Protein AF-0000000083597435 (afdb_homodimer)

Radius of gyration: 28.75 Å; Cα contacts (8 Å, |Δi|>4): 1274; chains: 2; bounding box: 50×96×71 Å

Solvent-accessible surface area (backbone atoms only — not comparable to full-atom values): 31964 Å² total; per-residue (Å²): 131,83,77,48,30,36,34,28,33,34,26,27,74,70,37,23,36,40,36,32,30,36,76,88,63,52,75,70,42,74,52,75,52,62,38,38,22,38,91,78,58,33,62,69,46,20,28,49,49,48,25,52,52,45,40,51,49,36,70,72,56,69,58,42,74,29,50,34,35,28,39,21,31,42,81,48,81,46,73,66,36,45,54,51,49,50,51,37,50,52,53,21,46,64,73,23,82,57,45,67,73,36,77,46,82,41,31,36,66,58,31,34,42,37,22,72,40,54,71,40,47,28,34,33,38,37,19,26,63,44,18,34,28,39,31,31,62,38,76,82,50,72,47,75,22,67,59,62,34,86,84,40,41,21,61,42,6,20,25,44,45,15,37,51,54,49,23,50,52,54,33,31,76,39,56,70,39,88,70,91,58,60,58,55,59,54,52,27,59,74,69,70,48,90,48,70,67,52,50,51,49,60,68,66,36,92,84,59,51,68,61,60,42,12,56,53,34,73,53,44,50,60,32,36,74,72,64,31,65,68,43,43,50,52,38,52,50,26,15,50,40,43,39,47,46,48,52,26,37,41,56,73,62,60,68,77,78,50,80,33,49,34,35,36,34,40,57,42,56,73,67,22,65,68,29,39,52,51,25,50,52,55,44,42,72,78,38,68,44,53,41,78,43,75,66,81,71,58,74,55,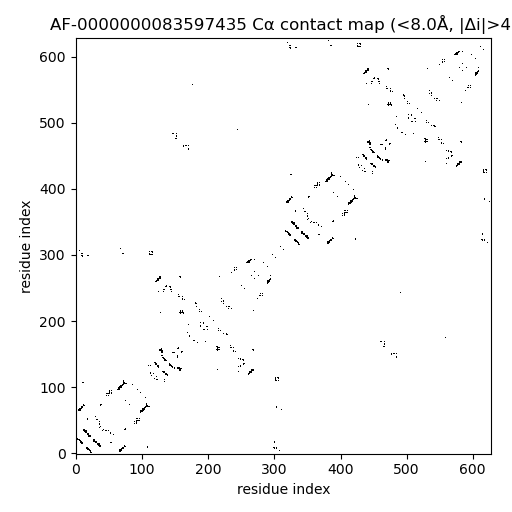54,24,37,44,37,28,44,47,36,69,77,47,73,121,129,83,74,47,30,36,34,27,33,36,25,27,74,68,36,23,37,40,36,33,31,37,76,89,64,53,74,70,40,73,53,75,52,63,38,39,20,38,90,79,58,32,62,68,46,21,28,50,50,48,24,51,51,47,39,50,48,34,70,73,57,69,58,41,73,29,50,34,34,28,37,20,31,41,81,48,81,46,73,66,35,45,54,51,50,50,51,36,51,52,54,19,44,64,73,23,82,56,46,69,74,37,78,46,81,40,30,36,65,58,30,35,43,37,23,73,40,52,72,41,48,29,34,34,38,37,19,26,62,43,20,35,29,39,31,32,62,38,76,84,50,70,48,76,20,67,60,63,34,86,84,40,42,21,60,41,5,18,25,43,46,14,40,50,53,49,23,49,51,54,34,31,74,40,55,68,40,88,69,89,60,61,57,57,59,53,51,27,60,75,69,72,48,89,48,69,68,55,50,51,50,58,69,67,36,93,84,57,50,68,62,61,42,13,54,53,33,72,52,44,51,60,32,36,75,71,64,30,65,69,42,41,51,52,35,52,49,25,17,50,41,43,40,46,45,50,51,27,35,42,56,73,61,59,67,76,78,49,80,33,48,34,36,36,35,42,58,42,54,74,66,22,66,66,30,39,52,50,24,50,51,54,44,41,70,76,40,68,44,53,40,77,43,75,66,81,71,57,74,55,54,24,36,44,38,29,43,48,35,68,77,46,74,119

Nearest PDB structures (foldseek):
  2ch5-assembly1_A  TM=8.170E-01  e=8.935E-22  Homo sapiens
  2ch6-assembly1_D  TM=7.888E-01  e=9.891E-21  Homo sapiens
  1zc6-assembly1_A  TM=7.967E-01  e=2.219E-17  Chromobacterium violaceum ATCC 12472
  8oqx-assembly1_B  TM=7.868E-01  e=7.440E-15  Tannerella forsythia
  2ch6-assembly2_B  TM=6.947E-01  e=3.804E-15  Homo sapiens

Structure (mmCIF, N/CA/C/O backbone):
data_AF-0000000083597435-model_v1
#
loop_
_entity.id
_entity.type
_entity.pdbx_description
1 polymer 'ATPase BadF/BadG/BcrA/BcrD type domain-containing protein'
#
loop_
_atom_site.group_PDB
_atom_site.id
_atom_site.type_symbol
_atom_site.label_atom_id
_atom_site.label_alt_id
_atom_site.label_comp_id
_atom_site.label_asym_id
_atom_site.label_entity_id
_atom_site.label_seq_id
_atom_site.pdbx_PDB_ins_code
_atom_site.Cartn_x
_atom_site.Cartn_y
_atom_site.Cartn_z
_atom_site.occupancy
_atom_site.B_iso_or_equiv
_atom_site.auth_seq_id
_atom_site.auth_comp_id
_atom_site.auth_asym_id
_atom_site.auth_atom_id
_atom_site.pdbx_PDB_model_num
ATOM 1 N N . MET A 1 1 ? 3.564 -55.062 -11.102 1 45.41 1 MET A N 1
ATOM 2 C CA . MET A 1 1 ? 4.41 -53.906 -10.836 1 45.41 1 MET A CA 1
ATOM 3 C C . MET A 1 1 ? 3.855 -53.062 -9.672 1 45.41 1 MET A C 1
ATOM 5 O O . MET A 1 1 ? 2.643 -52.875 -9.555 1 45.41 1 MET A O 1
ATOM 9 N N . LYS A 1 2 ? 4.508 -52.938 -8.547 1 63.81 2 LYS A N 1
ATOM 10 C CA . LYS A 1 2 ? 3.961 -52.344 -7.332 1 63.81 2 LYS A CA 1
ATOM 11 C C . LYS A 1 2 ? 3.504 -50.906 -7.574 1 63.81 2 LYS A C 1
ATOM 13 O O . LYS A 1 2 ? 4.199 -50.125 -8.242 1 63.81 2 LYS A O 1
ATOM 18 N N . GLU A 1 3 ? 2.355 -50.688 -7.422 1 84.25 3 GLU A N 1
ATOM 19 C CA . GLU A 1 3 ? 1.718 -49.375 -7.621 1 84.25 3 GLU A CA 1
ATOM 20 C C . GLU A 1 3 ? 2.502 -48.281 -6.93 1 84.25 3 GLU A C 1
ATOM 22 O O . GLU A 1 3 ? 2.934 -48.438 -5.785 1 84.25 3 GLU A O 1
ATOM 27 N N . SER A 1 4 ? 2.857 -47.281 -7.785 1 91.19 4 SER A N 1
ATOM 28 C CA . SER A 1 4 ? 3.631 -46.188 -7.238 1 91.19 4 SER A CA 1
ATOM 29 C C . SER A 1 4 ? 2.801 -45.344 -6.254 1 91.19 4 SER A C 1
ATOM 31 O O . SER A 1 4 ? 1.63 -45.062 -6.512 1 91.19 4 SER A O 1
ATOM 33 N N . ILE A 1 5 ? 3.334 -45.125 -5.121 1 95.38 5 ILE A N 1
ATOM 34 C CA . ILE A 1 5 ? 2.709 -44.281 -4.105 1 95.38 5 ILE A CA 1
ATOM 35 C C . ILE A 1 5 ? 3.311 -42.875 -4.148 1 95.38 5 ILE A C 1
ATOM 37 O O . ILE A 1 5 ? 4.535 -42.719 -4.141 1 95.38 5 ILE A O 1
ATOM 41 N N . ILE A 1 6 ? 2.379 -41.906 -4.219 1 96.88 6 ILE A N 1
ATOM 42 C CA . ILE A 1 6 ? 2.859 -40.531 -4.285 1 96.88 6 ILE A CA 1
ATOM 43 C C . ILE A 1 6 ? 2.428 -39.781 -3.035 1 96.88 6 ILE A C 1
ATOM 45 O O . ILE A 1 6 ? 1.358 -40.031 -2.48 1 96.88 6 ILE A O 1
ATOM 49 N N . LEU A 1 7 ? 3.262 -38.875 -2.627 1 97.5 7 LEU A N 1
ATOM 50 C CA . LEU A 1 7 ? 2.998 -37.906 -1.581 1 97.5 7 LEU A CA 1
ATOM 51 C C . LEU A 1 7 ? 3.012 -36.5 -2.148 1 97.5 7 LEU A C 1
ATOM 53 O O . LEU A 1 7 ? 3.969 -36.094 -2.82 1 97.5 7 LEU A O 1
ATOM 57 N N . ALA A 1 8 ? 1.881 -35.781 -1.991 1 98 8 ALA A N 1
ATOM 58 C CA . ALA A 1 8 ? 1.786 -34.406 -2.49 1 98 8 ALA A CA 1
ATOM 59 C C . ALA A 1 8 ? 1.482 -33.438 -1.359 1 98 8 ALA A C 1
ATOM 61 O O . ALA A 1 8 ? 0.656 -33.719 -0.489 1 98 8 ALA A O 1
ATOM 62 N N . VAL A 1 9 ? 2.195 -32.312 -1.367 1 98.06 9 VAL A N 1
ATOM 63 C CA . VAL A 1 9 ? 1.977 -31.25 -0.384 1 98.06 9 VAL A CA 1
ATOM 64 C C . VAL A 1 9 ? 1.76 -29.922 -1.097 1 98.06 9 VAL A C 1
ATOM 66 O O . VAL A 1 9 ? 2.564 -29.531 -1.941 1 98.06 9 VAL A O 1
ATOM 69 N N . ASP A 1 10 ? 0.685 -29.281 -0.845 1 96.69 10 ASP A N 1
ATOM 70 C CA . ASP A 1 10 ? 0.426 -27.891 -1.214 1 96.69 10 ASP A CA 1
ATOM 71 C C . ASP A 1 10 ? 0.534 -26.969 -0.001 1 96.69 10 ASP A C 1
ATOM 73 O O . ASP A 1 10 ? -0.361 -26.938 0.847 1 96.69 10 ASP A O 1
ATOM 77 N N . GLY A 1 11 ? 1.607 -26.219 0.063 1 94.31 11 GLY A N 1
ATOM 78 C CA . GLY A 1 11 ? 1.873 -25.375 1.209 1 94.31 11 GLY A CA 1
ATOM 79 C C . GLY A 1 11 ? 1.708 -23.891 0.903 1 94.31 11 GLY A C 1
ATOM 80 O O . GLY A 1 11 ? 2.545 -23.297 0.221 1 94.31 11 GLY A O 1
ATOM 81 N N . GLY A 1 12 ? 0.733 -23.297 1.469 1 87.88 12 GLY A N 1
ATOM 82 C CA . GLY A 1 12 ? 0.469 -21.875 1.282 1 87.88 12 GLY A CA 1
ATOM 83 C C . GLY A 1 12 ? 0.695 -21.062 2.539 1 87.88 12 GLY A C 1
ATOM 84 O O . GLY A 1 12 ? 1.27 -21.562 3.512 1 87.88 12 GLY A O 1
ATOM 85 N N . ALA A 1 13 ? 0.321 -19.812 2.539 1 76.44 13 ALA A N 1
ATOM 86 C CA . ALA A 1 13 ? 0.456 -18.891 3.672 1 76.44 13 ALA A CA 1
ATOM 87 C C . ALA A 1 13 ? -0.591 -19.188 4.742 1 76.44 13 ALA A C 1
ATOM 89 O O . ALA A 1 13 ? -0.326 -19.031 5.938 1 76.44 13 ALA A O 1
ATOM 90 N N . THR A 1 14 ? -1.756 -19.656 4.312 1 77.62 14 THR A N 1
ATOM 91 C CA . THR A 1 14 ? -2.859 -19.797 5.25 1 77.62 14 THR A CA 1
ATOM 92 C C . THR A 1 14 ? -3.113 -21.281 5.551 1 77.62 14 THR A C 1
ATOM 94 O O . THR A 1 14 ? -3.609 -21.625 6.629 1 77.62 14 THR A O 1
ATOM 97 N N . LYS A 1 15 ? -2.854 -22.125 4.559 1 88.75 15 LYS A N 1
ATOM 98 C CA . LYS A 1 15 ? -3.131 -23.531 4.75 1 88.75 15 LYS A CA 1
ATOM 99 C C . LYS A 1 15 ? -2.072 -24.406 4.066 1 88.75 15 LYS A C 1
ATOM 101 O O . LYS A 1 15 ? -1.396 -23.953 3.143 1 88.75 15 LYS A O 1
ATOM 106 N N . THR A 1 16 ? -1.926 -25.609 4.516 1 96.19 16 THR A N 1
ATOM 107 C CA . THR A 1 16 ? -1.091 -26.656 3.939 1 96.19 16 THR A CA 1
ATOM 108 C C . THR A 1 16 ? -1.862 -27.969 3.844 1 96.19 16 THR A C 1
ATOM 110 O O . THR A 1 16 ? -2.451 -28.422 4.828 1 96.19 16 THR A O 1
ATOM 113 N N . THR A 1 17 ? -1.929 -28.5 2.699 1 97.38 17 THR A N 1
ATOM 114 C CA . THR A 1 17 ? -2.607 -29.766 2.48 1 97.38 17 THR A CA 1
ATOM 115 C C . THR A 1 17 ? -1.616 -30.844 2.041 1 97.38 17 THR A C 1
ATOM 117 O O . THR A 1 17 ? -0.759 -30.594 1.192 1 97.38 17 THR A O 1
ATOM 120 N N . LEU A 1 18 ? -1.703 -31.953 2.648 1 98.19 18 LEU A N 1
ATOM 121 C CA . LEU A 1 18 ? -0.918 -33.125 2.287 1 98.19 18 LEU A CA 1
ATOM 122 C C . LEU A 1 18 ? -1.826 -34.312 1.928 1 98.19 18 LEU A C 1
ATOM 124 O O . LEU A 1 18 ? -2.836 -34.531 2.598 1 98.19 18 LEU A O 1
ATOM 128 N N . THR A 1 19 ? -1.499 -35 0.87 1 98.12 19 THR A N 1
ATOM 129 C CA . THR A 1 19 ? -2.223 -36.219 0.522 1 98.12 19 THR A CA 1
ATOM 130 C C . THR A 1 19 ? -1.259 -37.312 0.068 1 98.12 19 THR A C 1
ATOM 132 O O . THR A 1 19 ? -0.162 -37.031 -0.412 1 98.12 19 THR A O 1
ATOM 135 N N . ILE A 1 20 ? -1.576 -38.562 0.346 1 97.69 20 ILE A N 1
ATOM 136 C CA . ILE A 1 20 ? -0.891 -39.75 -0.152 1 97.69 20 ILE A CA 1
ATOM 137 C C . ILE A 1 20 ? -1.843 -40.562 -1.023 1 97.69 20 ILE A C 1
ATOM 139 O O . ILE A 1 20 ? -2.922 -40.938 -0.574 1 97.69 20 ILE A O 1
ATOM 143 N N . ARG A 1 21 ? -1.443 -40.781 -2.225 1 96.44 21 ARG A N 1
ATOM 144 C CA . ARG A 1 21 ? -2.295 -41.469 -3.186 1 96.44 21 ARG A CA 1
ATOM 145 C C . ARG A 1 21 ? -1.5 -42.5 -3.975 1 96.44 21 ARG A C 1
ATOM 147 O O . ARG A 1 21 ? -0.278 -42.375 -4.098 1 96.44 21 ARG A O 1
ATOM 154 N N . SER A 1 22 ? -2.27 -43.469 -4.527 1 94.31 22 SER A N 1
ATOM 155 C CA . SER A 1 22 ? -1.674 -44.375 -5.504 1 94.31 22 SER A CA 1
ATOM 156 C C . SER A 1 22 ? -1.681 -43.781 -6.902 1 94.31 22 SER A C 1
ATOM 158 O O . SER A 1 22 ? -2.396 -42.812 -7.156 1 94.31 22 SER A O 1
ATOM 160 N N . GLU A 1 23 ? -0.913 -44.344 -7.773 1 90.94 23 GLU A N 1
ATOM 161 C CA . GLU A 1 23 ? -0.868 -43.875 -9.156 1 90.94 23 GLU A CA 1
ATOM 162 C C . GLU A 1 23 ? -2.242 -43.969 -9.812 1 90.94 23 GLU A C 1
ATOM 164 O O . GLU A 1 23 ? -2.541 -43.25 -10.75 1 90.94 23 GLU A O 1
ATOM 169 N N . LYS A 1 24 ? -3.105 -44.875 -9.336 1 88.44 24 LYS A N 1
ATOM 170 C CA . LYS A 1 24 ? -4.43 -45.094 -9.914 1 88.44 24 LYS A CA 1
ATOM 171 C C . LYS A 1 24 ? -5.469 -44.188 -9.242 1 88.44 24 LYS A C 1
ATOM 173 O O . LYS A 1 24 ? -6.645 -44.219 -9.617 1 88.44 24 LYS A O 1
ATOM 178 N N . GLY A 1 25 ? -5.039 -43.406 -8.258 1 88.06 25 GLY A N 1
ATOM 179 C CA . GLY A 1 25 ? -5.93 -42.406 -7.703 1 88.06 25 GLY A CA 1
ATOM 180 C C . GLY A 1 25 ? -6.473 -42.75 -6.336 1 88.06 25 GLY A C 1
ATOM 181 O O . GLY A 1 25 ? -7.215 -41.969 -5.73 1 88.06 25 GLY A O 1
ATOM 182 N N . GLU A 1 26 ? -6.156 -43.969 -5.805 1 91.94 26 GLU A N 1
ATOM 183 C CA . GLU A 1 26 ? -6.594 -44.312 -4.461 1 91.94 26 GLU A CA 1
ATOM 184 C C . GLU A 1 26 ? -5.996 -43.375 -3.418 1 91.94 26 GLU A C 1
ATOM 186 O O . GLU A 1 26 ? -4.785 -43.156 -3.402 1 91.94 26 GLU A O 1
ATOM 191 N N . ASN A 1 27 ? -6.859 -42.812 -2.566 1 95.69 27 ASN A N 1
ATOM 192 C CA . ASN A 1 27 ? -6.434 -41.875 -1.53 1 95.69 27 ASN A CA 1
ATOM 193 C C . ASN A 1 27 ? -6.199 -42.594 -0.198 1 95.69 27 ASN A C 1
ATOM 195 O O . ASN A 1 27 ? -7.133 -43.125 0.39 1 95.69 27 ASN A O 1
ATOM 199 N N . PHE A 1 28 ? -5.012 -42.531 0.329 1 96.81 28 PHE A N 1
ATOM 200 C CA . PHE A 1 28 ? -4.66 -43.188 1.587 1 96.81 28 PHE A CA 1
ATOM 201 C C . PHE A 1 28 ? -4.746 -42.188 2.746 1 96.81 28 PHE A C 1
ATOM 203 O O . PHE A 1 28 ? -4.969 -42.594 3.891 1 96.81 28 PHE A O 1
ATOM 210 N N . PHE A 1 29 ? -4.523 -40.969 2.414 1 97.62 29 PHE A N 1
ATOM 211 C CA . PHE A 1 29 ? -4.473 -39.938 3.455 1 97.62 29 PHE A CA 1
ATOM 212 C C . PHE A 1 29 ? -4.633 -38.531 2.855 1 97.62 29 PHE A C 1
ATOM 214 O O . PHE A 1 29 ? -4.113 -38.25 1.772 1 97.62 29 PHE A O 1
ATOM 221 N N . GLU A 1 30 ? -5.379 -37.688 3.5 1 97.88 30 GLU A N 1
ATOM 222 C CA . GLU A 1 30 ? -5.445 -36.281 3.172 1 97.88 30 GLU A CA 1
ATOM 223 C C . GLU A 1 30 ? -5.793 -35.438 4.402 1 97.88 30 GLU A C 1
ATOM 225 O O . GLU A 1 30 ? -6.723 -35.75 5.141 1 97.88 30 GLU A O 1
ATOM 230 N N . GLN A 1 31 ? -5.012 -34.438 4.625 1 97.94 31 GLN A N 1
ATOM 231 C CA . GLN A 1 31 ? -5.266 -33.531 5.75 1 97.94 31 GLN A CA 1
ATOM 232 C C . GLN A 1 31 ? -4.789 -32.125 5.441 1 97.94 31 GLN A C 1
ATOM 234 O O . GLN A 1 31 ? -3.807 -31.938 4.727 1 97.94 31 GLN A O 1
ATOM 239 N N . THR A 1 32 ? -5.562 -31.203 5.91 1 96.94 32 THR A N 1
ATOM 240 C CA . THR A 1 32 ? -5.223 -29.797 5.801 1 96.94 32 THR A CA 1
ATOM 241 C C . THR A 1 32 ? -4.969 -29.188 7.184 1 96.94 32 THR A C 1
ATOM 243 O O . THR A 1 32 ? -5.676 -29.5 8.141 1 96.94 32 THR A O 1
ATOM 246 N N . THR A 1 33 ? -3.922 -28.391 7.293 1 95.75 33 THR A N 1
ATOM 247 C CA . THR A 1 33 ? -3.572 -27.703 8.531 1 95.75 33 THR A CA 1
ATOM 248 C C . THR A 1 33 ? -3.256 -26.234 8.266 1 95.75 33 THR A C 1
ATOM 250 O O . THR A 1 33 ? -3.764 -25.656 7.305 1 95.75 33 THR A O 1
ATOM 253 N N . THR A 1 34 ? -2.436 -25.594 9.188 1 91.56 34 THR A N 1
ATOM 254 C CA . THR A 1 34 ? -2.127 -24.172 9.078 1 91.56 34 THR A CA 1
ATOM 255 C C . THR A 1 34 ? -1.087 -23.922 7.988 1 91.56 34 THR A C 1
ATOM 257 O O . THR A 1 34 ? -0.555 -24.875 7.406 1 91.56 34 THR A O 1
ATOM 260 N N . GLY A 1 35 ? -0.819 -22.75 7.781 1 91.62 35 GLY A N 1
ATOM 261 C CA . GLY A 1 35 ? 0.109 -22.359 6.734 1 91.62 35 GLY A CA 1
ATOM 262 C C . GLY A 1 35 ? 1.544 -22.75 7.031 1 91.62 35 GLY A C 1
ATOM 263 O O . GLY A 1 35 ? 1.946 -22.812 8.195 1 91.62 35 GLY A O 1
ATOM 264 N N . SER A 1 36 ? 2.334 -22.969 5.926 1 93 36 SER A N 1
ATOM 265 C CA . SER A 1 36 ? 3.715 -23.406 6.086 1 93 36 SER A CA 1
ATOM 266 C C . SER A 1 36 ? 4.68 -22.484 5.359 1 93 36 SER A C 1
ATOM 268 O O . SER A 1 36 ? 5.84 -22.844 5.133 1 93 36 SER A O 1
ATOM 270 N N . ASN A 1 37 ? 4.215 -21.344 4.887 1 88.12 37 ASN A N 1
ATOM 271 C CA . ASN A 1 37 ? 5.098 -20.344 4.281 1 88.12 37 ASN A CA 1
ATOM 272 C C . ASN A 1 37 ? 6.113 -19.812 5.285 1 88.12 37 ASN A C 1
ATOM 274 O O . ASN A 1 37 ? 5.746 -19.094 6.227 1 88.12 37 ASN A O 1
ATOM 278 N N . TYR A 1 38 ? 7.402 -20.094 5.051 1 89.25 38 TYR A N 1
ATOM 279 C CA . TYR A 1 38 ? 8.422 -19.797 6.047 1 89.25 38 TYR A CA 1
ATOM 280 C C . TYR A 1 38 ? 8.617 -18.297 6.184 1 89.25 38 TYR A C 1
ATOM 282 O O . TYR A 1 38 ? 9.125 -17.812 7.203 1 89.25 38 TYR A O 1
ATOM 290 N N . GLN A 1 39 ? 8.25 -17.562 5.188 1 78.88 39 GLN A N 1
ATOM 291 C CA . GLN A 1 39 ? 8.375 -16.109 5.234 1 78.88 39 GLN A CA 1
ATOM 292 C C . GLN A 1 39 ? 7.398 -15.516 6.242 1 78.88 39 GLN A C 1
ATOM 294 O O . GLN A 1 39 ? 7.621 -14.414 6.75 1 78.88 39 GLN A O 1
ATOM 299 N N . THR A 1 40 ? 6.41 -16.219 6.488 1 76.06 40 THR A N 1
ATOM 300 C CA . THR A 1 40 ? 5.379 -15.734 7.398 1 76.06 40 THR A CA 1
ATOM 301 C C . THR A 1 40 ? 5.609 -16.266 8.805 1 76.06 40 THR A C 1
ATOM 303 O O . THR A 1 40 ? 5.496 -15.531 9.789 1 76.06 40 THR A O 1
ATOM 306 N N . ILE A 1 41 ? 6.016 -17.516 8.969 1 85.31 41 ILE A N 1
ATOM 307 C CA . ILE A 1 41 ? 5.996 -18.125 10.289 1 85.31 41 ILE A CA 1
ATOM 308 C C . ILE A 1 41 ? 7.418 -18.516 10.695 1 85.31 41 ILE A C 1
ATOM 310 O O . ILE A 1 41 ? 7.629 -19.078 11.773 1 85.31 41 ILE A O 1
ATOM 314 N N . GLY A 1 42 ? 8.398 -18.297 9.867 1 87.38 42 GLY A N 1
ATOM 315 C CA . GLY A 1 42 ? 9.773 -18.656 10.148 1 87.38 42 GLY A CA 1
ATOM 316 C C . GLY A 1 42 ? 10.125 -20.078 9.719 1 87.38 42 GLY A C 1
ATOM 317 O O . GLY A 1 42 ? 9.227 -20.891 9.492 1 87.38 42 GLY A O 1
ATOM 318 N N . GLU A 1 43 ? 11.398 -20.328 9.602 1 92.81 43 GLU A N 1
ATOM 319 C CA . GLU A 1 43 ? 11.875 -21.641 9.172 1 92.81 43 GLU A CA 1
ATOM 320 C C . GLU A 1 43 ? 11.461 -22.734 10.156 1 92.81 43 GLU A C 1
ATOM 322 O O . GLU A 1 43 ? 10.938 -23.766 9.758 1 92.81 43 GLU A O 1
ATOM 327 N N . ASN A 1 44 ? 11.656 -22.422 11.391 1 94.62 44 ASN A N 1
ATOM 328 C CA . ASN A 1 44 ? 11.312 -23.422 12.414 1 94.62 44 ASN A CA 1
ATOM 329 C C . ASN A 1 44 ? 9.812 -23.703 12.438 1 94.62 44 ASN A C 1
ATOM 331 O O . ASN A 1 44 ? 9.398 -24.844 12.633 1 94.62 44 ASN A O 1
ATOM 335 N N . GLY A 1 45 ? 9.086 -22.688 12.281 1 95 45 GLY A N 1
ATOM 336 C CA . GLY A 1 45 ? 7.641 -22.859 12.203 1 95 45 GLY A CA 1
ATOM 337 C C . GLY A 1 45 ? 7.207 -23.734 11.039 1 95 45 GLY A C 1
ATOM 338 O O . GLY A 1 45 ? 6.367 -24.609 11.195 1 95 45 GLY A O 1
ATOM 339 N N . ALA A 1 46 ? 7.793 -23.531 9.945 1 95.69 46 ALA A N 1
ATOM 340 C CA . ALA A 1 46 ? 7.477 -24.312 8.75 1 95.69 46 ALA A CA 1
ATOM 341 C C . ALA A 1 46 ? 7.859 -25.766 8.93 1 95.69 46 ALA A C 1
ATOM 343 O O . ALA A 1 46 ? 7.105 -26.672 8.555 1 95.69 46 ALA A O 1
ATOM 344 N N . ILE A 1 47 ? 9.016 -25.984 9.516 1 96.19 47 ILE A N 1
ATOM 345 C CA . ILE A 1 47 ? 9.469 -27.359 9.781 1 96.19 47 ILE A CA 1
ATOM 346 C C . ILE A 1 47 ? 8.477 -28.062 10.703 1 96.19 47 ILE A C 1
ATOM 348 O O . ILE A 1 47 ? 8.117 -29.219 10.469 1 96.19 47 ILE A O 1
ATOM 352 N N . GLN A 1 48 ? 8.039 -27.328 11.664 1 96.5 48 GLN A N 1
ATOM 353 C CA . GLN A 1 48 ? 7.098 -27.906 12.617 1 96.5 48 GLN A CA 1
ATOM 354 C C . GLN A 1 48 ? 5.789 -28.297 11.938 1 96.5 48 GLN A C 1
ATOM 356 O O . GLN A 1 48 ? 5.293 -29.422 12.125 1 96.5 48 GLN A O 1
ATOM 361 N N . VAL A 1 49 ? 5.25 -27.484 11.148 1 96.69 49 VAL A N 1
ATOM 362 C CA . VAL A 1 49 ? 3.988 -27.719 10.453 1 96.69 49 VAL A CA 1
ATOM 363 C C . VAL A 1 49 ? 4.129 -28.938 9.539 1 96.69 49 VAL A C 1
ATOM 365 O O . VAL A 1 49 ? 3.301 -29.859 9.578 1 96.69 49 VAL A O 1
ATOM 368 N N . LEU A 1 50 ? 5.188 -29 8.773 1 97.44 50 LEU A N 1
ATOM 369 C CA . LEU A 1 50 ? 5.387 -30.062 7.801 1 97.44 50 LEU A CA 1
ATOM 370 C C . LEU A 1 50 ? 5.691 -31.391 8.492 1 97.44 50 LEU A C 1
ATOM 372 O O . LEU A 1 50 ? 5.168 -32.438 8.109 1 97.44 50 LEU A O 1
ATOM 376 N N . SER A 1 51 ? 6.527 -31.328 9.516 1 97 51 SER A N 1
ATOM 377 C CA . SER A 1 51 ? 6.898 -32.531 10.234 1 97 51 SER A CA 1
ATOM 378 C C . SER A 1 51 ? 5.688 -33.188 10.906 1 97 51 SER A C 1
ATOM 380 O O . SER A 1 51 ? 5.539 -34.406 10.898 1 97 51 SER A O 1
ATOM 382 N N . GLU A 1 52 ? 4.902 -32.312 11.484 1 96.88 52 GLU A N 1
ATOM 383 C CA . GLU A 1 52 ? 3.703 -32.812 12.141 1 96.88 52 GLU A CA 1
ATOM 384 C C . GLU A 1 52 ? 2.75 -33.469 11.141 1 96.88 52 GLU A C 1
ATOM 386 O O . GLU A 1 52 ? 2.188 -34.531 11.398 1 96.88 52 GLU A O 1
ATOM 391 N N . LEU A 1 53 ? 2.576 -32.812 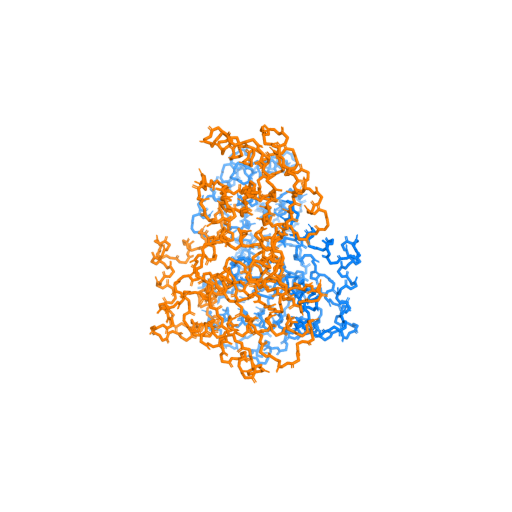10.055 1 97 53 LEU A N 1
ATOM 392 C CA . LEU A 1 53 ? 1.69 -33.344 9.016 1 97 53 LEU A CA 1
ATOM 393 C C . LEU A 1 53 ? 2.213 -34.656 8.445 1 97 53 LEU A C 1
ATOM 395 O O . LEU A 1 53 ? 1.441 -35.594 8.234 1 97 53 LEU A O 1
ATOM 399 N N . LEU A 1 54 ? 3.453 -34.75 8.211 1 97.19 54 LEU A N 1
ATOM 400 C CA . LEU A 1 54 ? 4.09 -35.969 7.688 1 97.19 54 LEU A CA 1
ATOM 401 C C . LEU A 1 54 ? 4 -37.094 8.695 1 97.19 54 LEU A C 1
ATOM 403 O O . LEU A 1 54 ? 3.736 -38.25 8.32 1 97.19 54 LEU A O 1
ATOM 407 N N . SER A 1 55 ? 4.242 -36.719 9.922 1 96.12 55 SER A N 1
ATOM 408 C CA . SER A 1 55 ? 4.152 -37.719 10.977 1 96.12 55 SER A CA 1
ATOM 409 C C . SER A 1 55 ? 2.744 -38.312 11.07 1 96.12 55 SER A C 1
ATOM 411 O O . SER A 1 55 ? 2.574 -39.531 11.164 1 96.12 55 SER A O 1
ATOM 413 N N . LYS A 1 56 ? 1.799 -37.469 11.039 1 96.81 56 LYS A N 1
ATOM 414 C CA . LYS A 1 56 ? 0.413 -37.938 11.07 1 96.81 56 LYS A CA 1
ATOM 415 C C . LYS A 1 56 ? 0.107 -38.844 9.883 1 96.81 56 LYS A C 1
ATOM 417 O O . LYS A 1 56 ? -0.572 -39.844 10.031 1 96.81 56 LYS A O 1
ATOM 422 N N . ALA A 1 57 ? 0.577 -38.438 8.734 1 97.06 57 ALA A N 1
ATOM 423 C CA . ALA A 1 57 ? 0.358 -39.219 7.527 1 97.06 57 ALA A CA 1
ATOM 424 C C . ALA A 1 57 ? 0.999 -40.625 7.648 1 97.06 57 ALA A C 1
ATOM 426 O O . ALA A 1 57 ? 0.384 -41.625 7.297 1 97.06 57 ALA A O 1
ATOM 427 N N . TYR A 1 58 ? 2.203 -40.656 8.148 1 95.62 58 TYR A N 1
ATOM 428 C CA . TYR A 1 58 ? 2.924 -41.906 8.32 1 95.62 58 TYR A CA 1
ATOM 429 C C . TYR A 1 58 ? 2.174 -42.844 9.258 1 95.62 58 TYR A C 1
ATOM 431 O O . TYR A 1 58 ? 1.94 -44 8.922 1 95.62 58 TYR A O 1
ATOM 439 N N . HIS A 1 59 ? 1.775 -42.281 10.375 1 95.5 59 HIS A N 1
ATOM 440 C CA . HIS A 1 59 ? 1.129 -43.094 11.391 1 95.5 59 HIS A CA 1
ATOM 441 C C . HIS A 1 59 ? -0.246 -43.562 10.93 1 95.5 59 HIS A C 1
ATOM 443 O O . HIS A 1 59 ? -0.676 -44.656 11.266 1 95.5 59 HIS A O 1
ATOM 449 N N . SER A 1 60 ? -0.899 -42.812 10.156 1 96.19 60 SER A N 1
ATOM 450 C CA . SER A 1 60 ? -2.242 -43.125 9.695 1 96.19 60 SER A CA 1
ATOM 451 C C . SER A 1 60 ? -2.199 -44.188 8.594 1 96.19 60 SER A C 1
ATOM 453 O O . SER A 1 60 ? -3.119 -45 8.469 1 96.19 60 SER A O 1
ATOM 455 N N . THR A 1 61 ? -1.193 -44.219 7.762 1 94.94 61 THR A N 1
ATOM 456 C CA . THR A 1 61 ? -1.176 -45.062 6.582 1 94.94 61 THR A CA 1
ATOM 457 C C . THR A 1 61 ? -0.281 -46.281 6.816 1 94.94 61 THR A C 1
ATOM 459 O O . THR A 1 61 ? -0.475 -47.344 6.199 1 94.94 61 THR A O 1
ATOM 462 N N . ASN A 1 62 ? 0.717 -46.125 7.578 1 92.19 62 ASN A N 1
ATOM 463 C CA . ASN A 1 62 ? 1.752 -47.125 7.82 1 92.19 62 ASN A CA 1
ATOM 464 C C . ASN A 1 62 ? 2.506 -47.469 6.539 1 92.19 62 ASN A C 1
ATOM 466 O O . ASN A 1 62 ? 2.967 -48.594 6.371 1 92.19 62 ASN A O 1
ATOM 470 N N . LEU A 1 63 ? 2.428 -46.531 5.664 1 91.81 63 LEU A N 1
ATOM 471 C CA . LEU A 1 63 ? 3.229 -46.688 4.453 1 91.81 63 LEU A CA 1
ATOM 472 C C . LEU A 1 63 ? 4.637 -46.125 4.672 1 91.81 63 LEU A C 1
ATOM 474 O O . LEU A 1 63 ? 4.812 -45.031 5.227 1 91.81 63 LEU A O 1
ATOM 478 N N . LYS A 1 64 ? 5.621 -46.875 4.312 1 91.25 64 LYS A N 1
ATOM 479 C CA . LYS A 1 64 ? 6.992 -46.406 4.543 1 91.25 64 LYS A CA 1
ATOM 480 C C . LYS A 1 64 ? 7.625 -45.906 3.258 1 91.25 64 LYS A C 1
ATOM 482 O O . LYS A 1 64 ? 8.328 -44.875 3.273 1 91.25 64 LYS A O 1
ATOM 487 N N . GLN A 1 65 ? 7.332 -46.594 2.145 1 94.25 65 GLN A N 1
ATOM 488 C CA . GLN A 1 65 ? 8 -46.281 0.885 1 94.25 65 GLN A CA 1
ATOM 489 C C . GLN A 1 65 ? 7.156 -45.344 0.038 1 94.25 65 GLN A C 1
ATOM 491 O O . GLN A 1 65 ? 6.023 -45.656 -0.324 1 94.25 65 GLN A O 1
ATOM 496 N N . ILE A 1 66 ? 7.648 -44.188 -0.273 1 95.88 66 ILE A N 1
ATOM 497 C CA . ILE A 1 66 ? 7.051 -43.188 -1.165 1 95.88 66 ILE A CA 1
ATOM 498 C C . ILE A 1 66 ? 7.863 -43.094 -2.455 1 95.88 66 ILE A C 1
ATOM 500 O O . ILE A 1 66 ? 9.062 -42.812 -2.42 1 95.88 66 ILE A O 1
ATOM 504 N N . HIS A 1 67 ? 7.203 -43.375 -3.531 1 95.88 67 HIS A N 1
ATOM 505 C CA . HIS A 1 67 ? 7.91 -43.344 -4.809 1 95.88 67 HIS A CA 1
ATOM 506 C C . HIS A 1 67 ? 8.305 -41.938 -5.199 1 95.88 67 HIS A C 1
ATOM 508 O O . HIS A 1 67 ? 9.414 -41.719 -5.688 1 95.88 67 HIS A O 1
ATOM 514 N N . LEU A 1 68 ? 7.383 -41.031 -5.066 1 96.69 68 LEU A N 1
ATOM 515 C CA . LEU A 1 68 ? 7.637 -39.625 -5.387 1 96.69 68 LEU A CA 1
ATOM 516 C C . LEU A 1 68 ? 6.922 -38.719 -4.406 1 96.69 68 LEU A C 1
ATOM 518 O O . LEU A 1 68 ? 5.734 -38.875 -4.125 1 96.69 68 LEU A O 1
ATOM 522 N N . ALA A 1 69 ? 7.656 -37.781 -3.883 1 97.38 69 ALA A N 1
ATOM 523 C CA . ALA A 1 69 ? 7.082 -36.719 -3.059 1 97.38 69 ALA A CA 1
ATOM 524 C C . ALA A 1 69 ? 7.164 -35.375 -3.766 1 97.38 69 ALA A C 1
ATOM 526 O O . ALA A 1 69 ? 8.25 -34.938 -4.164 1 97.38 69 ALA A O 1
ATOM 527 N N . ALA A 1 70 ? 6.008 -34.812 -3.953 1 97.56 70 ALA A N 1
ATOM 528 C CA . ALA A 1 70 ? 5.953 -33.5 -4.59 1 97.56 70 ALA A CA 1
ATOM 529 C C . ALA A 1 70 ? 5.555 -32.406 -3.586 1 97.56 70 ALA A C 1
ATOM 531 O O . ALA A 1 70 ? 4.496 -32.5 -2.959 1 97.56 70 ALA A O 1
ATOM 532 N N . PHE A 1 71 ? 6.438 -31.422 -3.451 1 97.56 71 PHE A N 1
ATOM 533 C CA . PHE A 1 71 ? 6.176 -30.281 -2.578 1 97.56 71 PHE A CA 1
ATOM 534 C C . PHE A 1 71 ? 5.996 -29.016 -3.391 1 97.56 71 PHE A C 1
ATOM 536 O O . PHE A 1 71 ? 6.941 -28.531 -4.02 1 97.56 71 PHE A O 1
ATOM 543 N N . ALA A 1 72 ? 4.777 -28.5 -3.4 1 96.56 72 ALA A N 1
ATOM 544 C CA . ALA A 1 72 ? 4.473 -27.188 -3.977 1 96.56 72 ALA A CA 1
ATOM 545 C C . ALA A 1 72 ? 4.285 -26.141 -2.885 1 96.56 72 ALA A C 1
ATOM 547 O O . ALA A 1 72 ? 3.24 -26.094 -2.234 1 96.56 72 ALA A O 1
ATOM 548 N N . ILE A 1 73 ? 5.262 -25.281 -2.76 1 94.12 73 ILE A N 1
ATOM 549 C CA . ILE A 1 73 ? 5.309 -24.422 -1.587 1 94.12 73 ILE A CA 1
ATOM 550 C C . ILE A 1 73 ? 5.297 -22.953 -2.027 1 94.12 73 ILE A C 1
ATOM 552 O O . ILE A 1 73 ? 6.059 -22.562 -2.912 1 94.12 73 ILE A O 1
ATOM 556 N N . ALA A 1 74 ? 4.398 -22.172 -1.412 1 88 74 ALA A N 1
ATOM 557 C CA . ALA A 1 74 ? 4.359 -20.734 -1.665 1 88 74 ALA A CA 1
ATOM 558 C C . ALA A 1 74 ? 5.613 -20.047 -1.126 1 88 74 ALA A C 1
ATOM 560 O O . ALA A 1 74 ? 6.266 -20.562 -0.215 1 88 74 ALA A O 1
ATOM 561 N N . GLY A 1 75 ? 5.953 -18.953 -1.691 1 82.56 75 GLY A N 1
ATOM 562 C CA . GLY A 1 75 ? 7.047 -18.141 -1.183 1 82.56 75 GLY A CA 1
ATOM 563 C C . GLY A 1 75 ? 8.398 -18.531 -1.756 1 82.56 75 GLY A C 1
ATOM 564 O O . GLY A 1 75 ? 9.438 -18.078 -1.272 1 82.56 75 GLY A O 1
ATOM 565 N N . MET A 1 76 ? 8.414 -19.438 -2.656 1 86.88 76 MET A N 1
ATOM 566 C CA . MET A 1 76 ? 9.648 -19.812 -3.336 1 86.88 76 MET A CA 1
ATOM 567 C C . MET A 1 76 ? 9.883 -18.953 -4.57 1 86.88 76 MET A C 1
ATOM 569 O O . MET A 1 76 ? 9.617 -19.375 -5.695 1 86.88 76 MET A O 1
ATOM 573 N N . ASP A 1 77 ? 10.5 -17.812 -4.367 1 79.25 77 ASP A N 1
ATOM 574 C CA . ASP A 1 77 ? 10.57 -16.812 -5.43 1 79.25 77 ASP A CA 1
ATOM 575 C C . ASP A 1 77 ? 12.016 -16.578 -5.867 1 79.25 77 ASP A C 1
ATOM 577 O O . ASP A 1 77 ? 12.266 -16.078 -6.965 1 79.25 77 ASP A O 1
ATOM 581 N N . THR A 1 78 ? 12.961 -16.906 -5.039 1 78 78 THR A N 1
ATOM 582 C CA . THR A 1 78 ? 14.375 -16.688 -5.32 1 78 78 THR A CA 1
ATOM 583 C C . THR A 1 78 ? 15.18 -17.969 -5.094 1 78 78 THR A C 1
ATOM 585 O O . THR A 1 78 ? 14.656 -18.938 -4.547 1 78 78 THR A O 1
ATOM 588 N N . GLU A 1 79 ? 16.375 -17.891 -5.539 1 81.75 79 GLU A N 1
ATOM 589 C CA . GLU A 1 79 ? 17.281 -19.016 -5.289 1 81.75 79 GLU A CA 1
ATOM 590 C C . GLU A 1 79 ? 17.5 -19.234 -3.795 1 81.75 79 GLU A C 1
ATOM 592 O O . GLU A 1 79 ? 17.625 -20.375 -3.336 1 81.75 79 GLU A O 1
ATOM 597 N N . LEU A 1 80 ? 17.531 -18.141 -3.131 1 83.25 80 LEU A N 1
ATOM 598 C CA . LEU A 1 80 ? 17.672 -18.25 -1.683 1 83.25 80 LEU A CA 1
ATOM 599 C C . LEU A 1 80 ? 16.453 -18.922 -1.059 1 83.25 80 LEU A C 1
ATOM 601 O O . LEU A 1 80 ? 16.594 -19.75 -0.164 1 83.25 80 LEU A O 1
ATOM 605 N N . ASP A 1 81 ? 15.32 -18.562 -1.544 1 87.31 81 ASP A N 1
ATOM 606 C CA . ASP A 1 81 ? 14.094 -19.203 -1.068 1 87.31 81 ASP A CA 1
ATOM 607 C C . ASP A 1 81 ? 14.133 -20.703 -1.316 1 87.31 81 ASP A C 1
ATOM 609 O O . ASP A 1 81 ? 13.75 -21.484 -0.452 1 87.31 81 ASP A O 1
ATOM 613 N N . PHE A 1 82 ? 14.633 -21.047 -2.486 1 90.19 82 PHE A N 1
ATOM 614 C CA . PHE A 1 82 ? 14.711 -22.469 -2.85 1 90.19 82 PHE A CA 1
ATOM 615 C C . PHE A 1 82 ? 15.602 -23.219 -1.873 1 90.19 82 PHE A C 1
ATOM 617 O O . PHE A 1 82 ? 15.242 -24.312 -1.409 1 90.19 82 PHE A O 1
ATOM 624 N N . LYS A 1 83 ? 16.688 -22.672 -1.548 1 92.62 83 LYS A N 1
ATOM 625 C CA . LYS A 1 83 ? 17.625 -23.312 -0.64 1 92.62 83 LYS A CA 1
ATOM 626 C C . LYS A 1 83 ? 17.031 -23.484 0.75 1 92.62 83 LYS A C 1
ATOM 628 O O . LYS A 1 83 ? 17.141 -24.547 1.359 1 92.62 83 LYS A O 1
ATOM 633 N N . ILE A 1 84 ? 16.359 -22.484 1.153 1 93.19 84 ILE A N 1
ATOM 634 C CA . ILE A 1 84 ? 15.766 -22.5 2.484 1 93.19 84 ILE A CA 1
ATOM 635 C C . ILE A 1 84 ? 14.633 -23.531 2.527 1 93.19 84 ILE A C 1
ATOM 637 O O . ILE A 1 84 ? 14.586 -24.359 3.436 1 93.19 84 ILE A O 1
ATOM 641 N N . ILE A 1 85 ? 13.828 -23.5 1.535 1 95 85 ILE A N 1
ATOM 642 C CA . ILE A 1 85 ? 12.672 -24.391 1.491 1 95 85 ILE A CA 1
ATOM 643 C C . ILE A 1 85 ? 13.125 -25.828 1.346 1 95 85 ILE A C 1
ATOM 645 O O . ILE A 1 85 ? 12.57 -26.734 1.977 1 95 85 ILE A O 1
ATOM 649 N N . ASN A 1 86 ? 14.141 -26.031 0.548 1 95.69 86 ASN A N 1
ATOM 650 C CA . AS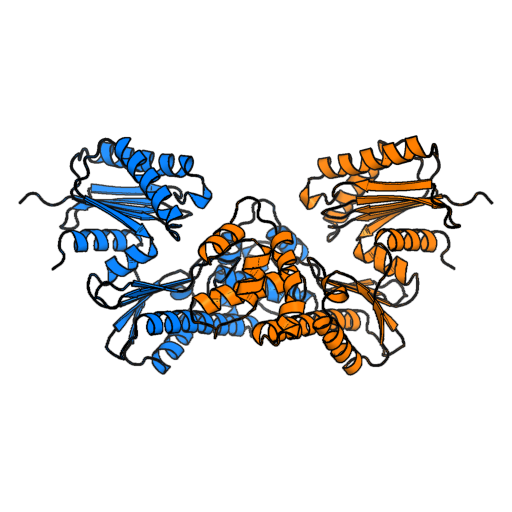N A 1 86 ? 14.688 -27.375 0.415 1 95.69 86 ASN A CA 1
ATOM 651 C C . ASN A 1 86 ? 15.195 -27.906 1.751 1 95.69 86 ASN A C 1
ATOM 653 O O . ASN A 1 86 ? 14.992 -29.078 2.072 1 95.69 86 ASN A O 1
ATOM 657 N N . ARG A 1 87 ? 15.859 -27.031 2.488 1 96.06 87 ARG A N 1
ATOM 658 C CA . ARG A 1 87 ? 16.344 -27.438 3.807 1 96.06 87 ARG A CA 1
ATOM 659 C C . ARG A 1 87 ? 15.18 -27.766 4.738 1 96.06 87 ARG A C 1
ATOM 661 O O . ARG A 1 87 ? 15.227 -28.766 5.465 1 96.06 87 ARG A O 1
ATOM 668 N N . ILE A 1 88 ? 14.172 -26.984 4.691 1 96.5 88 ILE A N 1
ATOM 669 C CA . ILE A 1 88 ? 12.984 -27.188 5.52 1 96.5 88 ILE A CA 1
ATOM 670 C C . ILE A 1 88 ? 12.352 -28.531 5.207 1 96.5 88 ILE A C 1
ATOM 672 O O . ILE A 1 88 ? 12.039 -29.312 6.113 1 96.5 88 ILE A O 1
ATOM 676 N N . ILE A 1 89 ? 12.219 -28.844 3.941 1 96.5 89 ILE A N 1
ATOM 677 C CA . ILE A 1 89 ? 11.555 -30.062 3.494 1 96.5 89 ILE A CA 1
ATOM 678 C C . ILE A 1 89 ? 12.406 -31.281 3.85 1 96.5 89 ILE A C 1
ATOM 680 O O . ILE A 1 89 ? 11.891 -32.281 4.352 1 96.5 89 ILE A O 1
ATOM 684 N N . GLN A 1 90 ? 13.695 -31.156 3.633 1 94.94 90 GLN A N 1
ATOM 685 C CA . GLN A 1 90 ? 14.602 -32.25 3.955 1 94.94 90 GLN A CA 1
ATOM 686 C C . GLN A 1 90 ? 14.555 -32.594 5.445 1 94.94 90 GLN A C 1
ATOM 688 O O . GLN A 1 90 ? 14.469 -33.75 5.824 1 94.94 90 GLN A O 1
ATOM 693 N N . HIS A 1 91 ? 14.609 -31.562 6.215 1 95.62 91 HIS A N 1
ATOM 694 C CA . HIS A 1 91 ? 14.547 -31.766 7.66 1 95.62 91 HIS A CA 1
ATOM 695 C C . HIS A 1 91 ? 13.227 -32.406 8.07 1 95.62 91 HIS A C 1
ATOM 697 O O . HIS A 1 91 ? 13.195 -33.281 8.93 1 95.62 91 HIS A O 1
ATOM 703 N N . SER A 1 92 ? 12.188 -31.969 7.477 1 95.94 92 SER A N 1
ATOM 704 C CA . SER A 1 92 ? 10.852 -32.469 7.812 1 95.94 92 SER A CA 1
ATOM 705 C C . SER A 1 92 ? 10.695 -33.938 7.43 1 95.94 92 SER A C 1
ATOM 707 O O . SER A 1 92 ? 10.086 -34.719 8.172 1 95.94 92 SER A O 1
ATOM 709 N N . ILE A 1 93 ? 11.234 -34.312 6.297 1 93.5 93 ILE A N 1
ATOM 710 C CA . ILE A 1 93 ? 11.164 -35.688 5.836 1 93.5 93 ILE A CA 1
ATOM 711 C C . ILE A 1 93 ? 11.992 -36.562 6.75 1 93.5 93 ILE A C 1
ATOM 713 O O . ILE A 1 93 ? 11.578 -37.688 7.102 1 93.5 93 ILE A O 1
ATOM 717 N N . GLU A 1 94 ? 13.172 -36.031 7.109 1 91.31 94 GLU A N 1
ATOM 718 C CA . GLU A 1 94 ? 14.055 -36.812 7.988 1 91.31 94 GLU A CA 1
ATOM 719 C C . GLU A 1 94 ? 13.391 -37.094 9.336 1 91.31 94 GLU A C 1
ATOM 721 O O . GLU A 1 94 ? 13.617 -38.125 9.938 1 91.31 94 GLU A O 1
ATOM 726 N N . LYS A 1 95 ? 12.664 -36.125 9.742 1 91.81 95 LYS A N 1
ATOM 727 C CA . LYS A 1 95 ? 11.961 -36.281 11.016 1 91.81 95 LYS A CA 1
ATOM 728 C C . LYS A 1 95 ? 10.789 -37.25 10.891 1 91.81 95 LYS A C 1
ATOM 730 O O . LYS A 1 95 ? 10.266 -37.75 11.898 1 91.81 95 LYS A O 1
ATOM 735 N N . SER A 1 96 ? 10.547 -37.344 9.703 1 86.56 96 SER A N 1
ATOM 736 C CA . SER A 1 96 ? 9.469 -38.312 9.469 1 86.56 96 SER A CA 1
ATOM 737 C C . SER A 1 96 ? 10.008 -39.719 9.273 1 86.56 96 SER A C 1
ATOM 739 O O . SER A 1 96 ? 11.219 -39.938 9.336 1 86.56 96 SER A O 1
ATOM 741 N N . SER A 1 97 ? 9.266 -40.844 9.156 1 87.5 97 SER A N 1
ATOM 742 C CA . SER A 1 97 ? 9.695 -42.219 8.977 1 87.5 97 SER A CA 1
ATOM 743 C C . SER A 1 97 ? 9.469 -42.688 7.543 1 87.5 97 SER A C 1
ATOM 745 O O . SER A 1 97 ? 9.555 -43.875 7.254 1 87.5 97 SER A O 1
ATOM 747 N N . PHE A 1 98 ? 9.305 -41.656 6.688 1 93.94 98 PHE A N 1
ATOM 748 C CA . PHE A 1 98 ? 9.102 -42.031 5.293 1 93.94 98 PHE A CA 1
ATOM 749 C C . PHE A 1 98 ? 10.438 -42.25 4.594 1 93.94 98 PHE A C 1
ATOM 751 O O . PHE A 1 98 ? 11.422 -41.562 4.883 1 93.94 98 PHE A O 1
ATOM 758 N N . ASN A 1 99 ? 10.469 -43.156 3.719 1 95.19 99 ASN A N 1
ATOM 759 C CA . ASN A 1 99 ? 11.539 -43.344 2.736 1 95.19 99 ASN A CA 1
ATOM 760 C C . ASN A 1 99 ? 11.117 -42.844 1.357 1 95.19 99 ASN A C 1
ATOM 762 O O . ASN A 1 99 ? 10.344 -43.5 0.664 1 95.19 99 ASN A O 1
ATOM 766 N N . VAL A 1 100 ? 11.656 -41.719 0.923 1 95.31 100 VAL A N 1
ATOM 767 C CA . VAL A 1 100 ? 11.234 -41.094 -0.315 1 95.31 100 VAL A CA 1
ATOM 768 C C . VAL A 1 100 ? 12.266 -41.344 -1.413 1 95.31 100 VAL A C 1
ATOM 770 O O . VAL A 1 100 ? 13.43 -41 -1.283 1 95.31 100 VAL A O 1
ATOM 773 N N . ALA A 1 101 ? 11.82 -41.969 -2.469 1 94.81 101 ALA A N 1
ATOM 774 C CA . ALA A 1 101 ? 12.727 -42.344 -3.553 1 94.81 101 ALA A CA 1
ATOM 775 C C . ALA A 1 101 ? 13.078 -41.125 -4.41 1 94.81 101 ALA A C 1
ATOM 777 O O . ALA A 1 101 ? 14.242 -40.938 -4.781 1 94.81 101 ALA A O 1
ATOM 778 N N . ASN A 1 102 ? 12.094 -40.344 -4.82 1 95.31 102 ASN A N 1
ATOM 779 C CA . ASN A 1 102 ? 12.242 -39.156 -5.625 1 95.31 102 ASN A CA 1
ATOM 780 C C . ASN A 1 102 ? 11.469 -37.969 -5.023 1 95.31 102 ASN A C 1
ATOM 782 O O . ASN A 1 102 ? 10.406 -38.156 -4.426 1 95.31 102 ASN A O 1
ATOM 786 N N . MET A 1 103 ? 12.031 -36.781 -5.25 1 96.06 103 MET A N 1
ATOM 787 C CA . MET A 1 103 ? 11.383 -35.594 -4.66 1 96.06 103 MET A CA 1
ATOM 788 C C . MET A 1 103 ? 11.398 -34.406 -5.633 1 96.06 103 MET A C 1
ATOM 790 O O . MET A 1 103 ? 12.391 -34.188 -6.32 1 96.06 103 MET A O 1
ATOM 794 N N . ILE A 1 104 ? 10.227 -33.75 -5.688 1 95.38 104 ILE A N 1
ATOM 795 C CA . ILE A 1 104 ? 10.117 -32.5 -6.414 1 95.38 104 ILE A CA 1
ATOM 796 C C . ILE A 1 104 ? 9.727 -31.375 -5.449 1 95.38 104 ILE A C 1
ATOM 798 O O . ILE A 1 104 ? 8.82 -31.547 -4.633 1 95.38 104 ILE A O 1
ATOM 802 N N . VAL A 1 105 ? 10.508 -30.312 -5.508 1 96 105 VAL A N 1
ATOM 803 C CA . VAL A 1 105 ? 10.227 -29.109 -4.73 1 96 105 VAL A CA 1
ATOM 804 C C . VAL A 1 105 ? 10.109 -27.906 -5.664 1 96 105 VAL A C 1
ATOM 806 O O . VAL A 1 105 ? 11.086 -27.531 -6.312 1 96 105 VAL A O 1
ATOM 809 N N . GLU A 1 106 ? 8.891 -27.391 -5.73 1 93.38 106 GLU A N 1
ATOM 810 C CA . GLU A 1 106 ? 8.648 -26.312 -6.684 1 93.38 106 GLU A CA 1
ATOM 811 C C . GLU A 1 106 ? 7.746 -25.234 -6.09 1 93.38 106 GLU A C 1
ATOM 813 O O . GLU A 1 106 ? 7.09 -25.469 -5.07 1 93.38 106 GLU A O 1
ATOM 818 N N . ASN A 1 107 ? 7.77 -24.016 -6.719 1 92.06 107 ASN A N 1
ATOM 819 C CA . ASN A 1 107 ? 6.762 -23 -6.438 1 92.06 107 ASN A CA 1
ATOM 820 C C . ASN A 1 107 ? 5.352 -23.531 -6.684 1 92.06 107 ASN A C 1
ATOM 822 O O . ASN A 1 107 ? 5.113 -24.25 -7.652 1 92.06 107 ASN A O 1
ATOM 826 N N . ASP A 1 108 ? 4.496 -23.031 -5.84 1 91.31 108 ASP A N 1
ATOM 827 C CA . ASP A 1 108 ? 3.143 -23.562 -5.895 1 91.31 108 ASP A CA 1
ATOM 828 C C . ASP A 1 108 ? 2.488 -23.281 -7.242 1 91.31 108 ASP A C 1
ATOM 830 O O . ASP A 1 108 ? 1.774 -24.125 -7.789 1 91.31 108 ASP A O 1
ATOM 834 N N . VAL A 1 109 ? 2.768 -22.188 -7.82 1 91.44 109 VAL A N 1
ATOM 835 C CA . VAL A 1 109 ? 2.148 -21.828 -9.094 1 91.44 109 VAL A CA 1
ATOM 836 C C . VAL A 1 109 ? 2.809 -22.609 -10.227 1 91.44 109 VAL A C 1
ATOM 838 O O . VAL A 1 109 ? 2.135 -23.047 -11.164 1 91.44 109 VAL A O 1
ATOM 841 N N . HIS A 1 110 ? 4.062 -22.781 -10.102 1 92.75 110 HIS A N 1
ATOM 842 C CA . HIS A 1 110 ? 4.82 -23.594 -11.039 1 92.75 110 HIS A CA 1
ATOM 843 C C . HIS A 1 110 ? 4.289 -25.031 -11.078 1 92.75 110 HIS A C 1
ATOM 845 O O . HIS A 1 110 ? 4.008 -25.562 -12.148 1 92.75 110 HIS A O 1
ATOM 851 N N . ALA A 1 111 ? 4.121 -25.562 -9.953 1 93.31 111 ALA A N 1
ATOM 852 C CA . ALA A 1 111 ? 3.621 -26.922 -9.844 1 93.31 111 ALA A CA 1
ATOM 853 C C . ALA A 1 111 ? 2.209 -27.031 -10.406 1 93.31 111 ALA A C 1
ATOM 855 O O . ALA A 1 111 ? 1.881 -28.016 -11.086 1 93.31 111 ALA A O 1
ATOM 856 N N . ALA A 1 112 ? 1.421 -26.078 -10.125 1 93.75 112 ALA A N 1
ATOM 857 C CA . ALA A 1 112 ? 0.042 -26.078 -10.602 1 93.75 112 ALA A CA 1
ATOM 858 C C . ALA A 1 112 ? -0.008 -26.031 -12.125 1 93.75 112 ALA A C 1
ATOM 860 O O . ALA A 1 112 ? -0.76 -26.797 -12.75 1 93.75 112 ALA A O 1
ATOM 861 N N . LEU A 1 113 ? 0.804 -25.219 -12.734 1 95.31 113 LEU A N 1
ATOM 862 C CA . LEU A 1 113 ? 0.835 -25.109 -14.188 1 95.31 113 LEU A CA 1
ATOM 863 C C . LEU A 1 113 ? 1.244 -26.438 -14.82 1 95.31 113 LEU A C 1
ATOM 865 O O . LEU A 1 113 ? 0.559 -26.953 -15.711 1 95.31 113 LEU A O 1
ATOM 869 N N . LEU A 1 114 ? 2.291 -27 -14.289 1 93.81 114 LEU A N 1
ATOM 870 C CA . LEU A 1 114 ? 2.793 -28.25 -14.859 1 93.81 114 LEU A CA 1
ATOM 871 C C . LEU A 1 114 ? 1.832 -29.391 -14.578 1 93.81 114 LEU A C 1
ATOM 873 O O . LEU A 1 114 ? 1.718 -30.328 -15.383 1 93.81 114 LEU A O 1
ATOM 877 N N . GLY A 1 115 ? 1.147 -29.297 -13.477 1 94.5 115 GLY A N 1
ATOM 878 C CA . GLY A 1 115 ? 0.082 -30.25 -13.219 1 94.5 115 GLY A CA 1
ATOM 879 C C . GLY A 1 115 ? -1.047 -30.172 -14.234 1 94.5 115 GLY A C 1
ATOM 880 O O . GLY A 1 115 ? -1.64 -31.203 -14.594 1 94.5 115 GLY A O 1
ATOM 881 N N . LEU A 1 116 ? -1.285 -29.031 -14.68 1 94.38 116 LEU A N 1
ATOM 882 C CA . LEU A 1 116 ? -2.381 -28.766 -15.609 1 94.38 116 LEU A CA 1
ATOM 883 C C . LEU A 1 116 ? -1.997 -29.172 -17.031 1 94.38 116 LEU A C 1
ATOM 885 O O . LEU A 1 116 ? -2.812 -29.75 -17.75 1 94.38 116 LEU A O 1
ATOM 889 N N . VAL A 1 117 ? -0.69 -28.969 -17.438 1 93.44 117 VAL A N 1
ATOM 890 C CA . VAL A 1 117 ? -0.399 -29.047 -18.875 1 93.44 117 VAL A CA 1
ATOM 891 C C . VAL A 1 117 ? 0.594 -30.172 -19.125 1 93.44 117 VAL A C 1
ATOM 893 O O . VAL A 1 117 ? 0.81 -30.562 -20.281 1 93.44 117 VAL A O 1
ATOM 896 N N . GLY A 1 118 ? 1.241 -30.656 -18.109 1 91.06 118 GLY A N 1
ATOM 897 C CA . GLY A 1 118 ? 2.287 -31.641 -18.328 1 91.06 118 GLY A CA 1
ATOM 898 C C . GLY A 1 118 ? 3.453 -31.094 -19.125 1 91.06 118 GLY A C 1
ATOM 899 O O . GLY A 1 118 ? 4.031 -30.062 -18.797 1 91.06 118 GLY A O 1
ATOM 900 N N . ASN A 1 119 ? 3.695 -31.781 -20.25 1 88.56 119 ASN A N 1
ATOM 901 C CA . ASN A 1 119 ? 4.793 -31.375 -21.125 1 88.56 119 ASN A CA 1
ATOM 902 C C . ASN A 1 119 ? 4.289 -30.594 -22.344 1 88.56 119 ASN A C 1
ATOM 904 O O . ASN A 1 119 ? 4.992 -30.484 -23.344 1 88.56 119 ASN A O 1
ATOM 908 N N . HIS A 1 120 ? 3.146 -30.078 -22.266 1 91.62 120 HIS A N 1
ATOM 909 C CA . HIS A 1 120 ? 2.553 -29.297 -23.344 1 91.62 120 HIS A CA 1
ATOM 910 C C . HIS A 1 120 ? 2.564 -27.812 -23.031 1 91.62 120 HIS A C 1
ATOM 912 O O . HIS A 1 120 ? 2.668 -27.422 -21.859 1 91.62 120 HIS A O 1
ATOM 918 N N . PRO A 1 121 ? 2.514 -27 -24.094 1 93.62 121 PRO A N 1
ATOM 919 C CA . PRO A 1 121 ? 2.441 -25.562 -23.844 1 93.62 121 PRO A CA 1
ATOM 920 C C . PRO A 1 121 ? 1.147 -25.141 -23.156 1 93.62 121 PRO A C 1
ATOM 922 O O . PRO A 1 121 ? 0.099 -25.75 -23.375 1 93.62 121 PRO A O 1
ATOM 925 N N . GLY A 1 122 ? 1.261 -24.188 -22.312 1 95.88 122 GLY A N 1
ATOM 926 C CA . GLY A 1 122 ? 0.099 -23.656 -21.625 1 95.88 122 GLY A CA 1
ATOM 927 C C . GLY A 1 122 ? 0.444 -22.531 -20.656 1 95.88 122 GLY A C 1
ATOM 928 O O . GLY A 1 122 ? 1.62 -22.234 -20.438 1 95.88 122 GLY A O 1
ATOM 929 N N . ALA A 1 123 ? -0.583 -21.844 -20.188 1 97.06 123 ALA A N 1
ATOM 930 C CA . ALA A 1 123 ? -0.409 -20.734 -19.25 1 97.06 123 ALA A CA 1
ATOM 931 C C . ALA A 1 123 ? -1.425 -20.812 -18.109 1 97.06 123 ALA A C 1
ATOM 933 O O . ALA A 1 123 ? -2.451 -21.484 -18.234 1 97.06 123 ALA A O 1
ATOM 934 N N . LEU A 1 124 ? -1.077 -20.188 -16.984 1 97.75 124 LEU A N 1
ATOM 935 C CA . LEU A 1 124 ? -1.918 -20.109 -15.797 1 97.75 124 LEU A CA 1
ATOM 936 C C . LEU A 1 124 ? -1.868 -18.719 -15.188 1 97.75 124 LEU A C 1
ATOM 938 O O . LEU A 1 124 ? -0.787 -18.203 -14.891 1 97.75 124 LEU A O 1
ATOM 942 N N . LEU A 1 125 ? -2.99 -18.109 -15.148 1 98.06 125 LEU A N 1
ATOM 943 C CA . LEU A 1 125 ? -3.146 -16.828 -14.438 1 98.06 125 LEU A CA 1
ATOM 944 C C . LEU A 1 125 ? -3.902 -17.031 -13.133 1 98.06 125 LEU A C 1
ATOM 946 O O . LEU A 1 125 ? -4.973 -17.641 -13.109 1 98.06 125 LEU A O 1
ATOM 950 N N . ILE A 1 126 ? -3.301 -16.609 -12.055 1 95.5 126 ILE A N 1
ATOM 951 C CA . ILE A 1 126 ? -3.951 -16.672 -10.75 1 95.5 126 ILE A CA 1
ATOM 952 C C . ILE A 1 126 ? -4.199 -15.266 -10.219 1 95.5 126 ILE A C 1
ATOM 954 O O . ILE A 1 126 ? -3.289 -14.43 -10.211 1 95.5 126 ILE A O 1
ATOM 958 N N . SER A 1 127 ? -5.422 -14.961 -9.828 1 96.5 127 SER A N 1
ATOM 959 C CA . SER A 1 127 ? -5.762 -13.711 -9.164 1 96.5 127 SER A CA 1
ATOM 960 C C . SER A 1 127 ? -6.594 -13.961 -7.91 1 96.5 127 SER A C 1
ATOM 962 O O . SER A 1 127 ? -7.797 -14.195 -7.996 1 96.5 127 SER A O 1
ATOM 964 N N . GLY A 1 128 ? -5.992 -13.945 -6.797 1 92.5 128 GLY A N 1
ATOM 965 C CA . GLY A 1 128 ? -6.586 -14.008 -5.473 1 92.5 128 GLY A CA 1
ATOM 966 C C . GLY A 1 128 ? -6.195 -12.836 -4.59 1 92.5 128 GLY A C 1
ATOM 967 O O . GLY A 1 128 ? -6.395 -11.68 -4.961 1 92.5 128 GLY A O 1
ATOM 968 N N . THR A 1 129 ? -5.457 -13.219 -3.482 1 88.56 129 THR A N 1
ATOM 969 C CA . THR A 1 129 ? -4.902 -12.133 -2.686 1 88.56 129 THR A CA 1
ATOM 970 C C . THR A 1 129 ? -3.895 -11.328 -3.502 1 88.56 129 THR A C 1
ATOM 972 O O . THR A 1 129 ? -3.898 -10.094 -3.461 1 88.56 129 THR A O 1
ATOM 975 N N . GLY A 1 130 ? -3.086 -11.992 -4.234 1 92.56 130 GLY A N 1
ATOM 976 C CA . GLY A 1 130 ? -2.186 -11.406 -5.211 1 92.56 130 GLY A CA 1
ATOM 977 C C . GLY A 1 130 ? -2.484 -11.836 -6.637 1 92.56 130 GLY A C 1
ATOM 978 O O . GLY A 1 130 ? -3.527 -12.43 -6.902 1 92.56 130 GLY A O 1
ATOM 979 N N . SER A 1 131 ? -1.667 -11.398 -7.551 1 96.31 131 SER A N 1
ATOM 980 C CA . SER A 1 131 ? -1.813 -11.797 -8.953 1 96.31 131 SER A CA 1
ATOM 981 C C . SER A 1 131 ? -0.479 -12.234 -9.539 1 96.31 131 SER A C 1
ATOM 983 O O . SER A 1 131 ? 0.565 -11.664 -9.234 1 96.31 131 SER A O 1
ATOM 985 N N . ILE A 1 132 ? -0.537 -13.32 -10.305 1 95.19 132 ILE A N 1
ATOM 986 C CA . ILE A 1 132 ? 0.672 -13.898 -10.883 1 95.19 132 ILE A CA 1
ATOM 987 C C . ILE A 1 132 ? 0.311 -14.734 -12.109 1 95.19 132 ILE A C 1
ATOM 989 O O . ILE A 1 132 ? -0.799 -15.266 -12.203 1 95.19 132 ILE A O 1
ATOM 993 N N . ALA A 1 133 ? 1.172 -14.789 -13.094 1 96.88 133 ALA A N 1
ATOM 994 C CA . ALA A 1 133 ? 0.961 -15.609 -14.281 1 96.88 133 ALA A CA 1
ATOM 995 C C . ALA A 1 133 ? 2.215 -16.406 -14.633 1 96.88 133 ALA A C 1
ATOM 997 O O . ALA A 1 133 ? 3.334 -15.914 -14.469 1 96.88 133 ALA A O 1
ATOM 998 N N . PHE A 1 134 ? 2.033 -17.625 -15.047 1 96.62 134 PHE A N 1
ATOM 999 C CA . PHE A 1 134 ? 3.078 -18.5 -15.562 1 96.62 134 PHE A CA 1
ATOM 1000 C C . PHE A 1 134 ? 2.717 -19.016 -16.953 1 96.62 134 PHE A C 1
ATOM 1002 O O . PHE A 1 134 ? 1.538 -19.172 -17.281 1 96.62 134 PHE A O 1
ATOM 1009 N N . ALA A 1 135 ? 3.725 -19.312 -17.75 1 96.81 135 ALA A N 1
ATOM 1010 C CA . ALA A 1 135 ? 3.531 -19.984 -19.031 1 96.81 135 ALA A CA 1
ATOM 1011 C C . ALA A 1 135 ? 4.727 -20.859 -19.375 1 96.81 135 ALA A C 1
ATOM 1013 O O . ALA A 1 135 ? 5.84 -20.609 -18.906 1 96.81 135 ALA A O 1
ATOM 1014 N N . THR A 1 136 ? 4.449 -21.891 -20.094 1 95.19 136 THR A N 1
ATOM 1015 C CA . THR A 1 136 ? 5.492 -22.75 -20.641 1 95.19 136 THR A CA 1
ATOM 1016 C C . THR A 1 136 ? 5.262 -23.016 -22.125 1 95.19 136 THR A C 1
ATOM 1018 O O . THR A 1 136 ? 4.113 -23.094 -22.578 1 95.19 136 THR A O 1
ATOM 1021 N N . ASN A 1 137 ? 6.348 -23.094 -22.844 1 92.56 137 ASN A N 1
ATOM 1022 C CA . ASN A 1 137 ? 6.25 -23.406 -24.25 1 92.56 137 ASN A CA 1
ATOM 1023 C C . ASN A 1 137 ? 6.277 -24.922 -24.5 1 92.56 137 ASN A C 1
ATOM 1025 O O . ASN A 1 137 ? 6.305 -25.359 -25.656 1 92.56 137 ASN A O 1
ATOM 1029 N N . GLY A 1 138 ? 6.395 -25.672 -23.469 1 89.69 138 GLY A N 1
ATOM 1030 C CA . GLY A 1 138 ? 6.402 -27.125 -23.578 1 89.69 138 GLY A CA 1
ATOM 1031 C C . GLY A 1 138 ? 7.77 -27.688 -23.906 1 89.69 138 GLY A C 1
ATOM 1032 O O . GLY A 1 138 ? 7.938 -28.906 -24.016 1 89.69 138 GLY A O 1
ATOM 1033 N N . ASN A 1 139 ? 8.703 -26.844 -24.078 1 88.94 139 ASN A N 1
ATOM 1034 C CA . ASN A 1 139 ? 10.055 -27.266 -24.406 1 88.94 139 ASN A CA 1
ATOM 1035 C C . ASN A 1 139 ? 11.055 -26.859 -23.328 1 88.94 139 ASN A C 1
ATOM 1037 O O . ASN A 1 139 ? 12.164 -26.422 -23.641 1 88.94 139 ASN A O 1
ATOM 1041 N N . GLY A 1 140 ? 10.5 -26.906 -22.078 1 86.44 140 GLY A N 1
ATOM 1042 C CA . GLY A 1 140 ? 11.406 -26.688 -20.969 1 86.44 140 GLY A CA 1
ATOM 1043 C C . GLY A 1 140 ? 11.438 -25.234 -20.5 1 86.44 140 GLY A C 1
ATOM 1044 O O . GLY A 1 140 ? 11.898 -24.938 -19.391 1 86.44 140 GLY A O 1
ATOM 1045 N N . LYS A 1 141 ? 10.961 -24.328 -21.297 1 91.75 141 LYS A N 1
ATOM 1046 C CA . LYS A 1 141 ? 10.945 -22.922 -20.875 1 91.75 141 LYS A CA 1
ATOM 1047 C C . LYS A 1 141 ? 9.703 -22.609 -20.062 1 91.75 141 LYS A C 1
ATOM 1049 O O . LYS A 1 141 ? 8.578 -22.906 -20.484 1 91.75 141 LYS A O 1
ATOM 1054 N N . ILE A 1 142 ? 9.945 -22.078 -18.906 1 92.88 142 ILE A N 1
ATOM 1055 C CA . ILE A 1 142 ? 8.867 -21.625 -18.031 1 92.88 142 ILE A CA 1
ATOM 1056 C C . ILE A 1 142 ? 9.125 -20.172 -17.625 1 92.88 142 ILE A C 1
ATOM 1058 O O . ILE A 1 142 ? 10.242 -19.812 -17.234 1 92.88 142 ILE A O 1
ATOM 1062 N N . VAL A 1 143 ? 8.102 -19.359 -17.766 1 95.19 143 VAL A N 1
ATOM 1063 C CA . VAL A 1 143 ? 8.273 -17.938 -17.453 1 95.19 143 VAL A CA 1
ATOM 1064 C C . VAL A 1 143 ? 7.246 -17.516 -16.406 1 95.19 143 VAL A C 1
ATOM 1066 O O . VAL A 1 143 ? 6.164 -18.109 -16.312 1 95.19 143 VAL A O 1
ATOM 1069 N N . ARG A 1 144 ? 7.664 -16.578 -15.648 1 94.06 144 ARG A N 1
ATOM 1070 C CA . ARG A 1 144 ? 6.836 -16 -14.594 1 94.06 144 ARG A CA 1
ATOM 1071 C C . ARG A 1 144 ? 6.645 -14.5 -14.82 1 94.06 144 ARG A C 1
ATOM 1073 O O . ARG A 1 144 ? 7.574 -13.805 -15.234 1 94.06 144 ARG A O 1
ATOM 1080 N N . THR A 1 145 ? 5.457 -13.992 -14.617 1 96.25 145 THR A N 1
ATOM 1081 C CA . THR A 1 145 ? 5.129 -12.57 -14.609 1 96.25 145 THR A CA 1
ATOM 1082 C C . THR A 1 145 ? 4.27 -12.219 -13.398 1 96.25 145 THR A C 1
ATOM 1084 O O . THR A 1 145 ? 3.297 -12.922 -13.102 1 96.25 145 THR A O 1
ATOM 1087 N N . GLY A 1 146 ? 4.648 -11.094 -12.758 1 95 146 GLY A N 1
ATOM 1088 C CA . GLY A 1 146 ? 3.908 -10.703 -11.562 1 95 146 GLY A CA 1
ATOM 1089 C C . GLY A 1 146 ? 4.309 -11.484 -10.328 1 95 146 GLY A C 1
ATOM 1090 O O . GLY A 1 146 ? 5.406 -12.047 -10.273 1 95 146 GLY A O 1
ATOM 1091 N N . GLY A 1 147 ? 3.461 -11.406 -9.281 1 91.94 147 GLY A N 1
ATOM 1092 C CA . GLY A 1 147 ? 3.719 -12.109 -8.031 1 91.94 147 GLY A CA 1
ATOM 1093 C C . GLY A 1 147 ? 4.699 -11.383 -7.129 1 91.94 147 GLY A C 1
ATOM 1094 O O . GLY A 1 147 ? 5.371 -12.008 -6.305 1 91.94 147 GLY A O 1
ATOM 1095 N N . TRP A 1 148 ? 4.766 -10.148 -7.355 1 92.5 148 TRP A N 1
ATOM 1096 C CA . TRP A 1 148 ? 5.766 -9.398 -6.605 1 92.5 148 TRP A CA 1
ATOM 1097 C C . TRP A 1 148 ? 5.219 -8.961 -5.25 1 92.5 148 TRP A C 1
ATOM 1099 O O . TRP A 1 148 ? 5.973 -8.531 -4.375 1 92.5 148 TRP A O 1
ATOM 1109 N N . GLY A 1 149 ? 3.904 -9.047 -5.113 1 90.94 149 GLY A N 1
ATOM 1110 C CA . GLY A 1 149 ? 3.291 -8.688 -3.844 1 90.94 149 GLY A CA 1
ATOM 1111 C C . GLY A 1 149 ? 2.721 -7.285 -3.832 1 90.94 149 GLY A C 1
ATOM 1112 O O . GLY A 1 149 ? 2.994 -6.488 -4.734 1 90.94 149 GLY A O 1
ATOM 1113 N N . HIS A 1 150 ? 1.983 -6.988 -2.779 1 92.5 150 HIS A N 1
ATOM 1114 C CA . HIS A 1 150 ? 1.147 -5.793 -2.717 1 92.5 150 HIS A CA 1
ATOM 1115 C C . HIS A 1 150 ? 1.995 -4.535 -2.568 1 92.5 150 HIS A C 1
ATOM 1117 O O . HIS A 1 150 ? 1.554 -3.439 -2.922 1 92.5 150 HIS A O 1
ATOM 1123 N N . ARG A 1 151 ? 3.23 -4.656 -2.047 1 93.88 151 ARG A N 1
ATOM 1124 C CA . ARG A 1 151 ? 4.082 -3.484 -1.876 1 93.88 151 ARG A CA 1
ATOM 1125 C C . ARG A 1 151 ? 4.793 -3.129 -3.178 1 93.88 151 ARG A C 1
ATOM 1127 O O . ARG A 1 151 ? 5.359 -2.043 -3.305 1 93.88 151 ARG A O 1
ATOM 1134 N N . ALA A 1 152 ? 4.754 -4.094 -4.16 1 94.62 152 ALA A N 1
ATOM 1135 C CA . ALA A 1 152 ? 5.477 -3.916 -5.414 1 94.62 152 ALA A CA 1
ATOM 1136 C C . ALA A 1 152 ? 4.516 -3.795 -6.594 1 94.62 152 ALA A C 1
ATOM 1138 O O . ALA A 1 152 ? 4.281 -2.695 -7.102 1 94.62 152 ALA A O 1
ATOM 1139 N N . SER A 1 153 ? 3.924 -4.871 -6.898 1 94.31 153 SER A N 1
ATOM 1140 C CA . SER A 1 153 ? 3.023 -4.918 -8.047 1 94.31 153 SER A CA 1
ATOM 1141 C C . SER A 1 153 ? 2.107 -6.137 -7.98 1 94.31 153 SER A C 1
ATOM 1143 O O . SER A 1 153 ? 2.574 -7.273 -8.031 1 94.31 153 SER A O 1
ATOM 1145 N N . ASP A 1 154 ? 0.848 -5.918 -7.812 1 95.56 154 ASP A N 1
ATOM 1146 C CA . ASP A 1 154 ? -0.129 -7.004 -7.828 1 95.56 154 ASP A CA 1
ATOM 1147 C C . ASP A 1 154 ? -1.47 -6.527 -8.383 1 95.56 154 ASP A C 1
ATOM 1149 O O . ASP A 1 154 ? -2.527 -6.953 -7.918 1 95.56 154 ASP A O 1
ATOM 1153 N N . GLU A 1 155 ? -1.436 -5.648 -9.32 1 97.62 155 GLU A N 1
ATOM 1154 C CA . GLU A 1 155 ? -2.635 -5.059 -9.914 1 97.62 155 GLU A CA 1
ATOM 1155 C C . GLU A 1 155 ? -3.588 -6.137 -10.422 1 97.62 155 GLU A C 1
ATOM 1157 O O . GLU A 1 155 ? -3.152 -7.137 -10.992 1 97.62 155 GLU A O 1
ATOM 1162 N N . GLY A 1 156 ? -4.812 -5.863 -10.234 1 98.31 156 GLY A N 1
ATOM 1163 C CA . GLY A 1 156 ? -5.84 -6.805 -10.648 1 98.31 156 GLY A CA 1
ATOM 1164 C C . GLY A 1 156 ? -6.113 -7.883 -9.617 1 98.31 156 GLY A C 1
ATOM 1165 O O . GLY A 1 156 ? -6.992 -8.727 -9.812 1 98.31 156 GLY A O 1
ATOM 1166 N N . SER A 1 157 ? -5.414 -7.918 -8.508 1 97.88 157 SER A N 1
ATOM 1167 C CA . SER A 1 157 ? -5.598 -8.891 -7.434 1 97.88 157 SER A CA 1
ATOM 1168 C C . SER A 1 157 ? -6.707 -8.461 -6.48 1 97.88 157 SER A C 1
ATOM 1170 O O . SER A 1 157 ? -7.242 -7.355 -6.602 1 97.88 157 SER A O 1
ATOM 1172 N N . GLY A 1 158 ? -7.023 -9.375 -5.602 1 97.88 158 GLY A N 1
ATOM 1173 C CA . GLY A 1 158 ? -7.98 -9.047 -4.559 1 97.88 158 GLY A CA 1
ATOM 1174 C C . GLY A 1 158 ? -7.527 -7.898 -3.676 1 97.88 158 GLY A C 1
ATOM 1175 O O . GLY A 1 158 ? -8.328 -7.035 -3.311 1 97.88 158 GLY A O 1
ATOM 1176 N N . TYR A 1 159 ? -6.281 -7.91 -3.279 1 97 159 TYR A N 1
ATOM 1177 C CA . TYR A 1 159 ? -5.75 -6.812 -2.479 1 97 159 TYR A CA 1
ATOM 1178 C C . TYR A 1 159 ? -5.879 -5.484 -3.219 1 97 159 TYR A C 1
ATOM 1180 O O . TYR A 1 159 ? -6.344 -4.492 -2.652 1 97 159 TYR A O 1
ATOM 1188 N N . TRP A 1 160 ? -5.43 -5.457 -4.477 1 98.44 160 TRP A N 1
ATOM 1189 C CA . TRP A 1 160 ? -5.465 -4.242 -5.289 1 98.44 160 TRP A CA 1
ATOM 1190 C C . TRP A 1 160 ? -6.887 -3.699 -5.391 1 98.44 160 TRP A C 1
ATOM 1192 O O . TRP A 1 160 ? -7.113 -2.5 -5.215 1 98.44 160 TRP A O 1
ATOM 1202 N N . ILE A 1 161 ? -7.793 -4.562 -5.652 1 98.81 161 ILE A N 1
ATOM 1203 C CA . ILE A 1 161 ? -9.195 -4.18 -5.766 1 98.81 161 ILE A CA 1
ATOM 1204 C C . ILE A 1 161 ? -9.688 -3.617 -4.43 1 98.81 161 ILE A C 1
ATOM 1206 O O . ILE A 1 161 ? -10.32 -2.559 -4.391 1 98.81 161 ILE A O 1
ATOM 1210 N N . GLY A 1 162 ? -9.414 -4.371 -3.371 1 98.69 162 GLY A N 1
ATOM 1211 C CA . GLY A 1 162 ? -9.797 -3.896 -2.051 1 98.69 162 GLY A CA 1
ATOM 1212 C C . GLY A 1 162 ? -9.234 -2.527 -1.724 1 98.69 162 GLY A C 1
ATOM 1213 O O . GLY A 1 162 ? -9.945 -1.664 -1.206 1 98.69 162 GLY A O 1
ATOM 1214 N N . GLN A 1 163 ? -7.996 -2.344 -2.021 1 98.38 163 GLN A N 1
ATOM 1215 C CA . GLN A 1 163 ? -7.336 -1.067 -1.784 1 98.38 163 GLN A CA 1
ATOM 1216 C C . GLN A 1 163 ? -7.98 0.049 -2.598 1 98.38 163 GLN A C 1
ATOM 1218 O O . GLN A 1 163 ? -8.156 1.166 -2.104 1 98.38 163 GLN A O 1
ATOM 1223 N N . LYS A 1 164 ? -8.289 -0.227 -3.867 1 98.69 164 LYS A N 1
ATOM 1224 C CA . LYS A 1 164 ? -8.938 0.775 -4.711 1 98.69 164 LYS A CA 1
ATOM 1225 C C . LYS A 1 164 ? -10.312 1.15 -4.164 1 98.69 164 LYS A C 1
ATOM 1227 O O . LYS A 1 164 ? -10.711 2.312 -4.234 1 98.69 164 LYS A O 1
ATOM 1232 N N . ILE A 1 165 ? -11.016 0.182 -3.689 1 98.81 165 ILE A N 1
ATOM 1233 C CA . ILE A 1 165 ? -12.32 0.45 -3.086 1 98.81 165 ILE A CA 1
ATOM 1234 C C . ILE A 1 165 ? -12.148 1.384 -1.89 1 98.81 165 ILE A C 1
ATOM 1236 O O . ILE A 1 165 ? -12.82 2.412 -1.796 1 98.81 165 ILE A O 1
ATOM 1240 N N . LEU A 1 166 ? -11.234 1.062 -1.02 1 98.56 166 LEU A N 1
ATOM 1241 C CA . LEU A 1 166 ? -11 1.871 0.17 1 98.56 166 LEU A CA 1
ATOM 1242 C C . LEU A 1 166 ? -10.523 3.271 -0.211 1 98.56 166 LEU A C 1
ATOM 1244 O O . LEU A 1 166 ? -11.016 4.266 0.33 1 98.56 166 LEU A O 1
ATOM 1248 N N . ASN A 1 167 ? -9.602 3.291 -1.079 1 98.44 167 ASN A N 1
ATOM 1249 C CA . ASN A 1 167 ? -9.094 4.574 -1.565 1 98.44 167 ASN A CA 1
ATOM 1250 C C . ASN A 1 167 ? -10.227 5.453 -2.096 1 98.44 167 ASN A C 1
ATOM 1252 O O . ASN A 1 167 ? -10.281 6.645 -1.797 1 98.44 167 ASN A O 1
ATOM 1256 N N . THR A 1 168 ? -11.086 4.875 -2.891 1 98.56 168 THR A N 1
ATOM 1257 C CA . THR A 1 168 ? -12.234 5.59 -3.445 1 98.56 168 THR A CA 1
ATOM 1258 C C . THR A 1 168 ? -13.078 6.211 -2.334 1 98.56 168 THR A C 1
ATOM 1260 O O . THR A 1 168 ? -13.477 7.375 -2.428 1 98.56 168 THR A O 1
ATOM 1263 N N . LEU A 1 169 ? -13.336 5.504 -1.285 1 98.44 169 LEU A N 1
ATOM 1264 C CA . LEU A 1 169 ? -14.148 5.992 -0.179 1 98.44 169 LEU A CA 1
ATOM 1265 C C . LEU A 1 169 ? -13.492 7.199 0.484 1 98.44 169 LEU A C 1
ATOM 1267 O O . LEU A 1 169 ? -14.156 8.211 0.738 1 98.44 169 LEU A O 1
ATOM 1271 N N . PHE A 1 170 ? -12.234 7.125 0.715 1 97.38 170 PHE A N 1
ATOM 1272 C CA . PHE A 1 170 ? -11.531 8.219 1.378 1 97.38 170 PHE A CA 1
ATOM 1273 C C . PHE A 1 170 ? -11.453 9.438 0.469 1 97.38 170 PHE A C 1
ATOM 1275 O O . PHE A 1 170 ? -11.547 10.578 0.936 1 97.38 170 PHE A O 1
ATOM 1282 N N . ARG A 1 171 ? -11.289 9.211 -0.803 1 97.81 171 ARG A N 1
ATOM 1283 C CA . ARG A 1 171 ? -11.227 10.32 -1.747 1 97.81 171 ARG A CA 1
ATOM 1284 C C . ARG A 1 171 ? -12.586 11.008 -1.871 1 97.81 171 ARG A C 1
ATOM 1286 O O . ARG A 1 171 ? -12.656 12.227 -2.055 1 97.81 171 ARG A O 1
ATOM 1293 N N . ILE A 1 172 ? -13.633 10.219 -1.79 1 97.62 172 ILE A N 1
ATOM 1294 C CA . ILE A 1 172 ? -14.977 10.805 -1.782 1 97.62 172 ILE A CA 1
ATOM 1295 C C . ILE A 1 172 ? -15.18 11.609 -0.503 1 97.62 172 ILE A C 1
ATOM 1297 O O . ILE A 1 172 ? -15.695 12.727 -0.544 1 97.62 172 ILE A O 1
ATOM 1301 N N . GLU A 1 173 ? -14.742 11.039 0.624 1 95.69 173 GLU A N 1
ATOM 1302 C CA . GLU A 1 173 ? -14.828 11.727 1.906 1 95.69 173 GLU A CA 1
ATOM 1303 C C . GLU A 1 173 ? -14.125 13.086 1.853 1 95.69 173 GLU A C 1
ATOM 1305 O O . GLU A 1 173 ? -14.602 14.062 2.436 1 95.69 173 GLU A O 1
ATOM 1310 N N . ASP A 1 174 ? -13.078 13.164 1.095 1 96.38 174 ASP A N 1
ATOM 1311 C CA . ASP A 1 174 ? -12.258 14.359 0.988 1 96.38 174 ASP A CA 1
ATOM 1312 C C . ASP A 1 174 ? -12.805 15.312 -0.068 1 96.38 174 ASP A C 1
ATOM 1314 O O . ASP A 1 174 ? -12.312 16.438 -0.22 1 96.38 174 ASP A O 1
ATOM 1318 N N . GLY A 1 175 ? -13.773 14.844 -0.867 1 96.06 175 GLY A N 1
ATOM 1319 C CA . GLY A 1 175 ? -14.328 15.672 -1.928 1 96.06 175 GLY A CA 1
ATOM 1320 C C . GLY A 1 175 ? -13.5 15.648 -3.197 1 96.06 175 GLY A C 1
ATOM 1321 O O . GLY A 1 175 ? -13.617 16.547 -4.035 1 96.06 175 GLY A O 1
ATOM 1322 N N . LEU A 1 176 ? -12.641 14.672 -3.326 1 96.69 176 LEU A N 1
ATOM 1323 C CA . LEU A 1 176 ? -11.797 14.555 -4.512 1 96.69 176 LEU A CA 1
ATOM 1324 C C . LEU A 1 176 ? -12.516 13.773 -5.609 1 96.69 176 LEU A C 1
ATOM 1326 O O . LEU A 1 176 ? -12.172 13.898 -6.789 1 96.69 176 LEU A O 1
ATOM 1330 N N . LEU A 1 177 ? -13.406 12.906 -5.211 1 96 177 LEU A N 1
ATOM 1331 C CA . LEU A 1 177 ? -14.25 12.141 -6.121 1 96 177 LEU A CA 1
ATOM 1332 C C . LEU A 1 177 ? -15.727 12.398 -5.84 1 96 177 LEU A C 1
ATOM 1334 O O . LEU A 1 177 ? -16.094 12.742 -4.715 1 96 177 LEU A O 1
ATOM 1338 N N . ALA A 1 178 ? -16.484 12.219 -6.836 1 92.88 178 ALA A N 1
ATOM 1339 C CA . ALA A 1 178 ? -17.922 12.422 -6.688 1 92.88 178 ALA A CA 1
ATOM 1340 C C . ALA A 1 178 ? -18.562 11.273 -5.918 1 92.88 178 ALA A C 1
ATOM 1342 O O . ALA A 1 178 ? -18.203 10.109 -6.117 1 92.88 178 ALA A O 1
ATOM 1343 N N . GLY A 1 179 ? -19.438 11.648 -4.969 1 90.69 179 GLY A N 1
ATOM 1344 C CA . GLY A 1 179 ? -20.297 10.688 -4.309 1 90.69 179 GLY A CA 1
ATOM 1345 C C . GLY A 1 179 ? -21.766 10.867 -4.645 1 90.69 179 GLY A C 1
ATOM 1346 O O . GLY A 1 179 ? -22.109 11.68 -5.504 1 90.69 179 GLY A O 1
ATOM 1347 N N . PRO A 1 180 ? -22.688 10.086 -3.994 1 92 180 PRO A N 1
ATOM 1348 C CA . PRO A 1 180 ? -22.438 8.922 -3.135 1 92 180 PRO A CA 1
ATOM 1349 C C . PRO A 1 180 ? -22.094 7.664 -3.926 1 92 180 PRO A C 1
ATOM 1351 O O . PRO A 1 180 ? -22.281 7.629 -5.145 1 92 180 PRO A O 1
ATOM 1354 N N . THR A 1 181 ? -21.5 6.75 -3.396 1 97.38 181 THR A N 1
ATOM 1355 C CA . THR A 1 181 ? -21.203 5.438 -3.959 1 97.38 181 THR A CA 1
ATOM 1356 C C . THR A 1 181 ? -21.781 4.332 -3.082 1 97.38 181 THR A C 1
ATOM 1358 O O . THR A 1 181 ? -21.75 4.422 -1.854 1 97.38 181 THR A O 1
ATOM 1361 N N . ILE A 1 182 ? -22.297 3.332 -3.646 1 98.44 182 ILE A N 1
ATOM 1362 C CA . ILE A 1 182 ? -22.859 2.219 -2.895 1 98.44 182 ILE A CA 1
ATOM 1363 C C . ILE A 1 182 ? -21.75 1.44 -2.203 1 98.44 182 ILE A C 1
ATOM 1365 O O . ILE A 1 182 ? -22 0.679 -1.266 1 98.44 182 ILE A O 1
ATOM 1369 N N . LEU A 1 183 ? -20.578 1.606 -2.699 1 98.69 183 LEU A N 1
ATOM 1370 C CA . LEU A 1 183 ? -19.422 0.942 -2.111 1 98.69 183 LEU A CA 1
ATOM 1371 C C . LEU A 1 183 ? -19.328 1.229 -0.617 1 98.69 183 LEU A C 1
ATOM 1373 O O . LEU A 1 183 ? -18.953 0.354 0.166 1 98.69 183 LEU A O 1
ATOM 1377 N N . GLN A 1 184 ? -19.609 2.441 -0.229 1 98.38 184 GLN A N 1
ATOM 1378 C CA . GLN A 1 184 ? -19.516 2.807 1.181 1 98.38 184 GLN A CA 1
ATOM 1379 C C . GLN A 1 184 ? -20.453 1.962 2.035 1 98.38 184 GLN A C 1
ATOM 1381 O O . GLN A 1 184 ? -20.047 1.41 3.059 1 98.38 184 GLN A O 1
ATOM 1386 N N . HIS A 1 185 ? -21.688 1.891 1.594 1 98.25 185 HIS A N 1
ATOM 1387 C CA . HIS A 1 185 ? -22.688 1.105 2.307 1 98.25 185 HIS A CA 1
ATOM 1388 C C . HIS A 1 185 ? -22.266 -0.355 2.422 1 98.25 185 HIS A C 1
ATOM 1390 O O . HIS A 1 185 ? -22.359 -0.951 3.496 1 98.25 185 HIS A O 1
ATOM 1396 N N . LEU A 1 186 ? -21.781 -0.919 1.377 1 98.81 186 LEU A N 1
ATOM 1397 C CA . LEU A 1 186 ? -21.438 -2.334 1.339 1 98.81 186 LEU A CA 1
ATOM 1398 C C . LEU A 1 186 ? -20.219 -2.611 2.209 1 98.81 186 LEU A C 1
ATOM 1400 O O . LEU A 1 186 ? -20.156 -3.633 2.896 1 98.81 186 LEU A O 1
ATOM 1404 N N . VAL A 1 187 ? -19.219 -1.729 2.162 1 98.75 187 VAL A N 1
ATOM 1405 C CA . VAL A 1 187 ? -18.031 -1.882 3.006 1 98.75 187 VAL A CA 1
ATOM 1406 C C . VAL A 1 187 ? -18.438 -1.794 4.477 1 98.75 187 VAL A C 1
ATOM 1408 O O . VAL A 1 187 ? -18 -2.611 5.293 1 98.75 187 VAL A O 1
ATOM 1411 N N . PHE A 1 188 ? -19.266 -0.758 4.812 1 98.5 188 PHE A N 1
ATOM 1412 C CA . PHE A 1 188 ? -19.719 -0.569 6.188 1 98.5 188 PHE A CA 1
ATOM 1413 C C . PHE A 1 188 ? -20.469 -1.795 6.688 1 98.5 188 PHE A C 1
ATOM 1415 O O . PHE A 1 188 ? -20.25 -2.248 7.812 1 98.5 188 PHE A O 1
ATOM 1422 N N . GLU A 1 189 ? -21.312 -2.33 5.863 1 98.56 189 GLU A N 1
ATOM 1423 C CA . GLU A 1 189 ? -22.062 -3.535 6.207 1 98.56 189 GLU A CA 1
ATOM 1424 C C . GLU A 1 189 ? -21.125 -4.723 6.434 1 98.56 189 GLU A C 1
ATOM 1426 O O . GLU A 1 189 ? -21.25 -5.43 7.438 1 98.56 189 GLU A O 1
ATOM 1431 N N . LYS A 1 190 ? -20.203 -4.953 5.559 1 98.25 190 LYS A N 1
ATOM 1432 C CA . LYS A 1 190 ? -19.281 -6.082 5.648 1 98.25 190 LYS A CA 1
ATOM 1433 C C . LYS A 1 190 ? -18.453 -6.02 6.93 1 98.25 190 LYS A C 1
ATOM 1435 O O . LYS A 1 190 ? -18.234 -7.043 7.578 1 98.25 190 LYS A O 1
ATOM 1440 N N . LEU A 1 191 ? -18.016 -4.828 7.238 1 98 191 LEU A N 1
ATOM 1441 C CA . LEU A 1 191 ? -17.109 -4.664 8.367 1 98 191 LEU A CA 1
ATOM 1442 C C . LEU A 1 191 ? -17.891 -4.383 9.656 1 98 191 LEU A C 1
ATOM 1444 O O . LEU A 1 191 ? -17.297 -4.281 10.734 1 98 191 LEU A O 1
ATOM 1448 N N . GLN A 1 192 ? -19.203 -4.148 9.57 1 98 192 GLN A N 1
ATOM 1449 C CA . GLN A 1 192 ? -20.078 -3.83 10.695 1 98 192 GLN A CA 1
ATOM 1450 C C . GLN A 1 192 ? -19.641 -2.541 11.383 1 98 192 GLN A C 1
ATOM 1452 O O . GLN A 1 192 ? -19.469 -2.51 12.602 1 98 192 GLN A O 1
ATOM 1457 N N . ILE A 1 193 ? -19.453 -1.551 10.562 1 97 193 ILE A N 1
ATOM 1458 C CA . ILE A 1 193 ? -19.125 -0.21 11.031 1 97 193 ILE A CA 1
ATOM 1459 C C . ILE A 1 193 ? -20.109 0.798 10.445 1 97 193 ILE A C 1
ATOM 1461 O O . ILE A 1 193 ? -20.922 0.457 9.57 1 97 193 ILE A O 1
ATOM 1465 N N . THR A 1 194 ? -20.031 2.109 10.93 1 96.31 194 THR A N 1
ATOM 1466 C CA . THR A 1 194 ? -21.047 3.062 10.492 1 96.31 194 THR A CA 1
ATOM 1467 C C . THR A 1 194 ? -20.422 4.41 10.156 1 96.31 194 THR A C 1
ATOM 1469 O O . THR A 1 194 ? -21.078 5.301 9.641 1 96.31 194 THR A O 1
ATOM 1472 N N . THR A 1 195 ? -19.094 4.578 10.453 1 94.25 195 THR A N 1
ATOM 1473 C CA . THR A 1 195 ? -18.469 5.871 10.211 1 94.25 195 THR A CA 1
ATOM 1474 C C . THR A 1 195 ? -17.125 5.691 9.523 1 94.25 195 THR A C 1
ATOM 1476 O O . THR A 1 195 ? -16.531 4.613 9.57 1 94.25 195 THR A O 1
ATOM 1479 N N . MET A 1 196 ? -16.656 6.688 8.859 1 93 196 MET A N 1
ATOM 1480 C CA . MET A 1 196 ? -15.328 6.691 8.234 1 93 196 MET A CA 1
ATOM 1481 C C . MET A 1 196 ? -14.234 6.562 9.281 1 93 196 MET A C 1
ATOM 1483 O O . MET A 1 196 ? -13.18 5.973 9.016 1 93 196 MET A O 1
ATOM 1487 N N . GLU A 1 197 ? -14.461 7.137 10.445 1 88.88 197 GLU A N 1
ATOM 1488 C CA . GLU A 1 197 ? -13.508 7.016 11.555 1 88.88 197 GLU A CA 1
ATOM 1489 C C . GLU A 1 197 ? -13.305 5.555 11.945 1 88.88 197 GLU A C 1
ATOM 1491 O O . GLU A 1 197 ? -12.18 5.129 12.211 1 88.88 197 GLU A O 1
ATOM 1496 N N . GLU A 1 198 ? -14.398 4.891 12.008 1 92.5 198 GLU A N 1
ATOM 1497 C CA . GLU A 1 198 ? -14.32 3.467 12.312 1 92.5 198 GLU A CA 1
ATOM 1498 C C . GLU A 1 198 ? -13.586 2.707 11.211 1 92.5 198 GLU A C 1
ATOM 1500 O O . GLU A 1 198 ? -12.875 1.739 11.484 1 92.5 198 GLU A O 1
ATOM 1505 N N . LEU A 1 199 ? -13.781 3.125 9.969 1 94.88 199 LEU A N 1
ATOM 1506 C CA . LEU A 1 199 ? -13.07 2.516 8.852 1 94.88 199 LEU A CA 1
ATOM 1507 C C . LEU A 1 199 ? -11.562 2.73 8.984 1 94.88 199 LEU A C 1
ATOM 1509 O O . LEU A 1 199 ? -10.781 1.808 8.75 1 94.88 199 LEU A O 1
ATOM 1513 N N . MET A 1 200 ? -11.195 3.891 9.352 1 90.88 200 MET A N 1
ATOM 1514 C CA . MET A 1 200 ? -9.789 4.207 9.578 1 90.88 200 MET A CA 1
ATOM 1515 C C . MET A 1 200 ? -9.203 3.33 10.68 1 90.88 200 MET A C 1
ATOM 1517 O O . MET A 1 200 ? -8.102 2.809 10.547 1 90.88 200 MET A O 1
ATOM 1521 N N . ALA A 1 201 ? -9.961 3.213 11.711 1 86.44 201 ALA A N 1
ATOM 1522 C CA . ALA A 1 201 ? -9.523 2.365 12.812 1 86.44 201 ALA A CA 1
ATOM 1523 C C . ALA A 1 201 ? -9.328 0.924 12.359 1 86.44 201 ALA A C 1
ATOM 1525 O O . ALA A 1 201 ? -8.375 0.262 12.773 1 86.44 201 ALA A O 1
ATOM 1526 N N . TRP A 1 202 ? -10.211 0.486 11.555 1 92.06 202 TRP A N 1
ATOM 1527 C CA . TRP A 1 202 ? -10.109 -0.867 11.016 1 92.06 202 TRP A CA 1
ATOM 1528 C C . TRP A 1 202 ? -8.859 -1.021 10.156 1 92.06 202 TRP A C 1
ATOM 1530 O O . TRP A 1 202 ? -8.148 -2.023 10.258 1 92.06 202 TRP A O 1
ATOM 1540 N N . LEU A 1 203 ? -8.562 -0.086 9.383 1 92.69 203 LEU A N 1
ATOM 1541 C CA . LEU A 1 203 ? -7.473 -0.134 8.414 1 92.69 203 LEU A CA 1
ATOM 1542 C C . LEU A 1 203 ? -6.121 -0.1 9.117 1 92.69 203 LEU A C 1
ATOM 1544 O O . LEU A 1 203 ? -5.145 -0.667 8.617 1 92.69 203 LEU A O 1
ATOM 1548 N N . TYR A 1 204 ? -6.059 0.504 10.227 1 85.75 204 TYR A N 1
ATOM 1549 C CA . TYR A 1 204 ? -4.758 0.696 10.859 1 85.75 204 TYR A CA 1
ATOM 1550 C C . TYR A 1 204 ? -4.688 -0.039 12.195 1 85.75 204 TYR A C 1
ATOM 1552 O O . TYR A 1 204 ? -3.83 0.256 13.023 1 85.75 204 TYR A O 1
ATOM 1560 N N . HIS A 1 205 ? -5.562 -0.951 12.414 1 84.75 205 HIS A N 1
ATOM 1561 C CA . HIS A 1 205 ? -5.504 -1.731 13.641 1 84.75 205 HIS A CA 1
ATOM 1562 C C . HIS A 1 205 ? -4.262 -2.615 13.68 1 84.75 205 HIS A C 1
ATOM 1564 O O . HIS A 1 205 ? -3.729 -2.986 12.625 1 84.75 205 HIS A O 1
ATOM 1570 N N . PRO A 1 206 ? -3.756 -2.996 14.836 1 78.62 206 PRO A N 1
ATOM 1571 C CA . PRO A 1 206 ? -2.465 -3.666 15 1 78.62 206 PRO A CA 1
ATOM 1572 C C . PRO A 1 206 ? -2.424 -5.043 14.344 1 78.62 206 PRO A C 1
ATOM 1574 O O . PRO A 1 206 ? -1.349 -5.527 13.984 1 78.62 206 PRO A O 1
ATOM 1577 N N . HIS A 1 207 ? -3.512 -5.711 14.211 1 84.19 207 HIS A N 1
ATOM 1578 C CA . HIS A 1 207 ? -3.539 -7.055 13.641 1 84.19 207 HIS A CA 1
ATOM 1579 C C . HIS A 1 207 ? -3.926 -7.023 12.164 1 84.19 207 HIS A C 1
ATOM 1581 O O . HIS A 1 207 ? -4.336 -8.039 11.609 1 84.19 207 HIS A O 1
ATOM 1587 N N . TYR A 1 208 ? -3.73 -5.898 11.57 1 87.62 208 TYR A N 1
ATOM 1588 C CA . TYR A 1 208 ? -4.027 -5.703 10.156 1 87.62 208 TYR A CA 1
ATOM 1589 C C . TYR A 1 208 ? -3.203 -6.652 9.289 1 87.62 208 TYR A C 1
ATOM 1591 O O . TYR A 1 208 ? -2.025 -6.887 9.562 1 87.62 208 TYR A O 1
ATOM 1599 N N . THR A 1 209 ? -3.875 -7.203 8.227 1 86.25 209 THR A N 1
ATOM 1600 C CA . THR A 1 209 ? -3.17 -7.988 7.215 1 86.25 209 THR A CA 1
ATOM 1601 C C . THR A 1 209 ? -3.625 -7.598 5.812 1 86.25 209 THR A C 1
ATOM 1603 O O . THR A 1 209 ? -4.734 -7.086 5.633 1 86.25 209 THR A O 1
ATOM 1606 N N . ASN A 1 210 ? -2.752 -7.855 4.852 1 90.06 210 ASN A N 1
ATOM 1607 C CA . ASN A 1 210 ? -3.123 -7.617 3.461 1 90.06 210 ASN A CA 1
ATOM 1608 C C . ASN A 1 210 ? -4.301 -8.492 3.037 1 90.06 210 ASN A C 1
ATOM 1610 O O . ASN A 1 210 ? -5.102 -8.094 2.188 1 90.06 210 ASN A O 1
ATOM 1614 N N . ALA A 1 211 ? -4.457 -9.625 3.666 1 88.88 211 ALA A N 1
ATOM 1615 C CA . ALA A 1 211 ? -5.57 -10.523 3.375 1 88.88 211 ALA A CA 1
ATOM 1616 C C . ALA A 1 211 ? -6.902 -9.891 3.756 1 88.88 211 ALA A C 1
ATOM 1618 O O . ALA A 1 211 ? -7.914 -10.102 3.08 1 88.88 211 ALA A O 1
ATOM 1619 N N . GLN A 1 212 ? -6.918 -9.164 4.816 1 93.44 212 GLN A N 1
ATOM 1620 C CA . GLN A 1 212 ? -8.125 -8.469 5.234 1 93.44 212 GLN A CA 1
ATOM 1621 C C . GLN A 1 212 ? -8.562 -7.441 4.191 1 93.44 212 GLN A C 1
ATOM 1623 O O . GLN A 1 212 ? -9.742 -7.359 3.848 1 93.44 212 GLN A O 1
ATOM 1628 N N . THR A 1 213 ? -7.598 -6.672 3.682 1 96.75 213 THR A N 1
ATOM 1629 C CA . THR A 1 213 ? -7.902 -5.723 2.619 1 96.75 213 THR A CA 1
ATOM 1630 C C . THR A 1 213 ? -8.375 -6.445 1.363 1 96.75 213 THR A C 1
ATOM 1632 O O . THR A 1 213 ? -9.336 -6.016 0.717 1 96.75 213 THR A O 1
ATOM 1635 N N . ALA A 1 214 ? -7.711 -7.535 1.062 1 96.31 214 ALA A N 1
ATOM 1636 C CA . ALA A 1 214 ? -8.109 -8.328 -0.096 1 96.31 214 ALA A CA 1
ATOM 1637 C C . ALA A 1 214 ? -9.555 -8.789 0.026 1 96.31 214 ALA A C 1
ATOM 1639 O O . ALA A 1 214 ? -10.289 -8.836 -0.967 1 96.31 214 ALA A O 1
ATOM 1640 N N . SER A 1 215 ? -9.984 -9.086 1.188 1 96.31 215 SER A N 1
ATOM 1641 C CA . SER A 1 215 ? -11.328 -9.602 1.408 1 96.31 215 SER A CA 1
ATOM 1642 C C . SER A 1 215 ? -12.391 -8.562 1.062 1 96.31 215 SER A C 1
ATOM 1644 O O . SER A 1 215 ? -13.523 -8.906 0.739 1 96.31 215 SER A O 1
ATOM 1646 N N . ILE A 1 216 ? -12.039 -7.332 1.091 1 98.38 216 ILE A N 1
ATOM 1647 C CA . ILE A 1 216 ? -12.961 -6.246 0.764 1 98.38 216 ILE A CA 1
ATOM 1648 C C . ILE A 1 216 ? -13.391 -6.359 -0.696 1 98.38 216 ILE A C 1
ATOM 1650 O O . ILE A 1 216 ? -14.492 -5.941 -1.058 1 98.38 216 ILE A O 1
ATOM 1654 N N . SER A 1 217 ? -12.594 -6.973 -1.513 1 98.5 217 SER A N 1
ATOM 1655 C CA . SER A 1 217 ? -12.891 -7.09 -2.938 1 98.5 217 SER A CA 1
ATOM 1656 C C . SER A 1 217 ? -14.172 -7.879 -3.176 1 98.5 217 SER A C 1
ATOM 1658 O O . SER A 1 217 ? -14.797 -7.75 -4.23 1 98.5 217 SER A O 1
ATOM 1660 N N . SER A 1 218 ? -14.609 -8.664 -2.197 1 98.44 218 SER A N 1
ATOM 1661 C CA . SER A 1 218 ? -15.758 -9.547 -2.373 1 98.44 218 SER A CA 1
ATOM 1662 C C . SER A 1 218 ? -17.047 -8.758 -2.559 1 98.44 218 SER A C 1
ATOM 1664 O O . SER A 1 218 ? -18.047 -9.297 -3.027 1 98.44 218 SER A O 1
ATOM 1666 N N . ILE A 1 219 ? -17.062 -7.496 -2.242 1 98.62 219 ILE A N 1
ATOM 1667 C CA . ILE A 1 219 ? -18.297 -6.727 -2.344 1 98.62 219 ILE A CA 1
ATOM 1668 C C . ILE A 1 219 ? -18.438 -6.16 -3.756 1 98.62 219 ILE A C 1
ATOM 1670 O O . ILE A 1 219 ? -19.5 -5.672 -4.133 1 98.62 219 ILE A O 1
ATOM 1674 N N . LEU A 1 220 ? -17.406 -6.18 -4.555 1 98.81 220 LEU A N 1
ATOM 1675 C CA . LEU A 1 220 ? -17.328 -5.484 -5.836 1 98.81 220 LEU A CA 1
ATOM 1676 C C . LEU A 1 220 ? -18.406 -5.988 -6.789 1 98.81 220 LEU A C 1
ATOM 1678 O O . LEU A 1 220 ? -19.094 -5.195 -7.434 1 98.81 220 LEU A O 1
ATOM 1682 N N . PRO A 1 221 ? -18.641 -7.316 -6.895 1 98.69 221 PRO A N 1
ATOM 1683 C CA . PRO A 1 221 ? -19.656 -7.785 -7.828 1 98.69 221 PRO A CA 1
ATOM 1684 C C . PRO A 1 221 ? -21.047 -7.211 -7.527 1 98.69 221 PRO A C 1
ATOM 1686 O O . PRO A 1 221 ? -21.766 -6.836 -8.453 1 98.69 221 PRO A O 1
ATOM 1689 N N . LYS A 1 222 ? -21.359 -7.172 -6.258 1 98.62 222 LYS A N 1
ATOM 1690 C CA . LYS A 1 222 ? -22.656 -6.605 -5.883 1 98.62 222 LYS A CA 1
ATOM 1691 C C . LYS A 1 222 ? -22.734 -5.129 -6.258 1 98.62 222 LYS A C 1
ATOM 1693 O O . LYS A 1 222 ? -23.734 -4.672 -6.801 1 98.62 222 LYS A O 1
ATOM 1698 N N . ALA A 1 223 ? -21.734 -4.355 -6.016 1 98.75 223 ALA A N 1
ATOM 1699 C CA . ALA A 1 223 ? -21.703 -2.936 -6.359 1 98.75 223 ALA A CA 1
ATOM 1700 C C . ALA A 1 223 ? -21.844 -2.734 -7.867 1 98.75 223 ALA A C 1
ATOM 1702 O O . ALA A 1 223 ? -22.562 -1.837 -8.312 1 98.75 223 ALA A O 1
ATOM 1703 N N . VAL A 1 224 ? -21.141 -3.516 -8.633 1 98.69 224 VAL A N 1
ATOM 1704 C CA . VAL A 1 224 ? -21.203 -3.459 -10.086 1 98.69 224 VAL A CA 1
ATOM 1705 C C . VAL A 1 224 ? -22.625 -3.752 -10.555 1 98.69 224 VAL A C 1
ATOM 1707 O O . VAL A 1 224 ? -23.172 -3.047 -11.406 1 98.69 224 VAL A O 1
ATOM 1710 N N . SER A 1 225 ? -23.234 -4.793 -9.977 1 98.31 225 SER A N 1
ATOM 1711 C CA . SER A 1 225 ? -24.578 -5.184 -10.367 1 98.31 225 SER A CA 1
ATOM 1712 C C . SER A 1 225 ? -25.578 -4.078 -10.07 1 98.31 225 SER A C 1
ATOM 1714 O O . SER A 1 225 ? -26.609 -3.967 -10.742 1 98.31 225 SER A O 1
ATOM 1716 N N . LEU A 1 226 ? -25.281 -3.26 -9.109 1 98.31 226 LEU A N 1
ATOM 1717 C CA . LEU A 1 226 ? -26.172 -2.166 -8.719 1 98.31 226 LEU A CA 1
ATOM 1718 C C . LEU A 1 226 ? -25.859 -0.907 -9.523 1 98.31 226 LEU A C 1
ATOM 1720 O O . LEU A 1 226 ? -26.453 0.149 -9.281 1 98.31 226 LEU A O 1
ATOM 1724 N N . GLY A 1 227 ? -24.891 -0.98 -10.461 1 98.06 227 GLY A N 1
ATOM 1725 C CA . GLY A 1 227 ? -24.625 0.082 -11.422 1 98.06 227 GLY A CA 1
ATOM 1726 C C . GLY A 1 227 ? -23.719 1.171 -10.875 1 98.06 227 GLY A C 1
ATOM 1727 O O . GLY A 1 227 ? -23.703 2.285 -11.398 1 98.06 227 GLY A O 1
ATOM 1728 N N . ASP A 1 228 ? -22.984 0.911 -9.836 1 98.44 228 ASP A N 1
ATOM 1729 C CA . ASP A 1 228 ? -22.078 1.904 -9.266 1 98.44 228 ASP A CA 1
ATOM 1730 C C . ASP A 1 228 ? -20.922 2.195 -10.211 1 98.44 228 ASP A C 1
ATOM 1732 O O . ASP A 1 228 ? -20.141 1.298 -10.539 1 98.44 228 ASP A O 1
ATOM 1736 N N . GLU A 1 229 ? -20.75 3.428 -10.562 1 98.31 229 GLU A N 1
ATOM 1737 C CA . GLU A 1 229 ? -19.781 3.807 -11.586 1 98.31 229 GLU A CA 1
ATOM 1738 C C . GLU A 1 229 ? -18.344 3.6 -11.094 1 98.31 229 GLU A C 1
ATOM 1740 O O . GLU A 1 229 ? -17.469 3.209 -11.867 1 98.31 229 GLU A O 1
ATOM 1745 N N . HIS A 1 230 ? -18.109 3.914 -9.828 1 98.56 230 HIS A N 1
ATOM 1746 C CA . HIS A 1 230 ? -16.781 3.68 -9.281 1 98.56 230 HIS A CA 1
ATOM 1747 C C . HIS A 1 230 ? -16.438 2.193 -9.289 1 98.56 230 HIS A C 1
ATOM 1749 O O . HIS A 1 230 ? -15.32 1.81 -9.648 1 98.56 230 HIS A O 1
ATOM 1755 N N . ALA A 1 231 ? -17.375 1.377 -8.906 1 98.75 231 ALA A N 1
ATOM 1756 C CA . ALA A 1 231 ? -17.172 -0.07 -8.875 1 98.75 231 ALA A CA 1
ATOM 1757 C C . ALA A 1 231 ? -16.891 -0.608 -10.281 1 98.75 231 ALA A C 1
ATOM 1759 O O . ALA A 1 231 ? -15.984 -1.424 -10.469 1 98.75 231 ALA A O 1
ATOM 1760 N N . ILE A 1 232 ? -17.641 -0.163 -11.219 1 98.81 232 ILE A N 1
ATOM 1761 C CA . ILE A 1 232 ? -17.484 -0.598 -12.602 1 98.81 232 ILE A CA 1
ATOM 1762 C C . ILE A 1 232 ? -16.094 -0.223 -13.109 1 98.81 232 ILE A C 1
ATOM 1764 O O . ILE A 1 232 ? -15.414 -1.037 -13.734 1 98.81 232 ILE A O 1
ATOM 1768 N N . THR A 1 233 ? -15.688 0.967 -12.812 1 98.75 233 THR A N 1
ATOM 1769 C CA . THR A 1 233 ? -14.367 1.435 -13.227 1 98.75 233 THR A CA 1
ATOM 1770 C C . THR A 1 233 ? -13.273 0.585 -12.594 1 98.75 233 THR A C 1
ATOM 1772 O O . THR A 1 233 ? -12.312 0.203 -13.273 1 98.75 233 THR A O 1
ATOM 1775 N N . ILE A 1 234 ? -13.398 0.279 -11.32 1 98.81 234 ILE A N 1
ATOM 1776 C CA . ILE A 1 234 ? -12.422 -0.552 -10.625 1 98.81 234 ILE A CA 1
ATOM 1777 C C . ILE A 1 234 ? -12.359 -1.93 -11.281 1 98.81 234 ILE A C 1
ATOM 1779 O O . ILE A 1 234 ? -11.266 -2.449 -11.539 1 98.81 234 ILE A O 1
ATOM 1783 N N . ALA A 1 235 ? -13.508 -2.494 -11.617 1 98.88 235 ALA A N 1
ATOM 1784 C CA . ALA A 1 235 ? -13.57 -3.814 -12.234 1 98.88 235 ALA A CA 1
ATOM 1785 C C . ALA A 1 235 ? -12.922 -3.805 -13.617 1 98.88 235 ALA A C 1
ATOM 1787 O O . ALA A 1 235 ? -12.148 -4.707 -13.953 1 98.88 235 ALA A O 1
ATOM 1788 N N . GLN A 1 236 ? -13.211 -2.795 -14.367 1 98.81 236 GLN A N 1
ATOM 1789 C CA . GLN A 1 236 ? -12.641 -2.674 -15.711 1 98.81 236 GLN A CA 1
ATOM 1790 C C . GLN A 1 236 ? -11.125 -2.541 -15.656 1 98.81 236 GLN A C 1
ATOM 1792 O O . GLN A 1 236 ? -10.414 -3.162 -16.453 1 98.81 236 GLN A O 1
ATOM 1797 N N . ASN A 1 237 ? -10.719 -1.745 -14.758 1 98.81 237 ASN A N 1
ATOM 1798 C CA . ASN A 1 237 ? -9.281 -1.558 -14.609 1 98.81 237 ASN A CA 1
ATOM 1799 C C . ASN A 1 237 ? -8.594 -2.836 -14.133 1 98.81 237 ASN A C 1
ATOM 1801 O O . ASN A 1 237 ? -7.484 -3.148 -14.57 1 98.81 237 ASN A O 1
ATOM 1805 N N . ALA A 1 238 ? -9.203 -3.557 -13.219 1 98.88 238 ALA A N 1
ATOM 1806 C CA . ALA A 1 238 ? -8.648 -4.828 -12.75 1 98.88 238 ALA A CA 1
ATOM 1807 C C . ALA A 1 238 ? -8.492 -5.812 -13.906 1 98.88 238 ALA A C 1
ATOM 1809 O O . ALA A 1 238 ? -7.441 -6.441 -14.055 1 98.88 238 ALA A O 1
ATOM 1810 N N . ALA A 1 239 ? -9.516 -5.891 -14.719 1 98.88 239 ALA A N 1
ATOM 1811 C CA . ALA A 1 239 ? -9.477 -6.777 -15.875 1 98.88 239 ALA A CA 1
ATOM 1812 C C . ALA A 1 239 ? -8.344 -6.395 -16.828 1 98.88 239 ALA A C 1
ATOM 1814 O O . ALA A 1 239 ? -7.637 -7.262 -17.328 1 98.88 239 ALA A O 1
ATOM 1815 N N . TYR A 1 240 ? -8.234 -5.137 -17.031 1 98.88 240 TYR A N 1
ATOM 1816 C CA . TYR A 1 240 ? -7.203 -4.652 -17.938 1 98.88 240 TYR A CA 1
ATOM 1817 C C . TYR A 1 240 ? -5.812 -4.977 -17.406 1 98.88 240 TYR A C 1
ATOM 1819 O O . TYR A 1 240 ? -4.93 -5.383 -18.156 1 98.88 240 TYR A O 1
ATOM 1827 N N . GLU A 1 241 ? -5.613 -4.777 -16.125 1 98.75 241 GLU A N 1
ATOM 1828 C CA . GLU A 1 241 ? -4.32 -5.082 -15.508 1 98.75 241 GLU A CA 1
ATOM 1829 C C . GLU A 1 241 ? -4.004 -6.57 -15.609 1 98.75 241 GLU A C 1
ATOM 1831 O O . GLU A 1 241 ? -2.859 -6.949 -15.875 1 98.75 241 GLU A O 1
ATOM 1836 N N . LEU A 1 242 ? -4.953 -7.406 -15.375 1 98.75 242 LEU A N 1
ATOM 1837 C CA . LEU A 1 242 ? -4.758 -8.844 -15.508 1 98.75 242 LEU A CA 1
ATOM 1838 C C . LEU A 1 242 ? -4.453 -9.219 -16.953 1 98.75 242 LEU A C 1
ATOM 1840 O O . LEU A 1 242 ? -3.652 -10.117 -17.219 1 98.75 242 LEU A O 1
ATOM 1844 N N . TYR A 1 243 ? -5.125 -8.531 -17.938 1 98.69 243 TYR A N 1
ATOM 1845 C CA . TYR A 1 243 ? -4.832 -8.719 -19.344 1 98.69 243 TYR A CA 1
ATOM 1846 C C . TYR A 1 243 ? -3.375 -8.383 -19.656 1 98.69 243 TYR A C 1
ATOM 1848 O O . TYR A 1 243 ? -2.693 -9.125 -20.359 1 98.69 243 TYR A O 1
ATOM 1856 N N . LEU A 1 244 ? -2.939 -7.277 -19.109 1 98.44 244 LEU A N 1
ATOM 1857 C CA . LEU A 1 244 ? -1.554 -6.879 -19.328 1 98.44 244 LEU A CA 1
ATOM 1858 C C . LEU A 1 244 ? -0.593 -7.941 -18.812 1 98.44 244 LEU A C 1
ATOM 1860 O O . LEU A 1 244 ? 0.418 -8.242 -19.453 1 98.44 244 LEU A O 1
ATOM 1864 N N . LEU A 1 245 ? -0.875 -8.484 -17.672 1 98.12 245 LEU A N 1
ATOM 1865 C CA . LEU A 1 245 ? -0.064 -9.539 -17.078 1 98.12 245 LEU A CA 1
ATOM 1866 C C . LEU A 1 245 ? -0.026 -10.773 -17.984 1 98.12 245 LEU A C 1
ATOM 1868 O O . LEU A 1 245 ? 1.045 -11.328 -18.234 1 98.12 245 LEU A O 1
ATOM 1872 N N . ALA A 1 246 ? -1.157 -11.148 -18.438 1 97.88 246 ALA A N 1
ATOM 1873 C CA . ALA A 1 246 ? -1.277 -12.297 -19.328 1 97.88 246 ALA A CA 1
ATOM 1874 C C . ALA A 1 246 ? -0.524 -12.055 -20.641 1 97.88 246 ALA A C 1
ATOM 1876 O O . ALA A 1 246 ? 0.232 -12.922 -21.094 1 97.88 246 ALA A O 1
ATOM 1877 N N . LYS A 1 247 ? -0.748 -10.914 -21.203 1 97.38 247 LYS A N 1
ATOM 1878 C CA . LYS A 1 247 ? -0.109 -10.562 -22.469 1 97.38 247 LYS A CA 1
ATOM 1879 C C . LYS A 1 247 ? 1.411 -10.602 -22.344 1 97.38 247 LYS A C 1
ATOM 1881 O O . LYS A 1 247 ? 2.094 -11.172 -23.203 1 97.38 247 LYS A O 1
ATOM 1886 N N . ALA A 1 248 ? 1.92 -10.031 -21.297 1 97.62 248 ALA A N 1
ATOM 1887 C CA . ALA A 1 248 ? 3.363 -10.031 -21.062 1 97.62 248 ALA A CA 1
ATOM 1888 C C . ALA A 1 248 ? 3.898 -11.453 -20.938 1 97.62 248 ALA A C 1
ATOM 1890 O O . ALA A 1 248 ? 4.969 -11.773 -21.453 1 97.62 248 ALA A O 1
ATOM 1891 N N . THR A 1 249 ? 3.182 -12.266 -20.25 1 96.94 249 THR A N 1
ATOM 1892 C CA . THR A 1 249 ? 3.572 -13.656 -20.031 1 96.94 249 THR A CA 1
ATOM 1893 C C . THR A 1 249 ? 3.631 -14.406 -21.359 1 96.94 249 THR A C 1
ATOM 1895 O O . THR A 1 249 ? 4.586 -15.141 -21.625 1 96.94 249 THR A O 1
ATOM 1898 N N . LEU A 1 250 ? 2.658 -14.211 -22.172 1 95.81 250 LEU A N 1
ATOM 1899 C CA . LEU A 1 250 ? 2.592 -14.867 -23.484 1 95.81 250 LEU A CA 1
ATOM 1900 C C . LEU A 1 250 ? 3.709 -14.367 -24.391 1 95.81 250 LEU A C 1
ATOM 1902 O O . LEU A 1 250 ? 4.293 -15.141 -25.141 1 95.81 250 LEU A O 1
ATOM 1906 N N . CYS A 1 251 ? 4.004 -13.125 -24.297 1 94.88 251 CYS A N 1
ATOM 1907 C CA . CYS A 1 251 ? 5.09 -12.562 -25.094 1 94.88 251 CYS A CA 1
ATOM 1908 C C . CYS A 1 251 ? 6.43 -13.164 -24.688 1 94.88 251 CYS A C 1
ATOM 1910 O O . CYS A 1 251 ? 7.277 -13.43 -25.547 1 94.88 251 CYS A O 1
ATOM 1912 N N . LYS A 1 252 ? 6.609 -13.438 -23.469 1 95.12 252 LYS A N 1
ATOM 1913 C CA . LYS A 1 252 ? 7.867 -13.969 -22.938 1 95.12 252 LYS A CA 1
ATOM 1914 C C . LYS A 1 252 ? 8.156 -15.352 -23.516 1 95.12 252 LYS A C 1
ATOM 1916 O O . LYS A 1 252 ? 9.312 -15.727 -23.688 1 95.12 252 LYS A O 1
ATOM 1921 N N . ILE A 1 253 ? 7.113 -16.109 -23.797 1 93.12 253 ILE A N 1
ATOM 1922 C CA . ILE A 1 253 ? 7.332 -17.453 -24.328 1 93.12 253 ILE A CA 1
ATOM 1923 C C . ILE A 1 253 ? 7.258 -17.422 -25.844 1 93.12 253 ILE A C 1
ATOM 1925 O O . ILE A 1 253 ? 7.297 -18.484 -26.5 1 93.12 253 ILE A O 1
ATOM 1929 N N . HIS A 1 254 ? 7.098 -16.219 -26.453 1 90.06 254 HIS A N 1
ATOM 1930 C CA . HIS A 1 254 ? 6.992 -16.047 -27.891 1 90.06 254 HIS A CA 1
ATOM 1931 C C . HIS A 1 254 ? 5.828 -16.844 -28.469 1 90.06 254 HIS A C 1
ATOM 1933 O O . HIS A 1 254 ? 6.004 -17.594 -29.422 1 90.06 254 HIS A O 1
ATOM 1939 N N . TYR A 1 255 ? 4.738 -16.719 -27.875 1 83.69 255 TYR A N 1
ATOM 1940 C CA . TYR A 1 255 ? 3.533 -17.406 -28.312 1 83.69 255 TYR A CA 1
ATOM 1941 C C . TYR A 1 255 ? 3.234 -17.109 -29.781 1 83.69 255 TYR A C 1
ATOM 1943 O O . TYR A 1 255 ? 3.326 -15.953 -30.203 1 83.69 255 TYR A O 1
ATOM 1951 N N . GLU A 1 256 ? 2.959 -18.156 -30.625 1 79.12 256 GLU A N 1
ATOM 1952 C CA . GLU A 1 256 ? 2.816 -18.062 -32.062 1 79.12 256 GLU A CA 1
ATOM 1953 C C . GLU A 1 256 ? 1.38 -18.344 -32.5 1 79.12 256 GLU A C 1
ATOM 1955 O O . GLU A 1 256 ? 1.149 -18.984 -33.531 1 79.12 256 GLU A O 1
ATOM 1960 N N . ASN A 1 257 ? 0.478 -17.938 -31.922 1 73.31 257 ASN A N 1
ATOM 1961 C CA . ASN A 1 257 ? -0.922 -17.922 -32.312 1 73.31 257 ASN A CA 1
ATOM 1962 C C . ASN A 1 257 ? -1.45 -19.328 -32.594 1 73.31 257 ASN A C 1
ATOM 1964 O O . ASN A 1 257 ? -2.156 -19.547 -33.594 1 73.31 257 ASN A O 1
ATOM 1968 N N . GLU A 1 258 ? -0.967 -20.266 -31.859 1 82.31 258 GLU A N 1
ATOM 1969 C CA . GLU A 1 258 ? -1.534 -21.609 -31.891 1 82.31 258 GLU A CA 1
ATOM 1970 C C . GLU A 1 258 ? -2.496 -21.828 -30.719 1 82.31 258 GLU A C 1
ATOM 1972 O O . GLU A 1 258 ? -2.539 -21.031 -29.781 1 82.31 258 GLU A O 1
ATOM 1977 N N . THR A 1 259 ? -3.258 -22.891 -31.031 1 82.75 259 THR A N 1
ATOM 1978 C CA . THR A 1 259 ? -4.133 -23.203 -29.906 1 82.75 259 THR A CA 1
ATOM 1979 C C . THR A 1 259 ? -3.32 -23.453 -28.641 1 82.75 259 THR A C 1
ATOM 1981 O O . THR A 1 259 ? -2.35 -24.203 -28.656 1 82.75 259 THR A O 1
ATOM 1984 N N . PHE A 1 260 ? -3.684 -22.859 -27.609 1 86.62 260 PHE A N 1
ATOM 1985 C CA . PHE A 1 260 ? -2.9 -22.719 -26.391 1 86.62 260 PHE A CA 1
ATOM 1986 C C . PHE A 1 260 ? -3.811 -22.641 -25.172 1 86.62 260 PHE A C 1
ATOM 1988 O O . PHE A 1 260 ? -4.641 -21.734 -25.062 1 86.62 260 PHE A O 1
ATOM 1995 N N . PRO A 1 261 ? -3.816 -23.688 -24.375 1 94.62 261 PRO A N 1
ATOM 1996 C CA . PRO A 1 261 ? -4.648 -23.594 -23.172 1 94.62 261 PRO A CA 1
ATOM 1997 C C . PRO A 1 261 ? -4.172 -22.516 -22.203 1 94.62 261 PRO A C 1
ATOM 1999 O O . PRO A 1 261 ? -2.975 -22.422 -21.906 1 94.62 261 PRO A O 1
ATOM 2002 N N . PHE A 1 262 ? -5.082 -21.703 -21.797 1 97 262 PHE A N 1
ATOM 2003 C CA . PHE A 1 262 ? -4.844 -20.656 -20.812 1 97 262 PHE A CA 1
ATOM 2004 C C . PHE A 1 262 ? -5.781 -20.812 -19.625 1 97 262 PHE A C 1
ATOM 2006 O O . PHE A 1 262 ? -6.969 -20.5 -19.703 1 97 262 PHE A O 1
ATOM 2013 N N . TYR A 1 263 ? -5.184 -21.25 -18.516 1 97.56 263 TYR A N 1
ATOM 2014 C CA . TYR A 1 263 ? -5.973 -21.547 -17.328 1 97.56 263 TYR A CA 1
ATOM 2015 C C . TYR A 1 263 ? -6.078 -20.344 -16.422 1 97.56 263 TYR A C 1
ATOM 2017 O O . TYR A 1 263 ? -5.129 -19.562 -16.312 1 97.56 263 TYR A O 1
ATOM 2025 N N . LEU A 1 264 ? -7.258 -20.203 -15.844 1 97.88 264 LEU A N 1
ATOM 2026 C CA . LEU A 1 264 ? -7.535 -19.141 -14.891 1 97.88 264 LEU A CA 1
ATOM 2027 C C . LEU A 1 264 ? -7.879 -19.703 -13.516 1 97.88 264 LEU A C 1
ATOM 2029 O O . LEU A 1 264 ? -8.609 -20.688 -13.414 1 97.88 264 LEU A O 1
ATOM 2033 N N . ASN A 1 265 ? -7.254 -19.125 -12.516 1 95 265 ASN A N 1
ATOM 2034 C CA . ASN A 1 265 ? -7.539 -19.5 -11.141 1 95 265 ASN A CA 1
ATOM 2035 C C . ASN A 1 265 ? -7.516 -18.297 -10.203 1 95 265 ASN A C 1
ATOM 2037 O O . ASN A 1 265 ? -7.074 -17.219 -10.586 1 95 265 ASN A O 1
ATOM 2041 N N . GLY A 1 266 ? -8.125 -18.547 -8.953 1 93.62 266 GLY A N 1
ATOM 2042 C CA . GLY A 1 266 ? -8.141 -17.484 -7.965 1 93.62 266 GLY A CA 1
ATOM 2043 C C . GLY A 1 266 ? -9.516 -16.875 -7.762 1 93.62 266 GLY A C 1
ATOM 2044 O O . GLY A 1 266 ? -10.312 -16.812 -8.695 1 93.62 266 GLY A O 1
ATOM 2045 N N . GLY A 1 267 ? -9.711 -16.359 -6.648 1 93.81 267 GLY A N 1
ATOM 2046 C CA . GLY A 1 267 ? -11.016 -15.883 -6.227 1 93.81 267 GLY A CA 1
ATOM 2047 C C . GLY A 1 267 ? -11.531 -14.734 -7.078 1 93.81 267 GLY A C 1
ATOM 2048 O O . GLY A 1 267 ? -12.727 -14.656 -7.359 1 93.81 267 GLY A O 1
ATOM 2049 N N . VAL A 1 268 ? -10.664 -13.859 -7.543 1 97.19 268 VAL A N 1
ATOM 2050 C CA . VAL A 1 268 ? -11.086 -12.703 -8.336 1 97.19 268 VAL A CA 1
ATOM 2051 C C . VAL A 1 268 ? -11.672 -13.18 -9.664 1 97.19 268 VAL A C 1
ATOM 2053 O O . VAL A 1 268 ? -12.75 -12.75 -10.062 1 97.19 268 VAL A O 1
ATOM 2056 N N . LEU A 1 269 ? -10.992 -14.078 -10.273 1 97.31 269 LEU A N 1
ATOM 2057 C CA . LEU A 1 269 ? -11.414 -14.57 -11.586 1 97.31 269 LEU A CA 1
ATOM 2058 C C . LEU A 1 269 ? -12.633 -15.477 -11.461 1 97.31 269 LEU A C 1
ATOM 2060 O O . LEU A 1 269 ? -13.484 -15.508 -12.352 1 97.31 269 LEU A O 1
ATOM 2064 N N . LYS A 1 270 ? -12.812 -16.109 -10.375 1 95.88 270 LYS A N 1
ATOM 2065 C CA . LYS A 1 270 ? -13.914 -17.047 -10.18 1 95.88 270 LYS A CA 1
ATOM 2066 C C . LYS A 1 270 ? -15.18 -16.328 -9.719 1 95.88 270 LYS A C 1
ATOM 2068 O O . LYS A 1 270 ? -16.297 -16.75 -10.039 1 95.88 270 LYS A O 1
ATOM 2073 N N . HIS A 1 271 ? -15.008 -15.211 -9 1 96.38 271 HIS A N 1
ATOM 2074 C CA . HIS A 1 271 ? -16.172 -14.672 -8.305 1 96.38 271 HIS A CA 1
ATOM 2075 C C . HIS A 1 271 ? -16.484 -13.258 -8.781 1 96.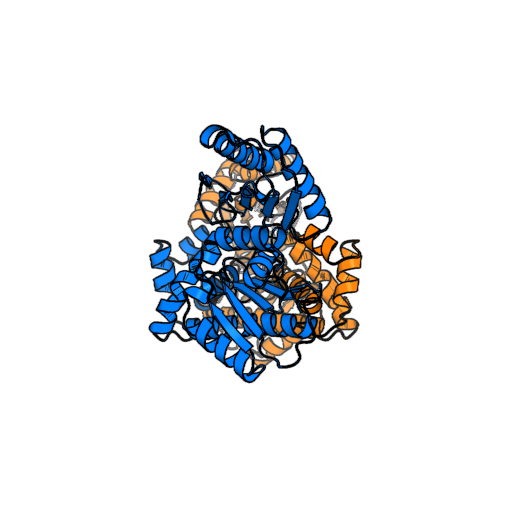38 271 HIS A C 1
ATOM 2077 O O . HIS A 1 271 ? -17.391 -12.609 -8.25 1 96.38 271 HIS A O 1
ATOM 2083 N N . HIS A 1 272 ? -15.867 -12.758 -9.742 1 97.81 272 HIS A N 1
ATOM 2084 C CA . HIS A 1 272 ? -16.141 -11.445 -10.305 1 97.81 272 HIS A CA 1
ATOM 2085 C C . HIS A 1 272 ? -16.469 -11.539 -11.789 1 97.81 272 HIS A C 1
ATOM 2087 O O . HIS A 1 272 ? -15.586 -11.375 -12.633 1 97.81 272 HIS A O 1
ATOM 2093 N N . PRO A 1 273 ? -17.688 -11.648 -12.117 1 97.88 273 PRO A N 1
ATOM 2094 C CA . PRO A 1 273 ? -18.094 -11.93 -13.5 1 97.88 273 PRO A CA 1
ATOM 2095 C C . PRO A 1 273 ? -17.672 -10.828 -14.469 1 97.88 273 PRO A C 1
ATOM 2097 O O . PRO A 1 273 ? -17.281 -11.109 -15.602 1 97.88 273 PRO A O 1
ATOM 2100 N N . MET A 1 274 ? -17.812 -9.633 -14.07 1 98.31 274 MET A N 1
ATOM 2101 C CA . MET A 1 274 ? -17.453 -8.539 -14.969 1 98.31 274 MET A CA 1
ATOM 2102 C C . MET A 1 274 ? -15.969 -8.57 -15.297 1 98.31 274 MET A C 1
ATOM 2104 O O . MET A 1 274 ? -15.57 -8.328 -16.438 1 98.31 274 MET A O 1
ATOM 2108 N N . ILE A 1 275 ? -15.141 -8.812 -14.32 1 98.81 275 ILE A N 1
ATOM 2109 C CA . ILE A 1 275 ? -13.703 -8.867 -14.523 1 98.81 275 ILE A CA 1
ATOM 2110 C C . ILE A 1 275 ? -13.359 -10.016 -15.484 1 98.81 275 ILE A C 1
ATOM 2112 O O . ILE A 1 275 ? -12.602 -9.828 -16.438 1 98.81 275 ILE A O 1
ATOM 2116 N N . LEU A 1 276 ? -13.961 -11.18 -15.227 1 98.56 276 LEU A N 1
ATOM 2117 C CA . LEU A 1 276 ? -13.719 -12.336 -16.078 1 98.56 276 LEU A CA 1
ATOM 2118 C C . LEU A 1 276 ? -14.148 -12.062 -17.516 1 98.56 276 LEU A C 1
ATOM 2120 O O . LEU A 1 276 ? -13.406 -12.344 -18.453 1 98.56 276 LEU A O 1
ATOM 2124 N N . LYS A 1 277 ? -15.32 -11.531 -17.672 1 98.5 277 LYS A N 1
ATOM 2125 C CA . LYS A 1 277 ? -15.852 -11.227 -19 1 98.5 277 LYS A CA 1
ATOM 2126 C C . LYS A 1 277 ? -14.953 -10.258 -19.75 1 98.5 277 LYS A C 1
ATOM 2128 O O . LYS A 1 277 ? -14.602 -10.492 -20.906 1 98.5 277 LYS A O 1
ATOM 2133 N N . ARG A 1 278 ? -14.625 -9.18 -19.094 1 98.75 278 ARG A N 1
ATOM 2134 C CA . ARG A 1 278 ? -13.789 -8.164 -19.719 1 98.75 278 ARG A CA 1
ATOM 2135 C C . ARG A 1 278 ? -12.398 -8.711 -20.016 1 98.75 278 ARG A C 1
ATOM 2137 O O . ARG A 1 278 ? -11.812 -8.414 -21.062 1 98.75 278 ARG A O 1
ATOM 2144 N N . PHE A 1 279 ? -11.883 -9.484 -19.141 1 98.69 279 PHE A N 1
ATOM 2145 C CA . PHE A 1 279 ? -10.586 -10.117 -19.359 1 98.69 279 PHE A CA 1
ATOM 2146 C C . PHE A 1 279 ? -10.602 -10.984 -20.609 1 98.69 279 PHE A C 1
ATOM 2148 O O . PHE A 1 279 ? -9.711 -10.891 -21.453 1 98.69 279 PHE A O 1
ATOM 2155 N N . LYS A 1 280 ? -11.562 -11.805 -20.688 1 98.25 280 LYS A N 1
ATOM 2156 C CA . LYS A 1 280 ? -11.695 -12.688 -21.828 1 98.25 280 LYS A CA 1
ATOM 2157 C C . LYS A 1 280 ? -11.797 -11.898 -23.125 1 98.25 280 LYS A C 1
ATOM 2159 O O . LYS A 1 280 ? -11.164 -12.242 -24.125 1 98.25 280 LYS A O 1
ATOM 2164 N N . GLN A 1 281 ? -12.555 -10.867 -23.094 1 98.44 281 GLN A N 1
ATOM 2165 C CA . GLN A 1 281 ? -12.711 -10.008 -24.266 1 98.44 281 GLN A CA 1
ATOM 2166 C C . GLN A 1 281 ? -11.359 -9.461 -24.734 1 98.44 281 GLN A C 1
ATOM 2168 O O . GLN A 1 281 ? -11.047 -9.516 -25.922 1 98.44 281 GLN A O 1
ATOM 2173 N N . LEU A 1 282 ? -10.625 -8.992 -23.844 1 98.44 282 LEU A N 1
ATOM 2174 C CA . LEU A 1 282 ? -9.336 -8.391 -24.156 1 98.44 282 LEU A CA 1
ATOM 2175 C C . LEU A 1 282 ? -8.367 -9.445 -24.688 1 98.44 282 LEU A C 1
ATOM 2177 O O . LEU A 1 282 ? -7.672 -9.211 -25.688 1 98.44 282 LEU A O 1
ATOM 2181 N N . ILE A 1 283 ? -8.359 -10.625 -24.062 1 97.06 283 ILE A N 1
ATOM 2182 C CA . ILE A 1 283 ? -7.445 -11.688 -24.469 1 97.06 283 ILE A CA 1
ATOM 2183 C C . ILE A 1 283 ? -7.805 -12.18 -25.859 1 97.06 283 ILE A C 1
ATOM 2185 O O . ILE A 1 283 ? -6.93 -12.344 -26.719 1 97.06 283 ILE A O 1
ATOM 2189 N N . TYR A 1 284 ? -9.039 -12.383 -26.156 1 96.06 284 TYR A N 1
ATOM 2190 C CA . TYR A 1 284 ? -9.469 -12.898 -27.438 1 96.06 284 TYR A CA 1
ATOM 2191 C C . TYR A 1 284 ? -9.219 -11.891 -28.547 1 96.06 284 TYR A C 1
ATOM 2193 O O . TYR A 1 284 ? -8.961 -12.273 -29.703 1 96.06 284 TYR A O 1
ATOM 2201 N N . GLN A 1 285 ? -9.328 -10.656 -28.203 1 96.75 285 GLN A N 1
ATOM 2202 C CA . GLN A 1 285 ? -9.023 -9.617 -29.172 1 96.75 285 GLN A CA 1
ATOM 2203 C C . GLN A 1 285 ? -7.551 -9.656 -29.578 1 96.75 285 GLN A C 1
ATOM 2205 O O . GLN A 1 285 ? -7.219 -9.477 -30.75 1 96.75 285 GLN A O 1
ATOM 2210 N N . SER A 1 286 ? -6.703 -9.922 -28.688 1 95.19 286 SER A N 1
ATOM 2211 C CA . SER A 1 286 ? -5.266 -9.914 -28.922 1 95.19 286 SER A CA 1
ATOM 2212 C C . SER A 1 286 ? -4.773 -11.281 -29.375 1 95.19 286 SER A C 1
ATOM 2214 O O . SER A 1 286 ? -3.818 -11.383 -30.156 1 95.19 286 SER A O 1
ATOM 2216 N N . PHE A 1 287 ? -5.41 -12.297 -28.797 1 94.81 287 PHE A N 1
ATOM 2217 C CA . PHE A 1 287 ? -5.004 -13.68 -29.031 1 94.81 287 PHE A CA 1
ATOM 2218 C C . PHE A 1 287 ? -6.223 -14.562 -29.297 1 94.81 287 PHE A C 1
ATOM 2220 O O . PHE A 1 287 ? -6.605 -15.367 -28.453 1 94.81 287 PHE A O 1
ATOM 2227 N N . PRO A 1 288 ? -6.637 -14.602 -30.484 1 93.06 288 PRO A N 1
ATOM 2228 C CA . PRO A 1 288 ? -7.91 -15.258 -30.781 1 93.06 288 PRO A CA 1
ATOM 2229 C C . PRO A 1 288 ? -7.84 -16.781 -30.656 1 93.06 288 PRO A C 1
ATOM 2231 O O . PRO A 1 288 ? -8.867 -17.438 -30.484 1 93.06 288 PRO A O 1
ATOM 2234 N N . SER A 1 289 ? -6.684 -17.328 -30.688 1 92.19 289 SER A N 1
ATOM 2235 C CA . SER A 1 289 ? -6.559 -18.781 -30.734 1 92.19 289 SER A CA 1
ATOM 2236 C C . SER A 1 289 ? -6.379 -19.359 -29.328 1 92.19 289 SER A C 1
ATOM 2238 O O . SER A 1 289 ? -6.312 -20.578 -29.156 1 92.19 289 SER A O 1
ATOM 2240 N N . ILE A 1 290 ? -6.391 -18.516 -28.344 1 94.31 290 ILE A N 1
ATOM 2241 C CA . ILE A 1 290 ? -6.219 -18.969 -26.969 1 94.31 290 ILE A CA 1
ATOM 2242 C C . ILE A 1 290 ? -7.504 -19.641 -26.484 1 94.31 290 ILE A C 1
ATOM 2244 O O . ILE A 1 290 ? -8.602 -19.172 -26.797 1 94.31 290 ILE A O 1
ATOM 2248 N N . SER A 1 291 ? -7.32 -20.703 -25.828 1 95.56 291 SER A N 1
ATOM 2249 C CA . SER A 1 291 ? -8.445 -21.375 -25.172 1 95.56 291 SER A CA 1
ATOM 2250 C C . SER A 1 291 ? -8.43 -21.141 -23.672 1 95.56 291 SER A C 1
ATOM 2252 O O . SER A 1 291 ? -7.559 -21.656 -22.969 1 95.56 291 SER A O 1
ATOM 2254 N N . ILE A 1 292 ? -9.422 -20.453 -23.188 1 96.81 292 ILE A N 1
ATOM 2255 C CA . ILE A 1 292 ? -9.461 -20.078 -21.766 1 96.81 292 ILE A CA 1
ATOM 2256 C C . ILE A 1 292 ? -10.273 -21.125 -20.984 1 96.81 292 ILE A C 1
ATOM 2258 O O . ILE A 1 292 ? -11.367 -21.5 -21.406 1 96.81 292 ILE A O 1
ATOM 2262 N N . GLU A 1 293 ? -9.719 -21.562 -19.891 1 95.44 293 GLU A N 1
ATOM 2263 C CA . GLU A 1 293 ? -10.391 -22.516 -19 1 95.44 293 GLU A CA 1
ATOM 2264 C C . GLU A 1 293 ? -10.25 -22.109 -17.547 1 95.44 293 GLU A C 1
ATOM 2266 O O . GLU A 1 293 ? -9.148 -21.812 -17.078 1 95.44 293 GLU A O 1
ATOM 2271 N N . LEU A 1 294 ? -11.328 -22.141 -16.812 1 96.06 294 LEU A N 1
ATOM 2272 C CA . LEU A 1 294 ? -11.305 -21.891 -15.375 1 96.06 294 LEU A CA 1
ATOM 2273 C C . LEU A 1 294 ? -10.953 -23.172 -14.617 1 96.06 294 LEU A C 1
ATOM 2275 O O . LEU A 1 294 ? -11.539 -24.234 -14.867 1 96.06 294 LEU A O 1
ATOM 2279 N N . CYS A 1 295 ? -10.008 -23.016 -13.688 1 95.06 295 CYS A N 1
ATOM 2280 C CA . CYS A 1 295 ? -9.664 -24.156 -12.844 1 95.06 295 CYS A CA 1
ATOM 2281 C C . CYS A 1 295 ? -10.781 -24.469 -11.867 1 95.06 295 CYS A C 1
ATOM 2283 O O . CYS A 1 295 ? -11.328 -23.562 -11.227 1 95.06 295 CYS A O 1
ATOM 2285 N N . THR A 1 296 ? -11.055 -25.75 -11.719 1 92.06 296 THR A N 1
ATOM 2286 C CA . THR A 1 296 ? -12.188 -26.109 -10.875 1 92.06 296 THR A CA 1
ATOM 2287 C C . THR A 1 296 ? -11.75 -27.047 -9.758 1 92.06 296 THR A C 1
ATOM 2289 O O . THR A 1 296 ? -12.484 -27.25 -8.789 1 92.06 296 THR A O 1
ATOM 2292 N N . GLU A 1 297 ? -10.594 -27.578 -9.828 1 91.94 297 GLU A N 1
ATOM 2293 C CA . GLU A 1 297 ? -10.148 -28.531 -8.828 1 91.94 297 GLU A CA 1
ATOM 2294 C C . GLU A 1 297 ? -9.477 -27.844 -7.648 1 91.94 297 GLU A C 1
ATOM 2296 O O . GLU A 1 297 ? -9.102 -26.672 -7.746 1 91.94 297 GLU A O 1
ATOM 2301 N N . GLU A 1 298 ? -9.367 -28.578 -6.598 1 90.5 298 GLU A N 1
ATOM 2302 C CA . GLU A 1 298 ? -8.625 -28.062 -5.449 1 90.5 298 GLU A CA 1
ATOM 2303 C C . GLU A 1 298 ? -7.129 -27.984 -5.75 1 90.5 298 GLU A C 1
ATOM 2305 O O . GLU A 1 298 ? -6.594 -28.797 -6.496 1 90.5 298 GLU A O 1
ATOM 2310 N N . PRO A 1 299 ? -6.523 -27.031 -5.18 1 90.31 299 PRO A N 1
ATOM 2311 C CA . PRO A 1 299 ? -5.105 -26.797 -5.477 1 90.31 299 PRO A CA 1
ATOM 2312 C C . PRO A 1 299 ? -4.266 -28.062 -5.348 1 90.31 299 PRO A C 1
ATOM 2314 O O . PRO A 1 299 ? -3.395 -28.328 -6.184 1 90.31 299 PRO A O 1
ATOM 2317 N N . ILE A 1 300 ? -4.574 -28.891 -4.387 1 95 300 ILE A N 1
ATOM 2318 C CA . ILE A 1 300 ? -3.781 -30.094 -4.133 1 95 300 ILE A CA 1
ATOM 2319 C C . ILE A 1 300 ? -3.857 -31.016 -5.34 1 95 300 ILE A C 1
ATOM 2321 O O . ILE A 1 300 ? -2.908 -31.75 -5.625 1 95 300 ILE A O 1
ATOM 2325 N N . GLU A 1 301 ? -4.93 -30.969 -6.055 1 95.44 301 GLU A N 1
ATOM 2326 C CA . GLU A 1 301 ? -5.113 -31.844 -7.203 1 95.44 301 GLU A CA 1
ATOM 2327 C C . GLU A 1 301 ? -4.094 -31.547 -8.297 1 95.44 301 GLU A C 1
ATOM 2329 O O . GLU A 1 301 ? -3.646 -32.469 -9 1 95.44 301 GLU A O 1
ATOM 2334 N N . TYR A 1 302 ? -3.742 -30.344 -8.422 1 95 302 TYR A N 1
ATOM 2335 C CA . TYR A 1 302 ? -2.77 -29.969 -9.445 1 95 302 TYR A CA 1
ATOM 2336 C C . TYR A 1 302 ? -1.374 -30.453 -9.062 1 95 302 TYR A C 1
ATOM 2338 O O . TYR A 1 302 ? -0.567 -30.781 -9.938 1 95 302 TYR A O 1
ATOM 2346 N N . VAL A 1 303 ? -1.089 -30.484 -7.801 1 95.94 303 VAL A N 1
ATOM 2347 C CA . VAL A 1 303 ? 0.19 -31 -7.328 1 95.94 303 VAL A CA 1
ATOM 2348 C C . VAL A 1 303 ? 0.247 -32.5 -7.547 1 95.94 303 VAL A C 1
ATOM 2350 O O . VAL A 1 303 ? 1.287 -33.062 -7.938 1 95.94 303 VAL A O 1
ATOM 2353 N N . VAL A 1 304 ? -0.886 -33.156 -7.309 1 96.38 304 VAL A N 1
ATOM 2354 C CA . VAL A 1 304 ? -0.982 -34.594 -7.543 1 96.38 304 VAL A CA 1
ATOM 2355 C C . VAL A 1 304 ? -0.755 -34.875 -9.023 1 96.38 304 VAL A C 1
ATOM 2357 O O . VAL A 1 304 ? 0.022 -35.781 -9.375 1 96.38 304 VAL A O 1
ATOM 2360 N N . LYS A 1 305 ? -1.38 -34.156 -9.836 1 95.25 305 LYS A N 1
ATOM 2361 C CA . LYS A 1 305 ? -1.208 -34.344 -11.273 1 95.25 305 LYS A CA 1
ATOM 2362 C C . LYS A 1 305 ? 0.245 -34.125 -11.688 1 95.25 305 LYS A C 1
ATOM 2364 O O . LYS A 1 305 ? 0.773 -34.844 -12.523 1 95.25 305 LYS A O 1
ATOM 2369 N N . ARG A 1 306 ? 0.885 -33.094 -11.141 1 95.31 306 ARG A N 1
ATOM 2370 C CA . ARG A 1 306 ? 2.301 -32.844 -11.391 1 95.31 306 ARG A CA 1
ATOM 2371 C C . ARG A 1 306 ? 3.148 -34.062 -11.031 1 95.31 306 ARG A C 1
ATOM 2373 O O . ARG A 1 306 ? 4.035 -34.469 -11.797 1 95.31 306 ARG A O 1
ATOM 2380 N N . ALA A 1 307 ? 2.887 -34.594 -9.883 1 94.69 307 ALA A N 1
ATOM 2381 C CA . ALA A 1 307 ? 3.6 -35.812 -9.438 1 94.6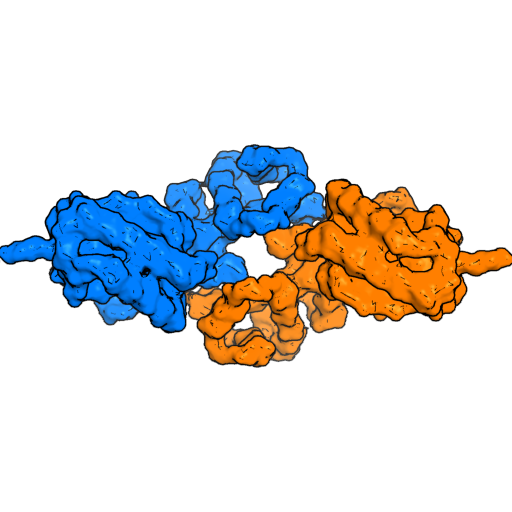9 307 ALA A CA 1
ATOM 2382 C C . ALA A 1 307 ? 3.375 -36.969 -10.398 1 94.69 307 ALA A C 1
ATOM 2384 O O . ALA A 1 307 ? 4.316 -37.656 -10.758 1 94.69 307 ALA A O 1
ATOM 2385 N N . LEU A 1 308 ? 2.168 -37.125 -10.812 1 93.31 308 LEU A N 1
ATOM 2386 C CA . LEU A 1 308 ? 1.815 -38.219 -11.703 1 93.31 308 LEU A CA 1
ATOM 2387 C C . LEU A 1 308 ? 2.48 -38.062 -13.062 1 93.31 308 LEU A C 1
ATOM 2389 O O . LEU A 1 308 ? 2.939 -39.062 -13.656 1 93.31 308 LEU A O 1
ATOM 2393 N N . HIS A 1 309 ? 2.506 -36.844 -13.523 1 91.5 309 HIS A N 1
ATOM 2394 C CA . HIS A 1 309 ? 3.191 -36.594 -14.781 1 91.5 309 HIS A CA 1
ATOM 2395 C C . HIS A 1 309 ? 4.672 -36.938 -14.688 1 91.5 309 HIS A C 1
ATOM 2397 O O . HIS A 1 309 ? 5.277 -37.375 -15.664 1 91.5 309 HIS A O 1
ATOM 2403 N N . TYR A 1 310 ? 5.227 -36.656 -13.555 1 88.81 310 TYR A N 1
ATOM 2404 C CA . TYR A 1 310 ? 6.637 -36.938 -13.336 1 88.81 310 TYR A CA 1
ATOM 2405 C C . TYR A 1 310 ? 6.898 -38.438 -13.367 1 88.81 310 TYR A C 1
ATOM 2407 O O . TYR A 1 310 ? 7.898 -38.906 -13.93 1 88.81 310 TYR A O 1
ATOM 2415 N N . VAL A 1 311 ? 6.004 -39.188 -12.781 1 88.12 311 VAL A N 1
ATOM 2416 C CA . VAL A 1 311 ? 6.164 -40.625 -12.68 1 88.12 311 VAL A CA 1
ATOM 2417 C C . VAL A 1 311 ? 5.855 -41.281 -14.023 1 88.12 311 VAL A C 1
ATOM 2419 O O . VAL A 1 311 ? 6.477 -42.281 -14.398 1 88.12 311 VAL A O 1
ATOM 2422 N N . ASN A 1 312 ? 4.809 -40.719 -14.672 1 85.06 312 ASN A N 1
ATOM 2423 C CA . ASN A 1 312 ? 4.41 -41.219 -15.984 1 85.06 312 ASN A CA 1
ATOM 2424 C C . ASN A 1 312 ? 4.418 -40.094 -17.031 1 85.06 312 ASN A C 1
ATOM 2426 O O . ASN A 1 312 ? 3.363 -39.562 -17.375 1 85.06 312 ASN A O 1
ATOM 2430 N N . PRO A 1 313 ? 5.637 -39.812 -17.547 1 74.38 313 PRO A N 1
ATOM 2431 C CA . PRO A 1 313 ? 5.707 -38.656 -18.453 1 74.38 313 PRO A CA 1
ATOM 2432 C C . PRO A 1 313 ? 4.934 -38.875 -19.75 1 74.38 313 PRO A C 1
ATOM 2434 O O . PRO A 1 313 ? 4.762 -37.969 -20.547 1 74.38 313 PRO A O 1
ATOM 2437 N N . GLU A 1 314 ? 4.281 -40.062 -20.094 1 63.16 314 GLU A N 1
ATOM 2438 C CA . GLU A 1 314 ? 3.635 -40.281 -21.391 1 63.16 314 GLU A CA 1
ATOM 2439 C C . GLU A 1 314 ? 2.443 -39.344 -21.578 1 63.16 314 GLU A C 1
ATOM 2441 O O . GLU A 1 314 ? 1.754 -39 -20.609 1 63.16 314 GLU A O 1
ATOM 2446 N N . MET B 1 1 ? 4.82 43.812 33.938 1 45.47 1 MET B N 1
ATOM 2447 C CA . MET B 1 1 ? 3.984 42.625 33.688 1 45.47 1 MET B CA 1
ATOM 2448 C C . MET B 1 1 ? 4.84 41.406 33.438 1 45.47 1 MET B C 1
ATOM 2450 O O . MET B 1 1 ? 5.859 41.5 32.75 1 45.47 1 MET B O 1
ATOM 2454 N N . LYS B 1 2 ? 4.824 40.375 34.219 1 63.56 2 LYS B N 1
ATOM 2455 C CA . LYS B 1 2 ? 5.766 39.281 34.156 1 63.56 2 LYS B CA 1
ATOM 2456 C C . LYS B 1 2 ? 5.691 38.562 32.812 1 63.56 2 LYS B C 1
ATOM 2458 O O . LYS B 1 2 ? 4.598 38.312 32.281 1 63.56 2 LYS B O 1
ATOM 2463 N N . GLU B 1 3 ? 6.668 38.562 32.156 1 84.19 3 GLU B N 1
ATOM 2464 C CA . GLU B 1 3 ? 6.797 37.969 30.828 1 84.19 3 GLU B CA 1
ATOM 2465 C C . GLU B 1 3 ? 6.238 36.562 30.812 1 84.19 3 GLU B C 1
ATOM 2467 O O . GLU B 1 3 ? 6.504 35.75 31.719 1 84.19 3 GLU B O 1
ATOM 2472 N N . SER B 1 4 ? 5.277 36.406 29.875 1 91.06 4 SER B N 1
ATOM 2473 C CA . SER B 1 4 ? 4.656 35.094 29.781 1 91.06 4 SER B CA 1
ATOM 2474 C C . SER B 1 4 ? 5.652 34.031 29.281 1 91.06 4 SER B C 1
ATOM 2476 O O . SER B 1 4 ? 6.418 34.312 28.359 1 91.06 4 SER B O 1
ATOM 2478 N N . ILE B 1 5 ? 5.73 32.969 29.984 1 95.31 5 ILE B N 1
ATOM 2479 C CA . ILE B 1 5 ? 6.57 31.844 29.594 1 95.31 5 ILE B CA 1
ATOM 2480 C C . ILE B 1 5 ? 5.719 30.781 28.906 1 95.31 5 ILE B C 1
ATOM 2482 O O . ILE B 1 5 ? 4.676 30.375 29.422 1 95.31 5 ILE B O 1
ATOM 2486 N N . ILE B 1 6 ? 6.23 30.391 27.719 1 96.81 6 ILE B N 1
ATOM 2487 C CA . ILE B 1 6 ? 5.477 29.375 26.969 1 96.81 6 ILE B CA 1
ATOM 2488 C C . ILE B 1 6 ? 6.293 28.094 26.859 1 96.81 6 ILE B C 1
ATOM 2490 O O . ILE B 1 6 ? 7.523 28.141 26.781 1 96.81 6 ILE B O 1
ATOM 2494 N N . LEU B 1 7 ? 5.602 27.016 26.891 1 97.5 7 LEU B N 1
ATOM 2495 C CA . LEU B 1 7 ? 6.125 25.688 26.609 1 97.5 7 LEU B CA 1
ATOM 2496 C C . LEU B 1 7 ? 5.488 25.109 25.344 1 97.5 7 LEU B C 1
ATOM 2498 O O . LEU B 1 7 ? 4.262 25.078 25.219 1 97.5 7 LEU B O 1
ATOM 2502 N N . ALA B 1 8 ? 6.344 24.781 24.344 1 98 8 ALA B N 1
ATOM 2503 C CA . ALA B 1 8 ? 5.84 24.219 23.094 1 98 8 ALA B CA 1
ATOM 2504 C C . ALA B 1 8 ? 6.445 22.844 22.844 1 98 8 ALA B C 1
ATOM 2506 O O . ALA B 1 8 ? 7.637 22.625 23.062 1 98 8 ALA B O 1
ATOM 2507 N N . VAL B 1 9 ? 5.582 21.938 22.422 1 98.06 9 VAL B N 1
ATOM 2508 C CA . VAL B 1 9 ? 6.02 20.578 22.078 1 98.06 9 VAL B CA 1
ATOM 2509 C C . VAL B 1 9 ? 5.52 20.219 20.672 1 98.06 9 VAL B C 1
ATOM 2511 O O . VAL B 1 9 ? 4.328 20.344 20.391 1 98.06 9 VAL B O 1
ATOM 2514 N N . ASP B 1 10 ? 6.383 19.859 19.812 1 96.62 10 ASP B N 1
ATOM 2515 C CA . ASP B 1 10 ? 6.078 19.234 18.531 1 96.62 10 ASP B CA 1
ATOM 2516 C C . ASP B 1 10 ? 6.395 17.734 18.562 1 96.62 10 ASP B C 1
ATOM 2518 O O . ASP B 1 10 ? 7.562 17.344 18.5 1 96.62 10 ASP B O 1
ATOM 2522 N N . GLY B 1 11 ? 5.375 16.938 18.625 1 94.19 11 GLY B N 1
ATOM 2523 C CA . GLY B 1 11 ? 5.539 15.5 18.75 1 94.19 11 GLY B CA 1
ATOM 2524 C C . GLY B 1 11 ? 5.176 14.742 17.484 1 94.19 11 GLY B C 1
ATOM 2525 O O . GLY B 1 11 ? 3.996 14.602 17.156 1 94.19 11 GLY B O 1
ATOM 2526 N N . GLY B 1 12 ? 6.129 14.164 16.875 1 87.69 12 GLY B N 1
ATOM 2527 C CA . GLY B 1 12 ? 5.922 13.391 15.656 1 87.69 12 GLY B CA 1
ATOM 2528 C C . GLY B 1 12 ? 6.191 11.906 15.844 1 87.69 12 GLY B C 1
ATOM 2529 O O . GLY B 1 12 ? 6.324 11.438 16.969 1 87.69 12 GLY B O 1
ATOM 2530 N N . ALA B 1 13 ? 6.207 11.133 14.773 1 76.12 13 ALA B N 1
ATOM 2531 C CA . ALA B 1 13 ? 6.465 9.695 14.789 1 76.12 13 ALA B CA 1
ATOM 2532 C C . ALA B 1 13 ? 7.945 9.406 15 1 76.12 13 ALA B C 1
ATOM 2534 O O . ALA B 1 13 ? 8.305 8.406 15.633 1 76.12 13 ALA B O 1
ATOM 2535 N N . THR B 1 14 ? 8.797 10.297 14.5 1 77.19 14 THR B N 1
ATOM 2536 C CA . THR B 1 14 ? 10.227 10.008 14.523 1 77.19 14 THR B CA 1
ATOM 2537 C C . THR B 1 14 ? 10.93 10.867 15.57 1 77.19 14 THR B C 1
ATOM 2539 O O . THR B 1 14 ? 11.969 10.477 16.109 1 77.19 14 THR B O 1
ATOM 2542 N N . LYS B 1 15 ? 10.414 12.078 15.781 1 88.5 15 LYS B N 1
ATOM 2543 C CA . LYS B 1 15 ? 11.07 12.977 16.719 1 88.5 15 LYS B CA 1
ATOM 2544 C C . LYS B 1 15 ? 10.047 13.789 17.516 1 88.5 15 LYS B C 1
ATOM 2546 O O . LYS B 1 15 ? 8.914 13.961 17.078 1 88.5 15 LYS B O 1
ATOM 2551 N N . THR B 1 16 ? 10.43 14.258 18.641 1 96.12 16 THR B N 1
ATOM 2552 C CA . THR B 1 16 ? 9.688 15.172 19.516 1 96.12 16 THR B CA 1
ATOM 2553 C C . THR B 1 16 ? 10.586 16.312 19.984 1 96.12 16 THR B C 1
ATOM 2555 O O . THR B 1 16 ? 11.68 16.078 20.5 1 96.12 16 THR B O 1
ATOM 2558 N N . THR B 1 17 ? 10.18 17.484 19.719 1 97.31 17 THR B N 1
ATOM 2559 C CA . THR B 1 17 ? 10.93 18.656 20.141 1 97.31 17 THR B CA 1
ATOM 2560 C C . THR B 1 17 ? 10.133 19.469 21.172 1 97.31 17 THR B C 1
ATOM 2562 O O . THR B 1 17 ? 8.93 19.688 21.016 1 97.31 17 THR B O 1
ATOM 2565 N N . LEU B 1 18 ? 10.781 19.812 22.219 1 98.19 18 LEU B N 1
ATOM 2566 C CA . LEU B 1 18 ? 10.227 20.688 23.25 1 98.19 18 LEU B CA 1
ATOM 2567 C C . LEU B 1 18 ? 11.07 21.938 23.406 1 98.19 18 LEU B C 1
ATOM 2569 O O . LEU B 1 18 ? 12.297 21.875 23.391 1 98.19 18 LEU B O 1
ATOM 2573 N N . THR B 1 19 ? 10.414 23.094 23.531 1 98.06 19 THR B N 1
ATOM 2574 C CA . THR B 1 19 ? 11.117 24.328 23.828 1 98.06 19 THR B CA 1
ATOM 2575 C C . THR B 1 19 ? 10.344 25.156 24.859 1 98.06 19 THR B C 1
ATOM 2577 O O . THR B 1 19 ? 9.1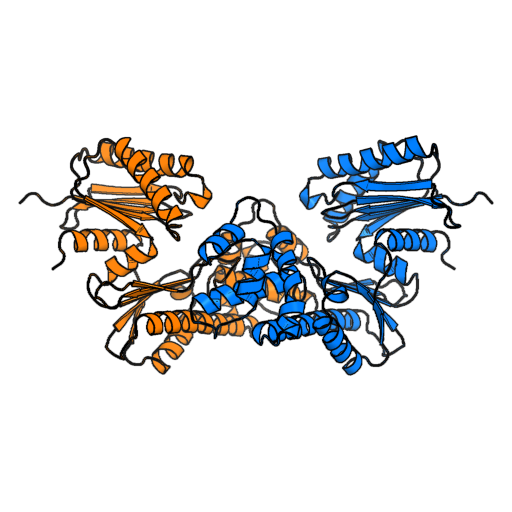25 25.016 24.984 1 98.06 19 THR B O 1
ATOM 2580 N N . ILE B 1 20 ? 11.039 25.875 25.688 1 97.62 20 ILE B N 1
ATOM 2581 C CA . ILE B 1 20 ? 10.5 26.859 26.609 1 97.62 20 ILE B CA 1
ATOM 2582 C C . ILE B 1 20 ? 11.031 28.25 26.25 1 97.62 20 ILE B C 1
ATOM 2584 O O . ILE B 1 20 ? 12.242 28.469 26.203 1 97.62 20 ILE B O 1
ATOM 2588 N N . ARG B 1 21 ? 10.133 29.125 25.984 1 96.44 21 ARG B N 1
ATOM 2589 C CA . ARG B 1 21 ? 10.508 30.469 25.547 1 96.44 21 ARG B CA 1
ATOM 2590 C C . ARG B 1 21 ? 9.688 31.531 26.266 1 96.44 21 ARG B C 1
ATOM 2592 O O . ARG B 1 21 ? 8.594 31.25 26.75 1 96.44 21 ARG B O 1
ATOM 2599 N N . SER B 1 22 ? 10.281 32.75 26.266 1 94.25 22 SER B N 1
ATOM 2600 C CA . SER B 1 22 ? 9.5 33.906 26.703 1 94.25 22 SER B CA 1
ATOM 2601 C C . SER B 1 22 ? 8.648 34.469 25.562 1 94.25 22 SER B C 1
ATOM 2603 O O . SER B 1 22 ? 8.883 34.156 24.406 1 94.25 22 SER B O 1
ATOM 2605 N N . GLU B 1 23 ? 7.688 35.281 25.922 1 90.88 23 GLU B N 1
ATOM 2606 C CA . GLU B 1 23 ? 6.836 35.906 24.922 1 90.88 23 GLU B CA 1
ATOM 2607 C C . GLU B 1 23 ? 7.66 36.75 23.953 1 90.88 23 GLU B C 1
ATOM 2609 O O . GLU B 1 23 ? 7.25 37 22.812 1 90.88 23 GLU B O 1
ATOM 2614 N N . LYS B 1 24 ? 8.836 37.25 24.375 1 88.5 24 LYS B N 1
ATOM 2615 C CA . LYS B 1 24 ? 9.688 38.094 23.547 1 88.5 24 LYS B CA 1
ATOM 2616 C C . LYS B 1 24 ? 10.68 37.281 22.75 1 88.5 24 LYS B C 1
ATOM 2618 O O . LYS B 1 24 ? 11.461 37.812 21.969 1 88.5 24 LYS B O 1
ATOM 2623 N N . GLY B 1 25 ? 10.648 35.938 22.922 1 88 25 GLY B N 1
ATOM 2624 C CA . GLY B 1 25 ? 11.422 35.094 22.047 1 88 25 GLY B CA 1
ATOM 2625 C C . GLY B 1 25 ? 12.664 34.531 22.703 1 88 25 GLY B C 1
ATOM 2626 O O . GLY B 1 25 ? 13.406 33.75 22.094 1 88 25 GLY B O 1
ATOM 2627 N N . GLU B 1 26 ? 12.961 34.906 23.984 1 91.88 26 GLU B N 1
ATOM 2628 C CA . GLU B 1 26 ? 14.094 34.312 24.688 1 91.88 26 GLU B CA 1
ATOM 2629 C C . GLU B 1 26 ? 13.914 32.812 24.859 1 91.88 26 GLU B C 1
ATOM 2631 O O . GLU B 1 26 ? 12.867 32.344 25.328 1 91.88 26 GLU B O 1
ATOM 2636 N N . ASN B 1 27 ? 14.914 32.031 24.453 1 95.62 27 ASN B N 1
ATOM 2637 C CA . ASN B 1 27 ? 14.875 30.578 24.547 1 95.62 27 ASN B CA 1
ATOM 2638 C C . ASN B 1 27 ? 15.523 30.062 25.828 1 95.62 27 ASN B C 1
ATOM 2640 O O . ASN B 1 27 ? 16.734 30.25 26.031 1 95.62 27 ASN B O 1
ATOM 2644 N N . PHE B 1 28 ? 14.805 29.406 26.672 1 96.75 28 PHE B N 1
ATOM 2645 C CA . PHE B 1 28 ? 15.305 28.891 27.938 1 96.75 28 PHE B CA 1
ATOM 2646 C C . PHE B 1 28 ? 15.742 27.438 27.797 1 96.75 28 PHE B C 1
ATOM 2648 O O . PHE B 1 28 ? 16.609 26.969 28.547 1 96.75 28 PHE B O 1
ATOM 2655 N N . PHE B 1 29 ? 15.102 26.781 26.891 1 97.62 29 PHE B N 1
ATOM 2656 C CA . PHE B 1 29 ? 15.352 25.359 26.734 1 97.62 29 PHE B CA 1
ATOM 2657 C C . PHE B 1 29 ? 14.852 24.859 25.391 1 97.62 29 PHE B C 1
ATOM 2659 O O . PHE B 1 29 ? 13.812 25.297 24.906 1 97.62 29 PHE B O 1
ATOM 2666 N N . GLU B 1 30 ? 15.594 24 24.75 1 97.88 30 GLU B N 1
ATOM 2667 C CA . GLU B 1 30 ? 15.148 23.281 23.562 1 97.88 30 GLU B CA 1
ATOM 2668 C C . GLU B 1 30 ? 15.867 21.938 23.438 1 97.88 30 GLU B C 1
ATOM 2670 O O . GLU B 1 30 ? 17.094 21.859 23.562 1 97.88 30 GLU B O 1
ATOM 2675 N N . GLN B 1 31 ? 15.102 20.922 23.25 1 97.94 31 GLN B N 1
ATOM 2676 C CA . GLN B 1 31 ? 15.672 19.594 23.062 1 97.94 31 GLN B CA 1
ATOM 2677 C C . GLN B 1 31 ? 14.789 18.719 22.172 1 97.94 31 GLN B C 1
ATOM 2679 O O . GLN B 1 31 ? 13.57 18.859 22.188 1 97.94 31 GLN B O 1
ATOM 2684 N N . THR B 1 32 ? 15.461 17.953 21.375 1 96.88 32 THR B N 1
ATOM 2685 C CA . THR B 1 32 ? 14.797 16.984 20.516 1 96.88 32 THR B CA 1
ATOM 2686 C C . THR B 1 32 ? 15.148 15.562 20.922 1 96.88 32 THR B C 1
ATOM 2688 O O . THR B 1 32 ? 16.297 15.281 21.266 1 96.88 32 THR B O 1
ATOM 2691 N N . THR B 1 33 ? 14.156 14.703 20.969 1 95.75 33 THR B N 1
ATOM 2692 C CA . THR B 1 33 ? 14.344 13.297 21.297 1 95.75 33 THR B CA 1
ATOM 2693 C C . THR B 1 33 ? 13.609 12.406 20.297 1 95.75 33 THR B C 1
ATOM 2695 O O . THR B 1 33 ? 13.398 12.789 19.156 1 95.75 33 THR B O 1
ATOM 2698 N N . THR B 1 34 ? 13.242 11.133 20.75 1 91.56 34 THR B N 1
ATOM 2699 C CA . THR B 1 34 ? 12.602 10.156 19.875 1 91.56 34 THR B CA 1
ATOM 2700 C C . THR B 1 34 ? 11.125 10.5 19.672 1 91.56 34 THR B C 1
ATOM 2702 O O . THR B 1 34 ? 10.609 11.43 20.297 1 91.56 34 THR B O 1
ATOM 2705 N N . GLY B 1 35 ? 10.523 9.781 18.891 1 91.5 35 GLY B N 1
ATOM 2706 C CA . GLY B 1 35 ? 9.125 10.016 18.547 1 91.5 35 GLY B CA 1
ATOM 2707 C C . GLY B 1 35 ? 8.18 9.742 19.703 1 91.5 35 GLY B C 1
ATOM 2708 O O . GLY B 1 35 ? 8.461 8.891 20.562 1 91.5 35 GLY B O 1
ATOM 2709 N N . SER B 1 36 ? 7.012 10.469 19.703 1 92.88 36 SER B N 1
ATOM 2710 C CA . SER B 1 36 ? 6.059 10.328 20.797 1 92.88 36 SER B CA 1
ATOM 2711 C C . SER B 1 36 ? 4.668 9.969 20.281 1 92.88 36 SER B C 1
ATOM 2713 O O . SER B 1 36 ? 3.68 10.094 21 1 92.88 36 SER B O 1
ATOM 2715 N N . ASN B 1 37 ? 4.547 9.625 19.016 1 88 37 ASN B N 1
ATOM 2716 C CA . ASN B 1 37 ? 3.275 9.164 18.469 1 88 37 ASN B CA 1
ATOM 2717 C C . ASN B 1 37 ? 2.826 7.859 19.125 1 88 37 ASN B C 1
ATOM 2719 O O . ASN B 1 37 ? 3.443 6.812 18.938 1 88 37 ASN B O 1
ATOM 2723 N N . TYR B 1 38 ? 1.706 7.93 19.875 1 89.12 38 TYR B N 1
ATOM 2724 C CA . TYR B 1 38 ? 1.3 6.789 20.688 1 89.12 38 TYR B CA 1
ATOM 2725 C C . TYR B 1 38 ? 0.854 5.625 19.812 1 89.12 38 TYR B C 1
ATOM 2727 O O . TYR B 1 38 ? 0.853 4.473 20.25 1 89.12 38 TYR B O 1
ATOM 2735 N N . GLN B 1 39 ? 0.484 5.902 18.609 1 78.62 39 GLN B N 1
ATOM 2736 C CA . GLN B 1 39 ? 0.068 4.848 17.688 1 78.62 39 GLN B CA 1
ATOM 2737 C C . GLN B 1 39 ? 1.249 3.969 17.297 1 78.62 39 GLN B C 1
ATOM 2739 O O . GLN B 1 39 ? 1.066 2.812 16.906 1 78.62 39 GLN B O 1
ATOM 2744 N N . THR B 1 40 ? 2.348 4.512 17.391 1 75.81 40 THR B N 1
ATOM 2745 C CA . THR B 1 40 ? 3.559 3.801 17 1 75.81 40 THR B CA 1
ATOM 2746 C C . THR B 1 40 ? 4.215 3.137 18.203 1 75.81 40 THR B C 1
ATOM 2748 O O . THR B 1 40 ? 4.637 1.98 18.125 1 75.81 40 THR B O 1
ATOM 2751 N N . ILE B 1 41 ? 4.25 3.775 19.344 1 85 41 ILE B N 1
ATOM 2752 C CA . ILE B 1 41 ? 5.086 3.289 20.438 1 85 41 ILE B CA 1
ATOM 2753 C C . ILE B 1 41 ? 4.215 2.941 21.641 1 85 41 ILE B C 1
ATOM 2755 O O . ILE B 1 41 ? 4.723 2.527 22.688 1 85 41 ILE B O 1
ATOM 2759 N N . GLY B 1 42 ? 2.926 3.131 21.562 1 87.19 42 GLY B N 1
ATOM 2760 C CA . GLY B 1 42 ? 2.012 2.859 22.672 1 87.19 42 GLY B CA 1
ATOM 2761 C C . GLY B 1 42 ? 1.84 4.039 23.609 1 87.19 42 GLY B C 1
ATOM 2762 O O . GLY B 1 42 ? 2.652 4.969 23.594 1 87.19 42 GLY B O 1
ATOM 2763 N N . GLU B 1 43 ? 0.785 3.986 24.391 1 92.75 43 GLU B N 1
ATOM 2764 C CA . GLU B 1 43 ? 0.482 5.07 25.312 1 92.75 43 GLU B CA 1
ATOM 2765 C C . GLU B 1 43 ? 1.584 5.223 26.359 1 92.75 43 GLU B C 1
ATOM 2767 O O . GLU B 1 43 ? 2.055 6.336 26.609 1 92.75 43 GLU B O 1
ATOM 2772 N N . ASN B 1 44 ? 1.986 4.117 26.875 1 94.56 44 ASN B N 1
ATOM 2773 C CA . ASN B 1 44 ? 3.023 4.168 27.906 1 94.56 44 ASN B CA 1
ATOM 2774 C C . ASN B 1 44 ? 4.34 4.695 27.344 1 94.56 44 ASN B C 1
ATOM 2776 O O . ASN B 1 44 ? 5.059 5.434 28.031 1 94.56 44 ASN B O 1
ATOM 2780 N N . GLY B 1 45 ? 4.633 4.285 26.188 1 94.94 45 GLY B N 1
ATOM 2781 C CA . GLY B 1 45 ? 5.824 4.797 25.531 1 94.94 45 GLY B CA 1
ATOM 2782 C C . GLY B 1 45 ? 5.785 6.301 25.328 1 94.94 45 GLY B C 1
ATOM 2783 O O . GLY B 1 45 ? 6.773 6.992 25.578 1 94.94 45 GLY B O 1
ATOM 2784 N N . ALA B 1 46 ? 4.695 6.777 24.938 1 95.56 46 ALA B N 1
ATOM 2785 C CA . ALA B 1 46 ? 4.527 8.211 24.703 1 95.56 46 ALA B CA 1
ATOM 2786 C C . ALA B 1 46 ? 4.645 8.992 26.016 1 95.56 46 ALA B C 1
ATOM 2788 O O . ALA B 1 46 ? 5.281 10.047 26.047 1 95.56 46 ALA B O 1
ATOM 2789 N N . ILE B 1 47 ? 4.039 8.469 27.047 1 96.19 47 ILE B N 1
ATOM 2790 C CA . ILE B 1 47 ? 4.117 9.102 28.359 1 96.19 47 ILE B CA 1
ATOM 2791 C C . ILE B 1 47 ? 5.574 9.18 28.812 1 96.19 47 ILE B C 1
ATOM 2793 O O . ILE B 1 47 ? 6.02 10.211 29.312 1 96.19 47 ILE B O 1
ATOM 2797 N N . GLN B 1 48 ? 6.258 8.117 28.578 1 96.44 48 GLN B N 1
ATOM 2798 C CA . GLN B 1 48 ? 7.66 8.078 28.984 1 96.44 48 GLN B CA 1
ATOM 2799 C C . GLN B 1 48 ? 8.484 9.125 28.234 1 96.44 48 GLN B C 1
ATOM 2801 O O . GLN B 1 48 ? 9.25 9.867 28.844 1 96.44 48 GLN B O 1
ATOM 2806 N N . VAL B 1 49 ? 8.336 9.234 26.984 1 96.69 49 VAL B N 1
ATOM 2807 C CA . VAL B 1 49 ? 9.078 10.18 26.156 1 96.69 49 VAL B CA 1
ATOM 2808 C C . VAL B 1 49 ? 8.781 11.609 26.609 1 96.69 49 VAL B C 1
ATOM 2810 O O . VAL B 1 49 ? 9.703 12.398 26.828 1 96.69 49 VAL B O 1
ATOM 2813 N N . LEU B 1 50 ? 7.523 11.93 26.781 1 97.38 50 LEU B N 1
ATOM 2814 C CA . LEU B 1 50 ? 7.113 13.281 27.141 1 97.38 50 LEU B CA 1
ATOM 2815 C C . LEU B 1 50 ? 7.527 13.633 28.562 1 97.38 50 LEU B C 1
ATOM 2817 O O . LEU B 1 50 ? 8.008 14.734 28.828 1 97.38 50 LEU B O 1
ATOM 2821 N N . SER B 1 51 ? 7.344 12.688 29.469 1 97 51 SER B N 1
ATOM 2822 C CA . SER B 1 51 ? 7.691 12.93 30.859 1 97 51 SER B CA 1
ATOM 2823 C C . SER B 1 51 ? 9.188 13.188 31.031 1 97 51 SER B C 1
ATOM 2825 O O . SER B 1 51 ? 9.594 14.055 31.797 1 97 51 SER B O 1
ATOM 2827 N N . GLU B 1 52 ? 9.93 12.383 30.328 1 96.81 52 GLU B N 1
ATOM 2828 C CA . GLU B 1 52 ? 11.383 12.555 30.391 1 96.81 52 GLU B CA 1
ATOM 2829 C C . GLU B 1 52 ? 11.805 13.914 29.844 1 96.81 52 GLU B C 1
ATOM 2831 O O . GLU B 1 52 ? 12.648 14.586 30.422 1 96.81 52 GLU B O 1
ATOM 2836 N N . LEU B 1 53 ? 11.234 14.266 28.766 1 96.94 53 LEU B N 1
ATOM 2837 C CA . LEU B 1 53 ? 11.555 15.539 28.125 1 96.94 53 LEU B CA 1
ATOM 2838 C C . LEU B 1 53 ? 11.141 16.703 29.016 1 96.94 53 LEU B C 1
ATOM 2840 O O . LEU B 1 53 ? 11.891 17.672 29.172 1 96.94 53 LEU B O 1
ATOM 2844 N N . LEU B 1 54 ? 10.023 16.641 29.609 1 97.19 54 LEU B N 1
ATOM 2845 C CA . LEU B 1 54 ? 9.516 17.672 30.5 1 97.19 54 LEU B CA 1
ATOM 2846 C C . LEU B 1 54 ? 10.375 17.781 31.766 1 97.19 54 LEU B C 1
ATOM 2848 O O . LEU B 1 54 ? 10.672 18.875 32.219 1 97.19 54 LEU B O 1
ATOM 2852 N N . SER B 1 55 ? 10.719 16.625 32.25 1 96.06 55 SER B N 1
ATOM 2853 C CA . SER B 1 55 ? 11.57 16.609 33.438 1 96.06 55 SER B CA 1
ATOM 2854 C C . SER B 1 55 ? 12.914 17.266 33.156 1 96.06 55 SER B C 1
ATOM 2856 O O . SER B 1 55 ? 13.391 18.078 33.969 1 96.06 55 SER B O 1
ATOM 2858 N N . LYS B 1 56 ? 13.477 16.938 32.094 1 96.75 56 LYS B N 1
ATOM 2859 C CA . LYS B 1 56 ? 14.75 17.547 31.703 1 96.75 56 LYS B CA 1
ATOM 2860 C C . LYS B 1 56 ? 14.609 19.062 31.578 1 96.75 56 LYS B C 1
ATOM 2862 O O . LYS B 1 56 ? 15.484 19.812 32 1 96.75 56 LYS B O 1
ATOM 2867 N N . ALA B 1 57 ? 13.539 19.469 30.969 1 97 57 ALA B N 1
ATOM 2868 C CA . ALA B 1 57 ? 13.281 20.906 30.781 1 97 57 ALA B CA 1
ATOM 2869 C C . ALA B 1 57 ? 13.141 21.609 32.125 1 97 57 ALA B C 1
ATOM 2871 O O . ALA B 1 57 ? 13.695 22.688 32.344 1 97 57 ALA B O 1
ATOM 2872 N N . TYR B 1 58 ? 12.414 21 33.031 1 95.62 58 TYR B N 1
ATOM 2873 C CA . TYR B 1 58 ? 12.195 21.578 34.344 1 95.62 58 TYR B CA 1
ATOM 2874 C C . TYR B 1 58 ? 13.516 21.734 35.094 1 95.62 58 TYR B C 1
ATOM 2876 O O . TYR B 1 58 ? 13.812 22.812 35.594 1 95.62 58 TYR B O 1
ATOM 2884 N N . HIS B 1 59 ? 14.289 20.672 35.062 1 95.5 59 HIS B N 1
ATOM 2885 C CA . HIS B 1 59 ? 15.539 20.688 35.812 1 95.5 59 HIS B CA 1
ATOM 2886 C C . HIS B 1 59 ? 16.547 21.656 35.219 1 95.5 59 HIS B C 1
ATOM 2888 O O . HIS B 1 59 ? 17.328 22.266 35.938 1 95.5 59 HIS B O 1
ATOM 2894 N N . SER B 1 60 ? 16.516 21.812 33.938 1 96.12 60 SER B N 1
ATOM 2895 C CA . SER B 1 60 ? 17.469 22.672 33.25 1 96.12 60 SER B CA 1
ATOM 2896 C C . SER B 1 60 ? 17.109 24.141 33.438 1 96.12 60 SER B C 1
ATOM 2898 O O . SER B 1 60 ? 18 25 33.469 1 96.12 60 SER B O 1
ATOM 2900 N N . THR B 1 61 ? 15.867 24.5 33.562 1 94.94 61 THR B N 1
ATOM 2901 C CA . THR B 1 61 ? 15.445 25.891 33.562 1 94.94 61 THR B CA 1
ATOM 2902 C C . THR B 1 61 ? 15.117 26.344 35 1 94.94 61 THR B C 1
ATOM 2904 O O . THR B 1 61 ? 15.195 27.531 35.312 1 94.94 61 THR B O 1
ATOM 2907 N N . ASN B 1 62 ? 14.648 25.469 35.781 1 92.19 62 ASN B N 1
ATOM 2908 C CA . ASN B 1 62 ? 14.156 25.75 37.125 1 92.19 62 ASN B CA 1
ATOM 2909 C C . ASN B 1 62 ? 12.953 26.688 37.094 1 92.19 62 ASN B C 1
ATOM 2911 O O . ASN B 1 62 ? 12.758 27.469 38.031 1 92.19 62 ASN B O 1
ATOM 2915 N N . LEU B 1 63 ? 12.352 26.688 35.969 1 91.88 63 LEU B N 1
ATOM 2916 C CA . LEU B 1 63 ? 11.102 27.422 35.875 1 91.88 63 LEU B CA 1
ATOM 2917 C C . LEU B 1 63 ? 9.922 26.562 36.312 1 91.88 63 LEU B C 1
ATOM 2919 O O . LEU B 1 63 ? 9.812 25.391 35.938 1 91.88 63 LEU B O 1
ATOM 2923 N N . LYS B 1 64 ? 9.102 27.094 37.125 1 91.19 64 LYS B N 1
ATOM 2924 C CA . LYS B 1 64 ? 7.98 26.297 37.656 1 91.19 64 LYS B CA 1
ATOM 2925 C C . LYS B 1 64 ? 6.676 26.688 36.969 1 91.19 64 LYS B C 1
ATOM 2927 O O . LYS B 1 64 ? 5.867 25.812 36.625 1 91.19 64 LYS B O 1
ATOM 2932 N N . GLN B 1 65 ? 6.508 28 36.719 1 94.25 65 GLN B N 1
ATOM 2933 C CA . GLN B 1 65 ? 5.238 28.5 36.219 1 94.25 65 GLN B CA 1
ATOM 2934 C C . GLN B 1 65 ? 5.277 28.641 34.688 1 94.25 65 GLN B C 1
ATOM 2936 O O . GLN B 1 65 ? 6.105 29.375 34.156 1 94.25 65 GLN B O 1
ATOM 2941 N N . ILE B 1 66 ? 4.434 27.953 34 1 95.88 66 ILE B N 1
ATOM 2942 C CA . ILE B 1 66 ? 4.238 28.031 32.562 1 95.88 66 ILE B CA 1
ATOM 2943 C C . ILE B 1 66 ? 2.885 28.672 32.25 1 95.88 66 ILE B C 1
ATOM 2945 O O . ILE B 1 66 ? 1.844 28.172 32.688 1 95.88 66 ILE B O 1
ATOM 2949 N N . HIS B 1 67 ? 2.941 29.781 31.547 1 95.88 67 HIS B N 1
ATOM 2950 C CA . HIS B 1 67 ? 1.702 30.484 31.266 1 95.88 67 HIS B CA 1
ATOM 2951 C C . HIS B 1 67 ? 0.837 29.703 30.281 1 95.88 67 HIS B C 1
ATOM 2953 O O . HIS B 1 67 ? -0.383 29.625 30.438 1 95.88 67 HIS B O 1
ATOM 2959 N N . LEU B 1 68 ? 1.449 29.203 29.25 1 96.69 68 LEU B N 1
ATOM 2960 C CA . LEU B 1 68 ? 0.745 28.406 28.25 1 96.69 68 LEU B CA 1
ATOM 2961 C C . LEU B 1 68 ? 1.62 27.266 27.734 1 96.69 68 LEU B C 1
ATOM 2963 O O . LEU B 1 68 ? 2.787 27.484 27.391 1 96.69 68 LEU B O 1
ATOM 2967 N N . ALA B 1 69 ? 1.063 26.109 27.734 1 97.38 69 ALA B N 1
ATOM 2968 C CA . ALA B 1 69 ? 1.709 24.953 27.125 1 97.38 69 ALA B CA 1
ATOM 2969 C C . ALA B 1 69 ? 0.962 24.5 25.875 1 97.38 69 ALA B C 1
ATOM 2971 O O . ALA B 1 69 ? -0.24 24.234 25.922 1 97.38 69 ALA B O 1
ATOM 2972 N N . ALA B 1 70 ? 1.694 24.516 24.797 1 97.56 70 ALA B N 1
ATOM 2973 C CA . ALA B 1 70 ? 1.105 24.078 23.531 1 97.56 70 ALA B CA 1
ATOM 2974 C C . ALA B 1 70 ? 1.696 22.734 23.078 1 97.56 70 ALA B C 1
ATOM 2976 O O . ALA B 1 70 ? 2.912 22.609 22.922 1 97.56 70 ALA B O 1
ATOM 2977 N N . PHE B 1 71 ? 0.8 21.766 22.922 1 97.56 71 PHE B N 1
ATOM 2978 C CA . PHE B 1 71 ? 1.196 20.438 22.438 1 97.56 71 PHE B CA 1
ATOM 2979 C C . PHE B 1 71 ? 0.628 20.172 21.047 1 97.56 71 PHE B C 1
ATOM 2981 O O . PHE B 1 71 ? -0.588 20.062 20.875 1 97.56 71 PHE B O 1
ATOM 2988 N N . ALA B 1 72 ? 1.513 20.125 20.062 1 96.5 72 ALA B N 1
ATOM 2989 C CA . ALA B 1 72 ? 1.164 19.703 18.719 1 96.5 72 ALA B CA 1
ATOM 2990 C C . ALA B 1 72 ? 1.628 18.281 18.453 1 96.5 72 ALA B C 1
ATOM 2992 O O . ALA B 1 72 ? 2.812 18.031 18.203 1 96.5 72 ALA B O 1
ATOM 2993 N N . ILE B 1 73 ? 0.684 17.375 18.406 1 94 73 ILE B N 1
ATOM 2994 C CA . ILE B 1 73 ? 1.042 15.969 18.422 1 94 73 ILE B CA 1
ATOM 2995 C C . ILE B 1 73 ? 0.484 15.273 17.188 1 94 73 ILE B C 1
ATOM 2997 O O . ILE B 1 73 ? -0.692 15.438 16.844 1 94 73 ILE B O 1
ATOM 3001 N N . ALA B 1 74 ? 1.36 14.523 16.5 1 87.88 74 ALA B N 1
ATOM 3002 C CA . ALA B 1 74 ? 0.926 13.727 15.352 1 87.88 74 ALA B CA 1
ATOM 3003 C C . ALA B 1 74 ? 0.007 12.594 15.789 1 87.88 74 ALA B C 1
ATOM 3005 O O . ALA B 1 74 ? 0.054 12.156 16.953 1 87.88 74 ALA B O 1
ATOM 3006 N N . GLY B 1 75 ? -0.82 12.156 14.906 1 82.31 75 GLY B N 1
ATOM 3007 C CA . GLY B 1 75 ? -1.651 10.984 15.156 1 82.31 75 GLY B CA 1
ATOM 3008 C C . GLY B 1 75 ? -2.967 11.328 15.836 1 82.31 75 GLY B C 1
ATOM 3009 O O . GLY B 1 75 ? -3.676 10.438 16.312 1 82.31 75 GLY B O 1
ATOM 3010 N N . MET B 1 76 ? -3.234 12.562 16.016 1 86.62 76 MET B N 1
ATOM 3011 C CA . MET B 1 76 ? -4.512 13 16.562 1 86.62 76 MET B CA 1
ATOM 3012 C C . MET B 1 76 ? -5.543 13.211 15.461 1 86.62 76 MET B C 1
ATOM 3014 O O . MET B 1 76 ? -5.805 14.344 15.055 1 86.62 76 MET B O 1
ATOM 3018 N N . ASP B 1 77 ? -6.215 12.148 15.094 1 78.69 77 ASP B N 1
ATOM 3019 C CA . ASP B 1 77 ? -7.055 12.195 13.898 1 78.69 77 ASP B CA 1
ATOM 3020 C C . ASP B 1 77 ? -8.523 11.992 14.258 1 78.69 77 ASP B C 1
ATOM 3022 O O . ASP B 1 77 ? -9.414 12.344 13.477 1 78.69 77 ASP B O 1
ATOM 3026 N N . THR B 1 78 ? -8.797 11.406 15.375 1 77.75 78 THR B N 1
ATOM 3027 C CA . THR B 1 78 ? -10.164 11.117 15.805 1 77.75 78 THR B CA 1
ATOM 3028 C C . THR B 1 78 ? -10.414 11.641 17.219 1 77.75 78 THR B C 1
ATOM 3030 O O . THR B 1 78 ? -9.477 12.055 17.906 1 77.75 78 THR B O 1
ATOM 3033 N N . GLU B 1 79 ? -11.656 11.617 17.562 1 81.38 79 GLU B N 1
ATOM 3034 C CA . GLU B 1 79 ? -12 12.008 18.922 1 81.38 79 GLU B CA 1
ATOM 3035 C C . GLU B 1 79 ? -11.367 11.07 19.938 1 81.38 79 GLU B C 1
ATOM 3037 O O . GLU B 1 79 ? -10.984 11.492 21.031 1 81.38 79 GLU B O 1
ATOM 3042 N N . LEU B 1 80 ? -11.312 9.859 19.547 1 83.06 80 LEU B N 1
ATOM 3043 C CA . LEU B 1 80 ? -10.664 8.891 20.422 1 83.06 80 LEU B CA 1
ATOM 3044 C C . LEU B 1 80 ? -9.188 9.203 20.578 1 83.06 80 LEU B C 1
ATOM 3046 O O . LEU B 1 80 ? -8.641 9.125 21.688 1 83.06 80 LEU B O 1
ATOM 3050 N N . ASP B 1 81 ? -8.578 9.57 19.5 1 87.12 81 ASP B N 1
ATOM 3051 C CA . ASP B 1 81 ? -7.176 9.969 19.562 1 87.12 81 ASP B CA 1
ATOM 3052 C C . ASP B 1 81 ? -6.984 11.156 20.5 1 87.12 81 ASP B C 1
ATOM 3054 O O . ASP B 1 81 ? -6.035 11.188 21.281 1 87.12 81 ASP B O 1
ATOM 3058 N N . PHE B 1 82 ? -7.906 12.086 20.391 1 90 82 PHE B N 1
ATOM 3059 C CA . PHE B 1 82 ? -7.832 13.281 21.234 1 90 82 PHE B CA 1
ATOM 3060 C C . PHE B 1 82 ? -7.891 12.922 22.703 1 90 82 PHE B C 1
ATOM 3062 O O . PHE B 1 82 ? -7.105 13.43 23.516 1 90 82 PHE B O 1
ATOM 3069 N N . LYS B 1 83 ? -8.734 12.055 23.031 1 92.44 83 LYS B N 1
ATOM 3070 C CA . LYS B 1 83 ? -8.898 11.648 24.438 1 92.44 83 LYS B CA 1
ATOM 3071 C C . LYS B 1 83 ? -7.645 10.945 24.953 1 92.44 83 LYS B C 1
ATOM 3073 O O . LYS B 1 83 ? -7.184 11.219 26.062 1 92.44 83 LYS B O 1
ATOM 3078 N N . ILE B 1 84 ? -7.145 10.133 24.125 1 93.06 84 ILE B N 1
ATOM 3079 C CA . ILE B 1 84 ? -5.965 9.367 24.5 1 93.06 84 ILE B CA 1
ATOM 3080 C C . ILE B 1 84 ? -4.77 10.305 24.656 1 93.06 84 ILE B C 1
ATOM 3082 O O . ILE B 1 84 ? -4.062 10.258 25.672 1 93.06 84 ILE B O 1
ATOM 3086 N N . ILE B 1 85 ? -4.613 11.164 23.719 1 94.94 85 ILE B N 1
ATOM 3087 C CA . ILE B 1 85 ? -3.471 12.07 23.719 1 94.94 85 ILE B CA 1
ATOM 3088 C C . ILE B 1 85 ? -3.582 13.047 24.891 1 94.94 85 ILE B C 1
ATOM 3090 O O . ILE B 1 85 ? -2.584 13.359 25.547 1 94.94 85 ILE B O 1
ATOM 3094 N N . ASN B 1 86 ? -4.773 13.492 25.125 1 95.62 86 ASN B N 1
ATOM 3095 C CA . ASN B 1 86 ? -4.98 14.375 26.281 1 95.62 86 ASN B CA 1
ATOM 3096 C C . ASN B 1 86 ? -4.594 13.695 27.578 1 95.62 86 ASN B C 1
ATOM 3098 O O . ASN B 1 86 ? -3.988 14.312 28.453 1 95.62 86 ASN B O 1
ATOM 3102 N N . ARG B 1 87 ? -4.969 12.438 27.688 1 96 87 ARG B N 1
ATOM 3103 C CA . ARG B 1 87 ? -4.598 11.68 28.875 1 96 87 ARG B CA 1
ATOM 3104 C C . ARG B 1 87 ? -3.086 11.539 29 1 96 87 ARG B C 1
ATOM 3106 O O . ARG B 1 87 ? -2.52 11.695 30.078 1 96 87 ARG B O 1
ATOM 3113 N N . ILE B 1 88 ? -2.463 11.273 27.922 1 96.44 88 ILE B N 1
ATOM 3114 C CA . ILE B 1 88 ? -1.014 11.109 27.875 1 96.44 88 ILE B CA 1
ATOM 3115 C C . ILE B 1 88 ? -0.334 12.398 28.328 1 96.44 88 ILE B C 1
ATOM 3117 O O . ILE B 1 88 ? 0.568 12.375 29.172 1 96.44 88 ILE B O 1
ATOM 3121 N N . ILE B 1 89 ? -0.802 13.523 27.828 1 96.38 89 ILE B N 1
ATOM 3122 C CA . ILE B 1 89 ? -0.195 14.82 28.109 1 96.38 89 ILE B CA 1
ATOM 3123 C C . ILE B 1 89 ? -0.431 15.203 29.562 1 96.38 89 ILE B C 1
ATOM 3125 O O . ILE B 1 89 ? 0.486 15.664 30.25 1 96.38 89 ILE B O 1
ATOM 3129 N N . GLN B 1 90 ? -1.63 14.969 30.031 1 94.94 90 GLN B N 1
ATOM 3130 C CA . GLN B 1 90 ? -1.957 15.273 31.422 1 94.94 90 GLN B CA 1
ATOM 3131 C C . GLN B 1 90 ? -1.081 14.477 32.375 1 94.94 90 GLN B C 1
ATOM 3133 O O . GLN B 1 90 ? -0.537 15.031 33.344 1 94.94 90 GLN B O 1
ATOM 3138 N N . HIS B 1 91 ? -0.969 13.234 32.094 1 95.62 91 HIS B N 1
ATOM 3139 C CA . HIS B 1 91 ? -0.131 12.383 32.938 1 95.62 91 HIS B CA 1
ATOM 3140 C C . HIS B 1 91 ? 1.322 12.844 32.906 1 95.62 91 HIS B C 1
ATOM 3142 O O . HIS B 1 91 ? 1.992 12.859 33.938 1 95.62 91 HIS B O 1
ATOM 3148 N N . SER B 1 92 ? 1.771 13.203 31.781 1 95.94 92 SER B N 1
ATOM 3149 C CA . SER B 1 92 ? 3.16 13.617 31.609 1 95.94 92 SER B CA 1
ATOM 3150 C C . SER B 1 92 ? 3.438 14.922 32.344 1 95.94 92 SER B C 1
ATOM 3152 O O . SER B 1 92 ? 4.5 15.078 32.969 1 95.94 92 SER B O 1
ATOM 3154 N N . ILE B 1 93 ? 2.506 15.836 32.312 1 93.44 93 ILE B N 1
ATOM 3155 C CA . ILE B 1 93 ? 2.65 17.109 33 1 93.44 93 ILE B CA 1
ATOM 3156 C C . ILE B 1 93 ? 2.637 16.891 34.5 1 93.44 93 ILE B C 1
ATOM 3158 O O . ILE B 1 93 ? 3.42 17.5 35.25 1 93.44 93 ILE B O 1
ATOM 3162 N N . GLU B 1 94 ? 1.732 16 34.938 1 91.31 94 GLU B N 1
ATOM 3163 C CA . GLU B 1 94 ? 1.628 15.703 36.344 1 91.31 94 GLU B CA 1
ATOM 3164 C C . GLU B 1 94 ? 2.93 15.117 36.875 1 91.31 94 GLU B C 1
ATOM 3166 O O . GLU B 1 94 ? 3.299 15.359 38.031 1 91.31 94 GLU B O 1
ATOM 3171 N N . LYS B 1 95 ? 3.52 14.367 36.062 1 91.75 95 LYS B N 1
ATOM 3172 C CA . LYS B 1 95 ? 4.781 13.75 36.469 1 91.75 95 LYS B CA 1
ATOM 3173 C C . LYS B 1 95 ? 5.918 14.766 36.469 1 91.75 95 LYS B C 1
ATOM 3175 O O . LYS B 1 95 ? 6.977 14.523 37.031 1 91.75 95 LYS B O 1
ATOM 3180 N N . SER B 1 96 ? 5.555 15.719 35.812 1 86.62 96 SER B N 1
ATOM 3181 C CA . SER B 1 96 ? 6.551 16.781 35.812 1 86.62 96 SER B CA 1
ATOM 3182 C C . SER B 1 96 ? 6.34 17.75 36.969 1 86.62 96 SER B C 1
ATOM 3184 O O . SER B 1 96 ? 5.426 17.578 37.781 1 86.62 96 SER B O 1
ATOM 3186 N N . SER B 1 97 ? 7.148 18.766 37.25 1 87.69 97 SER B N 1
ATOM 3187 C CA . SER B 1 97 ? 7.031 19.734 38.344 1 87.69 97 SER B CA 1
ATOM 3188 C C . SER B 1 97 ? 6.59 21.094 37.844 1 87.69 97 SER B C 1
ATOM 3190 O O . SER B 1 97 ? 6.66 22.094 38.562 1 87.69 97 SER B O 1
ATOM 3192 N N . PHE B 1 98 ? 6.039 21.016 36.625 1 93.94 98 PHE B N 1
ATOM 3193 C CA . PHE B 1 98 ? 5.578 22.281 36.062 1 93.94 98 PHE B CA 1
ATOM 3194 C C . PHE B 1 98 ? 4.168 22.609 36.531 1 93.94 98 PHE B C 1
ATOM 3196 O O . PHE B 1 98 ? 3.344 21.703 36.719 1 93.94 98 PHE B O 1
ATOM 3203 N N . ASN B 1 99 ? 3.916 23.828 36.75 1 95.12 99 ASN B N 1
ATOM 3204 C CA . ASN B 1 99 ? 2.572 24.375 36.938 1 95.12 99 ASN B CA 1
ATOM 3205 C C . ASN B 1 99 ? 2.1 25.094 35.656 1 95.12 99 ASN B C 1
ATOM 3207 O O . ASN B 1 99 ? 2.539 26.203 35.375 1 95.12 99 ASN B O 1
ATOM 3211 N N . VAL B 1 100 ? 1.164 24.5 34.938 1 95.31 100 VAL B N 1
ATOM 3212 C CA . VAL B 1 100 ? 0.72 25.016 33.656 1 95.31 100 VAL B CA 1
ATOM 3213 C C . VAL B 1 100 ? -0.626 25.719 33.812 1 95.31 100 VAL B C 1
ATOM 3215 O O . VAL B 1 100 ? -1.612 25.109 34.219 1 95.31 100 VAL B O 1
ATOM 3218 N N . ALA B 1 101 ? -0.667 26.984 33.469 1 94.75 101 ALA B N 1
ATOM 3219 C CA . ALA B 1 101 ? -1.883 27.766 33.656 1 94.75 101 ALA B CA 1
ATOM 3220 C C . ALA B 1 101 ? -2.9 27.453 32.562 1 94.75 101 ALA B C 1
ATOM 3222 O O . ALA B 1 101 ? -4.094 27.312 32.844 1 94.75 101 ALA B O 1
ATOM 3223 N N . ASN B 1 102 ? -2.475 27.453 31.312 1 95.31 102 ASN B N 1
ATOM 3224 C CA . ASN B 1 102 ? -3.293 27.141 30.141 1 95.31 102 ASN B CA 1
ATOM 3225 C C . ASN B 1 102 ? -2.623 26.125 29.25 1 95.31 102 ASN B C 1
ATOM 3227 O O . ASN B 1 102 ? -1.395 26.078 29.141 1 95.31 102 ASN B O 1
ATOM 3231 N N . MET B 1 103 ? -3.488 25.328 28.578 1 96.06 103 MET B N 1
ATOM 3232 C CA . MET B 1 103 ? -2.93 24.266 27.734 1 96.06 103 MET B CA 1
ATOM 3233 C C . MET B 1 103 ? -3.713 24.141 26.422 1 96.06 103 MET B C 1
ATOM 3235 O O . MET B 1 103 ? -4.941 24.219 26.422 1 96.06 103 MET B O 1
ATOM 3239 N N . ILE B 1 104 ? -2.934 24.016 25.344 1 95.38 104 ILE B N 1
ATOM 3240 C CA . ILE B 1 104 ? -3.504 23.688 24.031 1 95.38 104 ILE B CA 1
ATOM 3241 C C . ILE B 1 104 ? -2.955 22.344 23.547 1 95.38 104 ILE B C 1
ATOM 3243 O O . ILE B 1 104 ? -1.746 22.109 23.609 1 95.38 104 ILE B O 1
ATOM 3247 N N . VAL B 1 105 ? -3.879 21.469 23.188 1 95.94 105 VAL B N 1
ATOM 3248 C CA . VAL B 1 105 ? -3.523 20.188 22.594 1 95.94 105 VAL B CA 1
ATOM 3249 C C . VAL B 1 105 ? -4.195 20.047 21.234 1 95.94 105 VAL B C 1
ATOM 3251 O O . VAL B 1 105 ? -5.422 20 21.141 1 95.94 105 VAL B O 1
ATOM 3254 N N . GLU B 1 106 ? -3.336 20.016 20.219 1 93.25 106 GLU B N 1
ATOM 3255 C CA . GLU B 1 106 ? -3.881 20 18.875 1 93.25 106 GLU B CA 1
ATOM 3256 C C . GLU B 1 106 ? -3.08 19.078 17.969 1 93.25 106 GLU B C 1
ATOM 3258 O O . GLU B 1 106 ? -1.963 18.672 18.312 1 93.25 106 GLU B O 1
ATOM 3263 N N . ASN B 1 107 ? -3.709 18.672 16.812 1 92 107 ASN B N 1
ATOM 3264 C CA . ASN B 1 107 ? -2.971 18.031 15.734 1 92 107 ASN B CA 1
ATOM 3265 C C . ASN B 1 107 ? -1.808 18.891 15.25 1 92 107 ASN B C 1
ATOM 3267 O O . ASN B 1 107 ? -1.936 20.109 15.148 1 92 107 ASN B O 1
ATOM 3271 N N . ASP B 1 108 ? -0.788 18.156 14.883 1 91.19 108 ASP B N 1
ATOM 3272 C CA . ASP B 1 108 ? 0.431 18.891 14.539 1 91.19 108 ASP B CA 1
ATOM 3273 C C . ASP B 1 108 ? 0.212 19.781 13.32 1 91.19 108 ASP B C 1
ATOM 3275 O O . ASP B 1 108 ? 0.721 20.906 13.266 1 91.19 108 ASP B O 1
ATOM 3279 N N . VAL B 1 109 ? -0.575 19.359 12.406 1 91.44 109 VAL B N 1
ATOM 3280 C CA . VAL B 1 109 ? -0.8 20.156 11.195 1 91.44 109 VAL B CA 1
ATOM 3281 C C . VAL B 1 109 ? -1.742 21.312 11.5 1 91.44 109 VAL B C 1
ATOM 3283 O O . VAL B 1 109 ? -1.564 22.422 10.977 1 91.44 109 VAL B O 1
ATOM 3286 N N . HIS B 1 110 ? -2.66 21.047 12.328 1 92.56 110 HIS B N 1
ATOM 3287 C CA . HIS B 1 110 ? -3.574 22.078 12.812 1 92.56 110 HIS B CA 1
ATOM 3288 C C . HIS B 1 110 ? -2.818 23.203 13.516 1 92.56 110 HIS B C 1
ATOM 3290 O O . HIS B 1 110 ? -3.01 24.375 13.203 1 92.56 110 HIS B O 1
ATOM 3296 N N . ALA B 1 111 ? -1.981 22.812 14.359 1 93.31 111 ALA B N 1
ATOM 3297 C CA . ALA B 1 111 ? -1.19 23.797 15.109 1 93.31 111 ALA B CA 1
ATOM 3298 C C . ALA B 1 111 ? -0.284 24.594 14.18 1 93.31 111 ALA B C 1
ATOM 3300 O O . ALA B 1 111 ? -0.127 25.812 14.352 1 93.31 111 ALA B O 1
ATOM 3301 N N . ALA B 1 112 ? 0.273 23.922 13.258 1 93.81 112 ALA B N 1
ATOM 3302 C CA . ALA B 1 112 ? 1.167 24.594 12.305 1 93.81 112 ALA B CA 1
ATOM 3303 C C . ALA B 1 112 ? 0.419 25.625 11.484 1 93.81 112 ALA B C 1
ATOM 3305 O O . ALA B 1 112 ? 0.9 26.75 11.305 1 93.81 112 ALA B O 1
ATOM 3306 N N . LEU B 1 113 ? -0.756 25.297 11.023 1 95.38 113 LEU B N 1
ATOM 3307 C CA . LEU B 1 113 ? -1.549 26.234 10.227 1 95.38 113 LEU B CA 1
ATOM 3308 C C . LEU B 1 113 ? -1.896 27.469 11.039 1 95.38 113 LEU B C 1
ATOM 3310 O O . LEU B 1 113 ? -1.673 28.594 10.586 1 95.38 113 LEU B O 1
ATOM 3314 N N . LEU B 1 114 ? -2.361 27.25 12.227 1 93.75 114 LEU B N 1
ATOM 3315 C CA . LEU B 1 114 ? -2.771 28.375 13.062 1 93.75 114 LEU B CA 1
ATOM 3316 C C . LEU B 1 114 ? -1.562 29.188 13.508 1 93.75 114 LEU B C 1
ATOM 3318 O O . LEU B 1 114 ? -1.66 30.406 13.688 1 93.75 114 LEU B O 1
ATOM 3322 N N . GLY B 1 115 ? -0.464 28.516 13.648 1 94.5 115 GLY B N 1
ATOM 3323 C CA . GLY B 1 115 ? 0.772 29.25 13.898 1 94.5 115 GLY B CA 1
ATOM 3324 C C . GLY B 1 115 ? 1.168 30.156 12.75 1 94.5 115 GLY B C 1
ATOM 3325 O O . GLY B 1 115 ? 1.706 31.234 12.977 1 94.5 115 GLY B O 1
ATOM 3326 N N . LEU B 1 116 ? 0.881 29.734 11.609 1 94.31 116 LEU B N 1
ATOM 3327 C CA . LEU B 1 116 ? 1.249 30.453 10.398 1 94.31 116 LEU B CA 1
ATOM 3328 C C . LEU B 1 116 ? 0.304 31.625 10.156 1 94.31 116 LEU B C 1
ATOM 3330 O O . LEU B 1 116 ? 0.742 32.719 9.766 1 94.31 116 LEU B O 1
ATOM 3334 N N . VAL B 1 117 ? -1.04 31.469 10.469 1 93.5 117 VAL B N 1
ATOM 3335 C CA . VAL B 1 117 ? -1.992 32.438 9.953 1 93.5 117 VAL B CA 1
ATOM 3336 C C . VAL B 1 117 ? -2.674 33.156 11.109 1 93.5 117 VAL B C 1
ATOM 3338 O O . VAL B 1 117 ? -3.346 34.188 10.914 1 93.5 117 VAL B O 1
ATOM 3341 N N . GLY B 1 118 ? -2.576 32.625 12.297 1 91.12 118 GLY B N 1
ATOM 3342 C CA . GLY B 1 118 ? -3.318 33.188 13.406 1 91.12 118 GLY B CA 1
ATOM 3343 C C . GLY B 1 118 ? -4.82 33.125 13.227 1 91.12 118 GLY B C 1
ATOM 3344 O O . GLY B 1 118 ? -5.367 32.031 12.969 1 91.12 118 GLY B O 1
ATOM 3345 N N . ASN B 1 119 ? -5.434 34.312 13.266 1 88.5 119 ASN B N 1
ATOM 3346 C CA . ASN B 1 119 ? -6.883 34.375 13.102 1 88.5 119 ASN B CA 1
ATOM 3347 C C . ASN B 1 119 ? -7.273 34.812 11.688 1 88.5 119 ASN B C 1
ATOM 3349 O O . ASN B 1 119 ? -8.398 35.25 11.453 1 88.5 119 ASN B O 1
ATOM 3353 N N . HIS B 1 120 ? -6.418 34.656 10.773 1 91.69 120 HIS B N 1
ATOM 3354 C CA . HIS B 1 120 ? -6.664 35.031 9.383 1 91.69 120 HIS B CA 1
ATOM 3355 C C . HIS B 1 120 ? -6.859 33.781 8.523 1 91.69 120 HIS B C 1
ATOM 3357 O O . HIS B 1 120 ? -6.438 32.688 8.898 1 91.69 120 HIS B O 1
ATOM 3363 N N . PRO B 1 121 ? -7.559 33.969 7.395 1 93.62 121 PRO B N 1
ATOM 3364 C CA . PRO B 1 121 ? -7.711 32.844 6.484 1 93.62 121 PRO B CA 1
ATOM 3365 C C . PRO B 1 121 ? -6.383 32.375 5.887 1 93.62 121 PRO B C 1
ATOM 3367 O O . PRO B 1 121 ? -5.484 33.188 5.664 1 93.62 121 PRO B O 1
ATOM 3370 N N . GLY B 1 122 ? -6.273 31.125 5.707 1 95.88 122 GLY B N 1
ATOM 3371 C CA . GLY B 1 122 ? -5.09 30.547 5.082 1 95.88 122 GLY B CA 1
ATOM 3372 C C . GLY B 1 122 ? -5.152 29.047 4.961 1 95.88 122 GLY B C 1
ATOM 3373 O O . GLY B 1 122 ? -6.074 28.406 5.477 1 95.88 122 GLY B O 1
ATOM 3374 N N . ALA B 1 123 ? -4.223 28.484 4.199 1 97.06 123 ALA B N 1
ATOM 3375 C CA . ALA B 1 123 ? -4.148 27.047 3.99 1 97.06 123 ALA B CA 1
ATOM 3376 C C . ALA B 1 123 ? -2.711 26.547 4.102 1 97.06 123 ALA B C 1
ATOM 3378 O O . ALA B 1 123 ? -1.766 27.328 3.98 1 97.06 123 ALA B O 1
ATOM 3379 N N . LEU B 1 124 ? -2.57 25.266 4.422 1 97.69 124 LEU B N 1
ATOM 3380 C CA . LEU B 1 124 ? -1.284 24.594 4.539 1 97.69 124 LEU B CA 1
ATOM 3381 C C . LEU B 1 124 ? -1.341 23.203 3.906 1 97.69 124 LEU B C 1
ATOM 3383 O O . LEU B 1 124 ? -2.203 22.391 4.254 1 97.69 124 LEU B O 1
ATOM 3387 N N . LEU B 1 125 ? -0.539 23.016 2.922 1 98.06 125 LEU B N 1
ATOM 3388 C CA . LEU B 1 125 ? -0.347 21.703 2.32 1 98.06 125 LEU B CA 1
ATOM 3389 C C . LEU B 1 125 ? 0.993 21.109 2.734 1 98.06 125 LEU B C 1
ATOM 3391 O O . LEU B 1 125 ? 2.033 21.75 2.609 1 98.06 125 LEU B O 1
ATOM 3395 N N . ILE B 1 126 ? 0.946 19.922 3.297 1 95.44 126 ILE B N 1
ATOM 3396 C CA . ILE B 1 126 ? 2.168 19.219 3.674 1 95.44 126 ILE B CA 1
ATOM 3397 C C . ILE B 1 126 ? 2.311 17.953 2.838 1 95.44 126 ILE B C 1
ATOM 3399 O O . ILE B 1 126 ? 1.369 17.172 2.73 1 95.44 126 ILE B O 1
ATOM 3403 N N . SER B 1 127 ? 3.443 17.766 2.203 1 96.5 127 SER B N 1
ATOM 3404 C CA . SER B 1 127 ? 3.771 16.531 1.502 1 96.5 127 SER B CA 1
ATOM 3405 C C . SER B 1 127 ? 5.16 16.031 1.885 1 96.5 127 SER B C 1
ATOM 3407 O O . SER B 1 127 ? 6.168 16.531 1.387 1 96.5 127 SER B O 1
ATOM 3409 N N . GLY B 1 128 ? 5.238 15.109 2.74 1 92.44 128 GLY B N 1
ATOM 3410 C CA . GLY B 1 128 ? 6.422 14.367 3.148 1 92.44 128 GLY B CA 1
ATOM 3411 C C . GLY B 1 128 ? 6.277 12.867 2.986 1 92.44 128 GLY B C 1
ATOM 3412 O O . GLY B 1 128 ? 5.988 12.383 1.893 1 92.44 128 GLY B O 1
ATOM 3413 N N . THR B 1 129 ? 6.324 12.195 4.195 1 88.5 129 THR B N 1
ATOM 3414 C CA . THR B 1 129 ? 6.016 10.766 4.129 1 88.5 129 THR B CA 1
ATOM 3415 C C . THR B 1 129 ? 4.574 10.547 3.67 1 88.5 129 THR B C 1
ATOM 3417 O O . THR B 1 129 ? 4.312 9.688 2.83 1 88.5 129 THR B O 1
ATOM 3420 N N . GLY B 1 130 ? 3.691 11.32 4.176 1 92.62 130 GLY B N 1
ATOM 3421 C CA . GLY B 1 130 ? 2.309 11.383 3.732 1 92.62 130 GLY B CA 1
ATOM 3422 C C . GLY B 1 130 ? 1.927 12.734 3.152 1 92.62 130 GLY B C 1
ATOM 3423 O O . GLY B 1 130 ? 2.793 13.57 2.893 1 92.62 130 GLY B O 1
ATOM 3424 N N . SER B 1 131 ? 0.68 12.883 2.807 1 96.25 131 SER B N 1
ATOM 3425 C CA . SER B 1 131 ? 0.179 14.156 2.295 1 96.25 131 SER B CA 1
ATOM 3426 C C . SER B 1 131 ? -1.124 14.547 2.982 1 96.25 131 SER B C 1
ATOM 3428 O O . SER B 1 131 ? -1.965 13.695 3.27 1 96.25 131 SER B O 1
ATOM 3430 N N . ILE B 1 132 ? -1.214 15.82 3.316 1 95.12 132 ILE B N 1
ATOM 3431 C CA . ILE B 1 132 ? -2.373 16.328 4.043 1 95.12 132 ILE B CA 1
ATOM 3432 C C . ILE B 1 132 ? -2.504 17.828 3.816 1 95.12 132 ILE B C 1
ATOM 3434 O O . ILE B 1 132 ? -1.511 18.516 3.568 1 95.12 132 ILE B O 1
ATOM 3438 N N . ALA B 1 133 ? -3.705 18.359 3.797 1 96.81 133 ALA B N 1
ATOM 3439 C CA . ALA B 1 133 ? -3.945 19.797 3.656 1 96.81 133 ALA B CA 1
ATOM 3440 C C . ALA B 1 133 ? -4.969 20.281 4.676 1 96.81 133 ALA B C 1
ATOM 3442 O O . ALA B 1 133 ? -5.93 19.578 4.988 1 96.81 133 ALA B O 1
ATOM 3443 N N . PHE B 1 134 ? -4.746 21.438 5.215 1 96.56 134 PHE B N 1
ATOM 3444 C CA . PHE B 1 134 ? -5.664 22.141 6.098 1 96.56 134 PHE B CA 1
ATOM 3445 C C . PHE B 1 134 ? -5.957 23.547 5.562 1 96.56 134 PHE B C 1
ATOM 3447 O O . PHE B 1 134 ? -5.113 24.156 4.895 1 96.56 134 PHE B O 1
ATOM 3454 N N . ALA B 1 135 ? -7.121 24.062 5.883 1 96.81 135 ALA B N 1
ATOM 3455 C CA . ALA B 1 135 ? -7.465 25.453 5.594 1 96.81 135 ALA B CA 1
ATOM 3456 C C . ALA B 1 135 ? -8.422 26.016 6.641 1 96.81 135 ALA B C 1
ATOM 3458 O O . ALA B 1 135 ? -9.164 25.266 7.281 1 96.81 135 ALA B O 1
ATOM 3459 N N . THR B 1 136 ? -8.32 27.281 6.852 1 95.19 136 THR B N 1
ATOM 3460 C CA . THR B 1 136 ? -9.258 28 7.707 1 95.19 136 THR B CA 1
ATOM 3461 C C . THR B 1 136 ? -9.766 29.25 7.008 1 95.19 136 THR B C 1
ATOM 3463 O O . THR B 1 136 ? -9.031 29.891 6.254 1 95.19 136 THR B O 1
ATOM 3466 N N . ASN B 1 137 ? -11 29.562 7.27 1 92.5 137 ASN B N 1
ATOM 3467 C CA . ASN B 1 137 ? -11.57 30.781 6.715 1 92.5 137 ASN B CA 1
ATOM 3468 C C . ASN B 1 137 ? -11.375 31.969 7.652 1 92.5 137 ASN B C 1
ATOM 3470 O O . ASN B 1 137 ? -11.883 33.062 7.395 1 92.5 137 ASN B O 1
ATOM 3474 N N . GLY B 1 138 ? -10.766 31.734 8.75 1 89.56 138 GLY B N 1
ATOM 3475 C CA . GLY B 1 138 ? -10.492 32.812 9.695 1 89.56 138 GLY B CA 1
ATOM 3476 C C . GLY B 1 138 ? -11.664 33.094 10.625 1 89.56 138 GLY B C 1
ATOM 3477 O O . GLY B 1 138 ? -11.578 33.969 11.484 1 89.56 138 GLY B O 1
ATOM 3478 N N . ASN B 1 139 ? -12.703 32.406 10.43 1 88.88 139 ASN B N 1
ATOM 3479 C CA . ASN B 1 139 ? -13.898 32.625 11.242 1 88.88 139 ASN B CA 1
ATOM 3480 C C . ASN B 1 139 ? -14.258 31.359 12.031 1 88.88 139 ASN B C 1
ATOM 3482 O O . ASN B 1 139 ? -15.438 31 12.125 1 88.88 139 ASN B O 1
ATOM 3486 N N . GLY B 1 140 ? -13.164 30.656 12.414 1 86.44 140 GLY B N 1
ATOM 3487 C CA . GLY B 1 140 ? -13.391 29.531 13.289 1 86.44 140 GLY B CA 1
ATOM 3488 C C . GLY B 1 140 ? -13.516 28.219 12.547 1 86.44 140 GLY B C 1
ATOM 3489 O O . GLY B 1 140 ? -13.406 27.141 13.148 1 86.44 140 GLY B O 1
ATOM 3490 N N . LYS B 1 141 ? -13.734 28.234 11.266 1 91.69 141 LYS B N 1
ATOM 3491 C CA . LYS B 1 141 ? -13.844 27 10.5 1 91.69 141 LYS B CA 1
ATOM 3492 C C . LYS B 1 141 ? -12.469 26.516 10.062 1 91.69 141 LYS B C 1
ATOM 3494 O O . LYS B 1 141 ? -11.68 27.266 9.484 1 91.69 141 LYS B O 1
ATOM 3499 N N . ILE B 1 142 ? -12.203 25.297 10.391 1 92.81 142 ILE B N 1
ATOM 3500 C CA . ILE B 1 142 ? -10.977 24.641 9.953 1 92.81 142 ILE B CA 1
ATOM 3501 C C . ILE B 1 142 ? -11.328 23.297 9.297 1 92.81 142 ILE B C 1
ATOM 3503 O O . ILE B 1 142 ? -12.133 22.531 9.82 1 92.81 142 ILE B O 1
ATOM 3507 N N . VAL B 1 143 ? -10.75 23.078 8.133 1 95.12 143 VAL B N 1
ATOM 3508 C CA . VAL B 1 143 ? -11.062 21.859 7.402 1 95.12 143 VAL B CA 1
ATOM 3509 C C . VAL B 1 143 ? -9.781 21.094 7.117 1 95.12 143 VAL B C 1
ATOM 3511 O O . VAL B 1 143 ? -8.703 21.672 7.016 1 95.12 143 VAL B O 1
ATOM 3514 N N . ARG B 1 144 ? -9.953 19.828 7.066 1 94 144 ARG B N 1
ATOM 3515 C CA . ARG B 1 144 ? -8.867 18.891 6.77 1 94 144 ARG B CA 1
ATOM 3516 C C . ARG B 1 144 ? -9.172 18.078 5.523 1 94 144 ARG B C 1
ATOM 3518 O O . ARG B 1 144 ? -10.32 17.672 5.305 1 94 144 ARG B O 1
ATOM 3525 N N . THR B 1 145 ? -8.211 17.859 4.676 1 96.19 145 THR B N 1
ATOM 3526 C CA . THR B 1 145 ? -8.273 16.969 3.525 1 96.19 145 THR B CA 1
ATOM 3527 C C . THR B 1 145 ? -7.027 16.094 3.461 1 96.19 145 THR B C 1
ATOM 3529 O O . THR B 1 145 ? -5.91 16.578 3.613 1 96.19 145 THR B O 1
ATOM 3532 N N . GLY B 1 146 ? -7.289 14.781 3.191 1 94.94 146 GLY B N 1
ATOM 3533 C CA . GLY B 1 146 ? -6.16 13.867 3.143 1 94.94 146 GLY B CA 1
ATOM 3534 C C . GLY B 1 146 ? -5.672 13.445 4.52 1 94.94 146 GLY B C 1
ATOM 3535 O O . GLY B 1 146 ? -6.418 13.523 5.496 1 94.94 146 GLY B O 1
ATOM 3536 N N . GLY B 1 147 ? -4.453 12.867 4.562 1 91.88 147 GLY B N 1
ATOM 3537 C CA . GLY B 1 147 ? -3.859 12.422 5.812 1 91.88 147 GLY B CA 1
ATOM 3538 C C . GLY B 1 147 ? -4.375 11.07 6.273 1 91.88 147 GLY B C 1
ATOM 3539 O O . GLY B 1 147 ? -4.363 10.773 7.469 1 91.88 147 GLY B O 1
ATOM 3540 N N . TRP B 1 148 ? -4.836 10.367 5.332 1 92.38 148 TRP B N 1
ATOM 3541 C CA . TRP B 1 148 ? -5.453 9.102 5.707 1 92.38 148 TRP B CA 1
ATOM 3542 C C . TRP B 1 148 ? -4.41 7.992 5.812 1 92.38 148 TRP B C 1
ATOM 3544 O O . TRP B 1 148 ? -4.691 6.918 6.344 1 92.38 148 TRP B O 1
ATOM 3554 N N . GLY B 1 149 ? -3.236 8.273 5.273 1 90.88 149 GLY B N 1
ATOM 3555 C CA . GLY B 1 149 ? -2.164 7.293 5.352 1 90.88 149 GLY B CA 1
ATOM 3556 C C . GLY B 1 149 ? -2.02 6.465 4.09 1 90.88 149 GLY B C 1
ATOM 3557 O O . GLY B 1 149 ? -2.895 6.488 3.221 1 90.88 149 GLY B O 1
ATOM 3558 N N . HIS B 1 150 ? -0.938 5.703 4.043 1 92.44 150 HIS B N 1
ATOM 3559 C CA . HIS B 1 150 ? -0.499 5.043 2.82 1 92.44 150 HIS B CA 1
ATOM 3560 C C . HIS B 1 150 ? -1.419 3.881 2.459 1 92.44 150 HIS B C 1
ATOM 3562 O O . HIS B 1 150 ? -1.497 3.484 1.295 1 92.44 150 HIS B O 1
ATOM 3568 N N . ARG B 1 151 ? -2.139 3.311 3.447 1 93.88 151 ARG B N 1
ATOM 3569 C CA . ARG B 1 151 ? -3.029 2.193 3.156 1 93.88 151 ARG B CA 1
ATOM 3570 C C . ARG B 1 151 ? -4.367 2.686 2.615 1 93.88 151 ARG B C 1
ATOM 3572 O O . ARG B 1 151 ? -5.156 1.9 2.09 1 93.88 151 ARG B O 1
ATOM 3579 N N . ALA B 1 152 ? -4.609 4.035 2.773 1 94.69 152 ALA B N 1
ATOM 3580 C CA . ALA B 1 152 ? -5.895 4.617 2.385 1 94.69 152 ALA B CA 1
ATOM 3581 C C . ALA B 1 152 ? -5.73 5.574 1.208 1 94.69 152 ALA B C 1
ATOM 3583 O O . ALA B 1 152 ? -6.043 5.227 0.068 1 94.69 152 ALA B O 1
ATOM 3584 N N . SER B 1 153 ? -5.152 6.66 1.487 1 94.38 153 SER B N 1
ATOM 3585 C CA . SER B 1 153 ? -4.984 7.695 0.473 1 94.38 153 SER B CA 1
ATOM 3586 C C . SER B 1 153 ? -3.908 8.695 0.878 1 94.38 153 SER B C 1
ATOM 3588 O O . SER B 1 153 ? -4.055 9.398 1.879 1 94.38 153 SER B O 1
ATOM 3590 N N . ASP B 1 154 ? -2.828 8.734 0.172 1 95.62 154 ASP B N 1
ATOM 3591 C CA . ASP B 1 154 ? -1.776 9.719 0.416 1 95.62 154 ASP B CA 1
ATOM 3592 C C . ASP B 1 154 ? -1.064 10.094 -0.881 1 95.62 154 ASP B C 1
ATOM 3594 O O . ASP B 1 154 ? 0.148 10.32 -0.889 1 95.62 154 ASP B O 1
ATOM 3598 N N . GLU B 1 155 ? -1.778 10.141 -1.955 1 97.62 155 GLU B N 1
ATOM 3599 C CA . GLU B 1 155 ? -1.227 10.43 -3.275 1 97.62 155 GLU B CA 1
ATOM 3600 C C . GLU B 1 155 ? -0.441 11.734 -3.273 1 97.62 155 GLU B C 1
ATOM 3602 O O . GLU B 1 155 ? -0.853 12.711 -2.645 1 97.62 155 GLU B O 1
ATOM 3607 N N . GLY B 1 156 ? 0.598 11.703 -4 1 98.31 156 GLY B N 1
ATOM 3608 C CA . GLY B 1 156 ? 1.459 12.875 -4.086 1 98.31 156 GLY B CA 1
ATOM 3609 C C . GLY B 1 156 ? 2.465 12.961 -2.953 1 98.31 156 GLY B C 1
ATOM 3610 O O . GLY B 1 156 ? 3.293 13.875 -2.92 1 98.31 156 GLY B O 1
ATOM 3611 N N . SER B 1 157 ? 2.463 12.047 -2.006 1 97.81 157 SER B N 1
ATOM 3612 C CA . SER B 1 157 ? 3.393 12.008 -0.881 1 97.81 157 SER B CA 1
ATOM 3613 C C . SER B 1 157 ? 4.695 11.32 -1.266 1 97.81 157 SER B C 1
ATOM 3615 O O . SER B 1 157 ? 4.816 10.773 -2.365 1 97.81 157 SER B O 1
ATOM 3617 N N . GLY B 1 158 ? 5.625 11.422 -0.343 1 97.81 158 GLY B N 1
ATOM 3618 C CA . GLY B 1 158 ? 6.871 10.695 -0.536 1 97.81 158 GLY B CA 1
ATOM 3619 C C . GLY B 1 158 ? 6.676 9.195 -0.647 1 97.81 158 GLY B C 1
ATOM 3620 O O . GLY B 1 158 ? 7.32 8.539 -1.468 1 97.81 158 GLY B O 1
ATOM 3621 N N . TYR B 1 159 ? 5.852 8.625 0.2 1 97 159 TYR B N 1
ATOM 3622 C CA . TYR B 1 159 ? 5.562 7.199 0.115 1 97 159 TYR B CA 1
ATOM 3623 C C . TYR B 1 159 ? 4.977 6.844 -1.245 1 97 159 TYR B C 1
ATOM 3625 O O . TYR B 1 159 ? 5.418 5.883 -1.885 1 97 159 TYR B O 1
ATOM 3633 N N . TRP B 1 160 ? 3.957 7.586 -1.67 1 98.44 160 TRP B N 1
ATOM 3634 C CA . TRP B 1 160 ? 3.285 7.332 -2.941 1 98.44 160 TRP B CA 1
ATOM 3635 C C . TRP B 1 160 ? 4.277 7.363 -4.098 1 98.44 160 TRP B C 1
ATOM 3637 O O . TRP B 1 160 ? 4.273 6.477 -4.953 1 98.44 160 TRP B O 1
ATOM 3647 N N . ILE B 1 161 ? 5.094 8.352 -4.102 1 98.81 161 ILE B N 1
ATOM 3648 C CA . ILE B 1 161 ? 6.109 8.492 -5.141 1 98.81 161 ILE B CA 1
ATOM 3649 C C . ILE B 1 161 ? 7.062 7.301 -5.102 1 98.81 161 ILE B C 1
ATOM 3651 O O . ILE B 1 161 ? 7.352 6.699 -6.137 1 98.81 161 ILE B O 1
ATOM 3655 N N . GLY B 1 162 ? 7.562 7.02 -3.906 1 98.69 162 GLY B N 1
ATOM 3656 C CA . GLY B 1 162 ? 8.438 5.867 -3.758 1 98.69 162 GLY B CA 1
ATOM 3657 C C . GLY B 1 162 ? 7.816 4.578 -4.25 1 98.69 162 GLY B C 1
ATOM 3658 O O . GLY B 1 162 ? 8.461 3.797 -4.949 1 98.69 162 GLY B O 1
ATOM 3659 N N . GLN B 1 163 ? 6.602 4.363 -3.891 1 98.38 163 GLN B N 1
ATOM 3660 C CA . GLN B 1 163 ? 5.879 3.172 -4.316 1 98.38 163 GLN B CA 1
ATOM 3661 C C . GLN B 1 163 ? 5.73 3.127 -5.832 1 98.38 163 GLN B C 1
ATOM 3663 O O . GLN B 1 163 ? 5.859 2.064 -6.445 1 98.38 163 GLN B O 1
ATOM 3668 N N . LYS B 1 164 ? 5.398 4.273 -6.449 1 98.69 164 LYS B N 1
ATOM 3669 C CA . LYS B 1 164 ? 5.266 4.324 -7.898 1 98.69 164 LYS B CA 1
ATOM 3670 C C . LYS B 1 164 ? 6.59 4.012 -8.586 1 98.69 164 LYS B C 1
ATOM 3672 O O . LYS B 1 164 ? 6.613 3.359 -9.633 1 98.69 164 LYS B O 1
ATOM 3677 N N . ILE B 1 165 ? 7.648 4.516 -8.039 1 98.81 165 ILE B N 1
ATOM 3678 C CA . ILE B 1 165 ? 8.969 4.219 -8.586 1 98.81 165 ILE B CA 1
ATOM 3679 C C . ILE B 1 165 ? 9.219 2.715 -8.539 1 98.81 165 ILE B C 1
ATOM 3681 O O . ILE B 1 165 ? 9.578 2.107 -9.555 1 98.81 165 ILE B O 1
ATOM 3685 N N . LEU B 1 166 ? 8.992 2.111 -7.406 1 98.56 166 LEU B N 1
ATOM 3686 C CA . LEU B 1 166 ? 9.211 0.679 -7.242 1 98.56 166 LEU B CA 1
ATOM 3687 C C . LEU B 1 166 ? 8.297 -0.122 -8.164 1 98.56 166 LEU B C 1
ATOM 3689 O O . LEU B 1 166 ? 8.742 -1.058 -8.828 1 98.56 166 LEU B O 1
ATOM 3693 N N . ASN B 1 167 ? 7.082 0.246 -8.148 1 98.44 167 ASN B N 1
ATOM 3694 C CA . ASN B 1 167 ? 6.117 -0.408 -9.023 1 98.44 167 ASN B CA 1
ATOM 3695 C C . ASN B 1 167 ? 6.566 -0.374 -10.477 1 98.44 167 ASN B C 1
ATOM 3697 O O . ASN B 1 167 ? 6.488 -1.382 -11.18 1 98.44 167 ASN B O 1
ATOM 3701 N N . THR B 1 168 ? 7.004 0.777 -10.93 1 98.56 168 THR B N 1
ATOM 3702 C CA . THR B 1 168 ? 7.492 0.943 -12.289 1 98.56 168 THR B CA 1
ATOM 3703 C C . THR B 1 168 ? 8.609 -0.053 -12.586 1 98.56 168 THR B C 1
ATOM 3705 O O . THR B 1 168 ? 8.617 -0.688 -13.648 1 98.56 168 THR B O 1
ATOM 3708 N N . LEU B 1 169 ? 9.531 -0.24 -11.695 1 98.44 169 LEU B N 1
ATOM 3709 C CA . LEU B 1 169 ? 10.656 -1.147 -11.891 1 98.44 169 LEU B CA 1
ATOM 3710 C C . LEU B 1 169 ? 10.172 -2.584 -12.055 1 98.44 169 LEU B C 1
ATOM 3712 O O . LEU B 1 169 ? 10.609 -3.293 -12.961 1 98.44 169 LEU B O 1
ATOM 3716 N N . PHE B 1 170 ? 9.258 -2.986 -11.242 1 97.38 170 PHE B N 1
ATOM 3717 C CA . PHE B 1 170 ? 8.766 -4.359 -11.305 1 97.38 170 PHE B CA 1
ATOM 3718 C C . PHE B 1 170 ? 7.941 -4.582 -12.57 1 97.38 170 PHE B C 1
ATOM 3720 O O . PHE B 1 170 ? 7.996 -5.656 -13.172 1 97.38 170 PHE B O 1
ATOM 3727 N N . ARG B 1 171 ? 7.211 -3.584 -12.977 1 97.81 171 ARG B N 1
ATOM 3728 C CA . ARG B 1 171 ? 6.414 -3.705 -14.188 1 97.81 171 ARG B CA 1
ATOM 3729 C C . ARG B 1 171 ? 7.309 -3.768 -15.422 1 97.81 171 ARG B C 1
ATOM 3731 O O . ARG B 1 171 ? 6.988 -4.457 -16.391 1 97.81 171 ARG B O 1
ATOM 3738 N N . ILE B 1 172 ? 8.406 -3.031 -15.375 1 97.62 172 ILE B N 1
ATOM 3739 C CA . ILE B 1 172 ? 9.383 -3.117 -16.453 1 97.62 172 ILE B CA 1
ATOM 3740 C C . ILE B 1 172 ? 10.016 -4.504 -16.469 1 97.62 172 ILE B C 1
ATOM 3742 O O . ILE B 1 172 ? 10.156 -5.117 -17.531 1 97.62 172 ILE B O 1
ATOM 3746 N N . GLU B 1 173 ? 10.375 -5.004 -15.281 1 95.69 173 GLU B N 1
ATOM 3747 C CA . GLU B 1 173 ? 10.938 -6.344 -15.156 1 95.69 173 GLU B CA 1
ATOM 3748 C C . GLU B 1 173 ? 10.016 -7.395 -15.766 1 95.69 173 GLU B C 1
ATOM 3750 O O . GLU B 1 173 ? 10.477 -8.352 -16.391 1 95.69 173 GLU B O 1
ATOM 3755 N N . ASP B 1 174 ? 8.742 -7.168 -15.664 1 96.38 174 ASP B N 1
ATOM 3756 C CA . ASP B 1 174 ? 7.723 -8.109 -16.125 1 96.38 174 ASP B CA 1
ATOM 3757 C C . ASP B 1 174 ? 7.41 -7.895 -17.609 1 96.38 174 ASP B C 1
ATOM 3759 O O . ASP B 1 174 ? 6.66 -8.672 -18.203 1 96.38 174 ASP B O 1
ATOM 3763 N N . GLY B 1 175 ? 7.91 -6.793 -18.188 1 96.12 175 GLY B N 1
ATOM 3764 C CA . GLY B 1 175 ? 7.633 -6.488 -19.578 1 96.12 175 GLY B CA 1
ATOM 3765 C C . GLY B 1 175 ? 6.301 -5.793 -19.781 1 96.12 175 GLY B C 1
ATOM 3766 O O . GLY B 1 175 ? 5.754 -5.801 -20.891 1 96.12 175 GLY B O 1
ATOM 3767 N N . LEU B 1 176 ? 5.758 -5.242 -18.719 1 96.69 176 LEU B N 1
ATOM 3768 C CA . LEU B 1 176 ? 4.48 -4.539 -18.812 1 96.69 176 LEU B CA 1
ATOM 3769 C C . LEU B 1 176 ? 4.691 -3.078 -19.203 1 96.69 176 LEU B C 1
ATOM 3771 O O . LEU B 1 176 ? 3.775 -2.432 -19.719 1 96.69 176 LEU B O 1
ATOM 3775 N N . LEU B 1 177 ? 5.828 -2.547 -18.859 1 96 177 LEU B N 1
ATOM 3776 C CA . LEU B 1 177 ? 6.234 -1.194 -19.219 1 96 177 LEU B CA 1
ATOM 3777 C C . LEU B 1 177 ? 7.539 -1.216 -20.016 1 96 177 LEU B C 1
ATOM 3779 O O . LEU B 1 177 ? 8.336 -2.145 -19.875 1 96 177 LEU B O 1
ATOM 3783 N N . ALA B 1 178 ? 7.695 -0.222 -20.781 1 93 178 ALA B N 1
ATOM 3784 C CA . ALA B 1 178 ? 8.914 -0.128 -21.578 1 93 178 ALA B CA 1
ATOM 3785 C C . ALA B 1 178 ? 10.109 0.282 -20.734 1 93 178 ALA B C 1
ATOM 3787 O O . ALA B 1 178 ? 9.984 1.133 -19.844 1 93 178 ALA B O 1
ATOM 3788 N N . GLY B 1 179 ? 11.219 -0.43 -20.953 1 90.5 179 GLY B N 1
ATOM 3789 C CA . GLY B 1 179 ? 12.492 -0.019 -20.391 1 90.5 179 GLY B CA 1
ATOM 3790 C C . GLY B 1 179 ? 13.484 0.433 -21.438 1 90.5 179 GLY B C 1
ATOM 3791 O O . GLY B 1 179 ? 13.141 0.577 -22.609 1 90.5 179 GLY B O 1
ATOM 3792 N N . PRO B 1 180 ? 14.789 0.715 -21.047 1 92 180 PRO B N 1
ATOM 3793 C CA . PRO B 1 180 ? 15.297 0.853 -19.672 1 92 180 PRO B CA 1
ATOM 3794 C C . PRO B 1 180 ? 14.906 2.182 -19.031 1 92 180 PRO B C 1
ATOM 3796 O O . PRO B 1 180 ? 14.445 3.094 -19.719 1 92 180 PRO B O 1
ATOM 3799 N N . THR B 1 181 ? 14.906 2.295 -17.812 1 97.38 181 THR B N 1
ATOM 3800 C CA . THR B 1 181 ? 14.688 3.512 -17.047 1 97.38 181 THR B CA 1
ATOM 3801 C C . THR B 1 181 ? 15.875 3.793 -16.141 1 97.38 181 THR B C 1
ATOM 3803 O O . THR B 1 181 ? 16.453 2.869 -15.555 1 97.38 181 THR B O 1
ATOM 3806 N N . ILE B 1 182 ? 16.25 4.992 -15.984 1 98.44 182 ILE B N 1
ATOM 3807 C CA . ILE B 1 182 ? 17.359 5.359 -15.125 1 98.44 182 ILE B CA 1
ATOM 3808 C C . ILE B 1 182 ? 16.969 5.148 -13.656 1 98.44 182 ILE B C 1
ATOM 3810 O O . ILE B 1 182 ? 17.844 5.078 -12.789 1 98.44 182 ILE B O 1
ATOM 3814 N N . LEU B 1 183 ? 15.719 5.098 -13.422 1 98.69 183 LEU B N 1
ATOM 3815 C CA . LEU B 1 183 ? 15.219 4.871 -12.07 1 98.69 183 LEU B CA 1
ATOM 3816 C C . LEU B 1 183 ? 15.836 3.617 -11.461 1 98.69 183 LEU B C 1
ATOM 3818 O O . LEU B 1 183 ? 16.141 3.584 -10.266 1 98.69 183 LEU B O 1
ATOM 3822 N N . GLN B 1 184 ? 15.984 2.59 -12.25 1 98.38 184 GLN B N 1
ATOM 3823 C CA . GLN B 1 184 ? 16.547 1.341 -11.734 1 98.38 184 GLN B CA 1
ATOM 3824 C C . GLN B 1 184 ? 17.953 1.545 -11.195 1 98.38 184 GLN B C 1
ATOM 3826 O O . GLN B 1 184 ? 18.266 1.115 -10.086 1 98.38 184 GLN B O 1
ATOM 3831 N N . HIS B 1 185 ? 18.766 2.189 -12 1 98.25 185 HIS B N 1
ATOM 3832 C CA . HIS B 1 185 ? 20.141 2.467 -11.609 1 98.25 185 HIS B CA 1
ATOM 3833 C C . HIS B 1 185 ? 20.203 3.285 -10.328 1 98.25 185 HIS B C 1
ATOM 3835 O O . HIS B 1 185 ? 20.969 2.967 -9.414 1 98.25 185 HIS B O 1
ATOM 3841 N N . LEU B 1 186 ? 19.406 4.289 -10.227 1 98.81 186 LEU B N 1
ATOM 3842 C CA . LEU B 1 186 ? 19.422 5.195 -9.086 1 98.81 186 LEU B CA 1
ATOM 3843 C C . LEU B 1 186 ? 18.922 4.492 -7.824 1 98.81 186 LEU B C 1
ATOM 3845 O O . LEU B 1 186 ? 19.469 4.699 -6.738 1 98.81 186 LEU B O 1
ATOM 3849 N N . VAL B 1 187 ? 17.875 3.684 -7.945 1 98.75 187 VAL B N 1
ATOM 3850 C CA . VAL B 1 187 ? 17.359 2.926 -6.805 1 98.75 187 VAL B CA 1
ATOM 3851 C C . VAL B 1 187 ? 18.422 1.939 -6.324 1 98.75 187 VAL B C 1
ATOM 3853 O O . VAL B 1 187 ? 18.688 1.832 -5.125 1 98.75 187 VAL B O 1
ATOM 3856 N N . PHE B 1 188 ? 19.031 1.198 -7.305 1 98.5 188 PHE B N 1
ATOM 3857 C CA . PHE B 1 188 ? 20.062 0.219 -6.961 1 98.5 188 PHE B CA 1
ATOM 3858 C C . PHE B 1 188 ? 21.234 0.886 -6.25 1 98.5 188 PHE B C 1
ATOM 3860 O O . PHE B 1 188 ? 21.734 0.366 -5.25 1 98.5 188 PHE B O 1
ATOM 3867 N N . GLU B 1 189 ? 21.641 2.018 -6.73 1 98.56 189 GLU B N 1
ATOM 3868 C CA . GLU B 1 189 ? 22.719 2.779 -6.109 1 98.56 189 GLU B CA 1
ATOM 3869 C C . GLU B 1 189 ? 22.344 3.209 -4.691 1 98.56 189 GLU B C 1
ATOM 3871 O O . GLU B 1 189 ? 23.125 3.027 -3.756 1 98.56 189 GLU B O 1
ATOM 3876 N N . LYS B 1 190 ? 21.188 3.758 -4.5 1 98.25 190 LYS B N 1
ATOM 3877 C CA . LYS B 1 190 ? 20.734 4.25 -3.203 1 98.25 190 LYS B CA 1
ATOM 3878 C C . LYS B 1 190 ? 20.688 3.125 -2.172 1 98.25 190 LYS B C 1
ATOM 3880 O O . LYS B 1 190 ? 21.078 3.318 -1.019 1 98.25 190 LYS B O 1
ATOM 3885 N N . LEU B 1 191 ? 20.219 1.996 -2.613 1 98 191 LEU B N 1
ATOM 3886 C CA . LEU B 1 191 ? 20.016 0.888 -1.688 1 98 191 LEU B CA 1
ATOM 3887 C C . LEU B 1 191 ? 21.25 -0.01 -1.629 1 98 191 LEU B C 1
ATOM 3889 O O . LEU B 1 191 ? 21.281 -0.967 -0.852 1 98 191 LEU B O 1
ATOM 3893 N N . GLN B 1 192 ? 22.219 0.207 -2.512 1 98.06 192 GLN B N 1
ATOM 3894 C CA . GLN B 1 192 ? 23.453 -0.585 -2.609 1 98.06 192 GLN B CA 1
ATOM 3895 C C . GLN B 1 192 ? 23.125 -2.045 -2.924 1 98.06 192 GLN B C 1
ATOM 3897 O O . GLN B 1 192 ? 23.609 -2.951 -2.236 1 98.06 192 GLN B O 1
ATOM 3902 N N . ILE B 1 193 ? 22.328 -2.199 -3.924 1 97.06 193 ILE B N 1
ATOM 3903 C CA . ILE B 1 193 ? 21.984 -3.516 -4.445 1 97.06 193 ILE B CA 1
ATOM 3904 C C . ILE B 1 193 ? 22.266 -3.568 -5.945 1 97.06 193 ILE B C 1
ATOM 3906 O O . ILE B 1 193 ? 22.562 -2.545 -6.562 1 97.06 193 ILE B O 1
ATOM 3910 N N . THR B 1 194 ? 22.141 -4.812 -6.57 1 96.38 194 THR B N 1
ATOM 3911 C CA . THR B 1 194 ? 22.516 -4.922 -7.973 1 96.38 194 THR B CA 1
ATOM 3912 C C . THR B 1 194 ? 21.5 -5.754 -8.75 1 96.38 194 THR B C 1
ATOM 3914 O O . THR B 1 194 ? 21.578 -5.844 -9.977 1 96.38 194 THR B O 1
ATOM 3917 N N . THR B 1 195 ? 20.531 -6.395 -8.031 1 94.31 195 THR B N 1
ATOM 3918 C CA . THR B 1 195 ? 19.578 -7.254 -8.727 1 94.31 195 THR B CA 1
ATOM 3919 C C . THR B 1 195 ? 18.156 -6.969 -8.266 1 94.31 195 THR B C 1
ATOM 3921 O O . THR B 1 195 ? 17.938 -6.406 -7.184 1 94.31 195 THR B O 1
ATOM 3924 N N . MET B 1 196 ? 17.188 -7.305 -9.055 1 93.06 196 MET B N 1
ATOM 3925 C CA . MET B 1 196 ? 15.781 -7.18 -8.695 1 93.06 196 MET B CA 1
ATOM 3926 C C . MET B 1 196 ? 15.438 -8.078 -7.512 1 93.06 196 MET B C 1
ATOM 3928 O O . MET B 1 196 ? 14.57 -7.734 -6.699 1 93.06 196 MET B O 1
ATOM 3932 N N . GLU B 1 197 ? 16.078 -9.219 -7.434 1 88.94 197 GLU B N 1
ATOM 3933 C CA . GLU B 1 197 ? 15.891 -10.125 -6.305 1 88.94 197 GLU B CA 1
ATOM 3934 C C . GLU B 1 197 ? 16.266 -9.453 -4.988 1 88.94 197 GLU B C 1
ATOM 3936 O O . GLU B 1 197 ? 15.578 -9.609 -3.98 1 88.94 197 GLU B O 1
ATOM 3941 N N . GLU B 1 198 ? 17.375 -8.789 -5.062 1 92.69 198 GLU B N 1
ATOM 3942 C CA . GLU B 1 198 ? 17.797 -8.047 -3.881 1 92.69 198 GLU B CA 1
ATOM 3943 C C . GLU B 1 198 ? 16.812 -6.934 -3.543 1 92.69 198 GLU B C 1
ATOM 3945 O O . GLU B 1 198 ? 16.594 -6.629 -2.369 1 92.69 198 GLU B O 1
ATOM 3950 N N . LEU B 1 199 ? 16.219 -6.309 -4.566 1 94.94 199 LEU B N 1
ATOM 3951 C CA . LEU B 1 199 ? 15.211 -5.285 -4.344 1 94.94 199 LEU B CA 1
ATOM 3952 C C . LEU B 1 199 ? 13.984 -5.875 -3.654 1 94.94 199 LEU B C 1
ATOM 3954 O O . LEU B 1 199 ? 13.438 -5.27 -2.732 1 94.94 199 LEU B O 1
ATOM 3958 N N . MET B 1 200 ? 13.602 -7.012 -4.078 1 91 200 MET B N 1
ATOM 3959 C CA . MET B 1 200 ? 12.477 -7.711 -3.459 1 91 200 MET B CA 1
ATOM 3960 C C . MET B 1 200 ? 12.773 -8.016 -1.993 1 91 200 MET B C 1
ATOM 3962 O O . MET B 1 200 ? 11.906 -7.828 -1.131 1 91 200 MET B O 1
ATOM 3966 N N . ALA B 1 201 ? 13.945 -8.469 -1.777 1 86.62 201 ALA B N 1
ATOM 3967 C CA . ALA B 1 201 ? 14.352 -8.766 -0.405 1 86.62 201 ALA B CA 1
ATOM 3968 C C . ALA B 1 201 ? 14.289 -7.508 0.463 1 86.62 201 ALA B C 1
ATOM 3970 O O . ALA B 1 201 ? 13.867 -7.57 1.622 1 86.62 201 ALA B O 1
ATOM 3971 N N . TRP B 1 202 ? 14.711 -6.445 -0.098 1 92.12 202 TRP B N 1
ATOM 3972 C CA . TRP B 1 202 ? 14.672 -5.172 0.614 1 92.12 202 TRP B CA 1
ATOM 3973 C C . TRP B 1 202 ? 13.234 -4.766 0.926 1 92.12 202 TRP B C 1
ATOM 3975 O O . TRP B 1 202 ? 12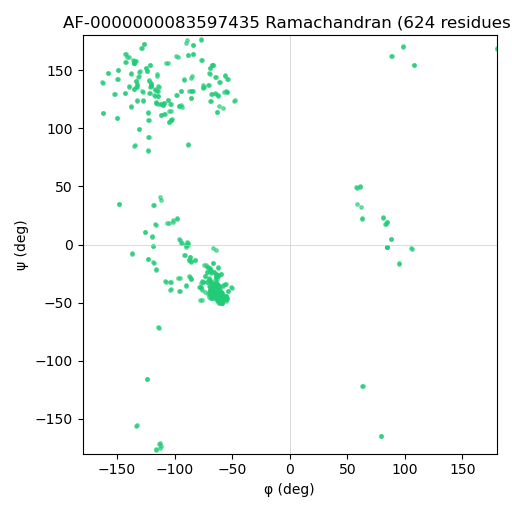.938 -4.32 2.037 1 92.12 202 TRP B O 1
ATOM 3985 N N . LEU B 1 203 ? 12.375 -4.934 0.031 1 92.81 203 LEU B N 1
ATOM 3986 C CA . LEU B 1 203 ? 10.992 -4.488 0.132 1 92.81 203 LEU B CA 1
ATOM 3987 C C . LEU B 1 203 ? 10.227 -5.316 1.159 1 92.81 203 LEU B C 1
ATOM 3989 O O . LEU B 1 203 ? 9.305 -4.816 1.805 1 92.81 203 LEU B O 1
ATOM 3993 N N . TYR B 1 204 ? 10.586 -6.516 1.337 1 86 204 TYR B N 1
ATOM 3994 C CA . TYR B 1 204 ? 9.797 -7.391 2.189 1 86 204 TYR B CA 1
ATOM 3995 C C . TYR B 1 204 ? 10.594 -7.828 3.414 1 86 204 TYR B C 1
ATOM 3997 O O . TYR B 1 204 ? 10.242 -8.812 4.074 1 86 204 TYR B O 1
ATOM 4005 N N . HIS B 1 205 ? 11.641 -7.16 3.709 1 84.94 205 HIS B N 1
ATOM 4006 C CA . HIS B 1 205 ? 12.406 -7.496 4.906 1 84.94 205 HIS B CA 1
ATOM 4007 C C . HIS B 1 205 ? 11.609 -7.207 6.172 1 84.94 205 HIS B C 1
ATOM 4009 O O . HIS B 1 205 ? 10.719 -6.352 6.164 1 84.94 205 HIS B O 1
ATOM 4015 N N . PRO B 1 206 ? 11.867 -7.867 7.277 1 78.75 206 PRO B N 1
ATOM 4016 C CA . PRO B 1 206 ? 11.047 -7.828 8.484 1 78.75 206 PRO B CA 1
ATOM 4017 C C . PRO B 1 206 ? 11.008 -6.445 9.125 1 78.75 206 PRO B C 1
ATOM 4019 O O . PRO B 1 206 ? 10.047 -6.113 9.836 1 78.75 206 PRO B O 1
ATOM 4022 N N . HIS B 1 207 ? 11.992 -5.641 8.969 1 84.19 207 HIS B N 1
ATOM 4023 C CA . HIS B 1 207 ? 12.047 -4.328 9.602 1 84.19 207 HIS B CA 1
ATOM 4024 C C . HIS B 1 207 ? 11.602 -3.236 8.625 1 84.19 207 HIS B C 1
ATOM 4026 O O . HIS B 1 207 ? 11.898 -2.059 8.836 1 84.19 207 HIS B O 1
ATOM 4032 N N . TYR B 1 208 ? 10.852 -3.631 7.652 1 87.56 208 TYR B N 1
ATOM 4033 C CA . TYR B 1 208 ? 10.328 -2.713 6.648 1 87.56 208 TYR B CA 1
ATOM 4034 C C . TYR B 1 208 ? 9.43 -1.657 7.289 1 87.56 208 TYR B C 1
ATOM 4036 O O . TYR B 1 208 ? 8.656 -1.96 8.195 1 87.56 208 TYR B O 1
ATOM 4044 N N . THR B 1 209 ? 9.578 -0.388 6.789 1 86.12 209 THR B N 1
ATOM 4045 C CA . THR B 1 209 ? 8.672 0.682 7.18 1 86.12 209 THR B CA 1
ATOM 4046 C C . THR B 1 209 ? 8.234 1.494 5.965 1 86.12 209 THR B C 1
ATOM 4048 O O . THR B 1 209 ? 8.938 1.53 4.949 1 86.12 209 THR B O 1
ATOM 4051 N N . ASN B 1 210 ? 7.082 2.133 6.098 1 90 210 ASN B N 1
ATOM 4052 C CA . ASN B 1 210 ? 6.621 3.021 5.035 1 90 210 ASN B CA 1
ATOM 4053 C C . ASN B 1 210 ? 7.582 4.188 4.82 1 90 210 ASN B C 1
ATOM 4055 O O . ASN B 1 210 ? 7.715 4.695 3.707 1 90 210 ASN B O 1
ATOM 4059 N N . ALA B 1 211 ? 8.305 4.57 5.848 1 88.88 211 ALA B N 1
ATOM 4060 C CA . ALA B 1 211 ? 9.289 5.648 5.754 1 88.88 211 ALA B CA 1
ATOM 4061 C C . ALA B 1 211 ? 10.438 5.266 4.828 1 88.88 211 ALA B C 1
ATOM 4063 O O . ALA B 1 211 ? 10.969 6.113 4.113 1 88.88 211 ALA B O 1
ATOM 4064 N N . GLN B 1 212 ? 10.812 4.035 4.859 1 93.38 212 GLN B N 1
ATOM 4065 C CA . GLN B 1 212 ? 11.867 3.555 3.973 1 93.38 212 GLN B CA 1
ATOM 4066 C C . GLN B 1 212 ? 11.453 3.672 2.51 1 93.38 212 GLN B C 1
ATOM 4068 O O . GLN B 1 212 ? 12.227 4.133 1.672 1 93.38 212 GLN B O 1
ATOM 4073 N N . THR B 1 213 ? 10.219 3.273 2.205 1 96.75 213 THR B N 1
ATOM 4074 C CA . THR B 1 213 ? 9.703 3.428 0.849 1 96.75 213 THR B CA 1
ATOM 4075 C C . THR B 1 213 ? 9.625 4.902 0.468 1 96.75 213 THR B C 1
ATOM 4077 O O . THR B 1 213 ? 9.977 5.281 -0.649 1 96.75 213 THR B O 1
ATOM 4080 N N . ALA B 1 214 ? 9.172 5.699 1.408 1 96.25 214 ALA B N 1
ATOM 4081 C CA . ALA B 1 214 ? 9.094 7.141 1.163 1 96.25 214 ALA B CA 1
ATOM 4082 C C . ALA B 1 214 ? 10.461 7.711 0.804 1 96.25 214 ALA B C 1
ATOM 4084 O O . ALA B 1 214 ? 10.57 8.602 -0.041 1 96.25 214 ALA B O 1
ATOM 4085 N N . SER B 1 215 ? 11.477 7.199 1.378 1 96.25 215 SER B N 1
ATOM 4086 C CA . SER B 1 215 ? 12.828 7.719 1.161 1 96.25 215 SER B CA 1
ATOM 4087 C C . SER B 1 215 ? 13.281 7.5 -0.278 1 96.25 215 SER B C 1
ATOM 4089 O O . SER B 1 215 ? 14.133 8.227 -0.785 1 96.25 215 SER B O 1
ATOM 4091 N N . ILE B 1 216 ? 12.711 6.555 -0.939 1 98.38 216 ILE B N 1
ATOM 4092 C CA . ILE B 1 216 ? 13.047 6.258 -2.326 1 98.38 216 ILE B CA 1
ATOM 4093 C C . ILE B 1 216 ? 12.68 7.449 -3.211 1 98.38 216 ILE B C 1
ATOM 4095 O O . ILE B 1 216 ? 13.312 7.676 -4.25 1 98.38 216 ILE B O 1
ATOM 4099 N N . SER B 1 217 ? 11.75 8.242 -2.787 1 98.5 217 SER B N 1
ATOM 4100 C CA . SER B 1 217 ? 11.289 9.383 -3.578 1 98.5 217 SER B CA 1
ATOM 4101 C C . SER B 1 217 ? 12.414 10.383 -3.812 1 98.5 217 SER B C 1
ATOM 4103 O O . SER B 1 217 ? 12.359 11.18 -4.758 1 98.5 217 SER B O 1
ATOM 4105 N N . SER B 1 218 ? 13.461 10.352 -3.004 1 98.44 218 SER B N 1
ATOM 4106 C CA . SER B 1 218 ? 14.531 11.344 -3.068 1 98.44 218 SER B CA 1
ATOM 4107 C C . SER B 1 218 ? 15.312 11.242 -4.375 1 98.44 218 SER B C 1
ATOM 4109 O O . SER B 1 218 ? 16.016 12.172 -4.758 1 98.44 218 SER B O 1
ATOM 4111 N N . ILE B 1 219 ? 15.188 10.164 -5.086 1 98.62 219 ILE B N 1
ATOM 4112 C CA . ILE B 1 219 ? 15.969 9.992 -6.305 1 98.62 219 ILE B CA 1
ATOM 4113 C C . ILE B 1 219 ? 15.227 10.617 -7.484 1 98.62 219 ILE B C 1
ATOM 4115 O O . ILE B 1 219 ? 15.805 10.805 -8.562 1 98.62 219 ILE B O 1
ATOM 4119 N N . LEU B 1 220 ? 13.977 10.945 -7.344 1 98.75 220 LEU B N 1
ATOM 4120 C CA . LEU B 1 220 ? 13.094 11.344 -8.438 1 98.75 220 LEU B CA 1
ATOM 4121 C C . LEU B 1 220 ? 13.617 12.602 -9.125 1 98.75 220 LEU B C 1
ATOM 4123 O O . LEU B 1 220 ? 13.672 12.672 -10.359 1 98.75 220 LEU B O 1
ATOM 4127 N N . PRO B 1 221 ? 14.07 13.633 -8.375 1 98.69 221 PRO B N 1
ATOM 4128 C CA . PRO B 1 221 ? 14.547 14.836 -9.055 1 98.69 221 PRO B CA 1
ATOM 4129 C C . PRO B 1 221 ? 15.711 14.562 -10.008 1 98.69 221 PRO B C 1
ATOM 4131 O O . PRO B 1 221 ? 15.75 15.117 -11.109 1 98.69 221 PRO B O 1
ATOM 4134 N N . LYS B 1 222 ? 16.609 13.734 -9.555 1 98.62 222 LYS B N 1
ATOM 4135 C CA . LYS B 1 222 ? 17.734 13.391 -10.414 1 98.62 222 LYS B CA 1
ATOM 4136 C C . LYS B 1 222 ? 17.266 12.664 -11.672 1 98.62 222 LYS B C 1
ATOM 4138 O O . LYS B 1 222 ? 17.719 12.969 -12.781 1 98.62 222 LYS B O 1
ATOM 4143 N N . ALA B 1 223 ? 16.375 11.727 -11.57 1 98.75 223 ALA B N 1
ATOM 4144 C CA . ALA B 1 223 ? 15.844 10.992 -12.719 1 98.75 223 ALA B CA 1
ATOM 4145 C C . ALA B 1 223 ? 15.141 11.938 -13.688 1 98.75 223 ALA B C 1
ATOM 4147 O O . ALA B 1 223 ? 15.289 11.805 -14.906 1 98.75 223 ALA B O 1
ATOM 4148 N N . VAL B 1 224 ? 14.352 12.836 -13.172 1 98.69 224 VAL B N 1
ATOM 4149 C CA . VAL B 1 224 ? 13.641 13.828 -13.984 1 98.69 224 VAL B CA 1
ATOM 4150 C C . VAL B 1 224 ? 14.656 14.688 -14.75 1 98.69 224 VAL B C 1
ATOM 4152 O O . VAL B 1 224 ? 14.492 14.922 -15.945 1 98.69 224 VAL B O 1
ATOM 4155 N N . SER B 1 225 ? 15.695 15.125 -14.047 1 98.31 225 SER B N 1
ATOM 4156 C CA . SER B 1 225 ? 16.703 15.984 -14.664 1 98.31 225 SER B CA 1
ATOM 4157 C C . SER B 1 225 ? 17.422 15.258 -15.797 1 98.31 225 SER B C 1
ATOM 4159 O O . SER B 1 225 ? 17.891 15.883 -16.75 1 98.31 225 SER B O 1
ATOM 4161 N N . LEU B 1 226 ? 17.469 13.961 -15.719 1 98.31 226 LEU B N 1
ATOM 4162 C CA . LEU B 1 226 ? 18.125 13.148 -16.734 1 98.31 226 LEU B CA 1
ATOM 4163 C C . LEU B 1 226 ? 17.172 12.773 -17.859 1 98.31 226 LEU B C 1
ATOM 4165 O O . LEU B 1 226 ? 17.531 12.016 -18.75 1 98.31 226 LEU B O 1
ATOM 4169 N N . GLY B 1 227 ? 15.922 13.25 -17.781 1 98.06 227 GLY B N 1
ATOM 4170 C CA . GLY B 1 227 ? 14.969 13.133 -18.875 1 98.06 227 GLY B CA 1
ATOM 4171 C C . GLY B 1 227 ? 14.242 11.797 -18.875 1 98.06 227 GLY B C 1
ATOM 4172 O O . GLY B 1 227 ? 13.688 11.398 -19.906 1 98.06 227 GLY B O 1
ATOM 4173 N N . ASP B 1 228 ? 14.219 11.086 -17.797 1 98.44 228 ASP B N 1
ATOM 4174 C CA . ASP B 1 228 ? 13.531 9.805 -17.734 1 98.44 228 ASP B CA 1
ATOM 4175 C C . ASP B 1 228 ? 12.016 9.984 -17.812 1 98.44 228 ASP B C 1
ATOM 4177 O O . ASP B 1 228 ? 11.414 10.641 -16.969 1 98.44 228 ASP B O 1
ATOM 4181 N N . GLU B 1 229 ? 11.406 9.352 -18.766 1 98.31 229 GLU B N 1
ATOM 4182 C CA . GLU B 1 229 ? 9.992 9.578 -19.047 1 98.31 229 GLU B CA 1
ATOM 4183 C C . GLU B 1 229 ? 9.109 9.039 -17.922 1 98.31 229 GLU B C 1
ATOM 4185 O O . GLU B 1 229 ? 8.078 9.641 -17.594 1 98.31 229 GLU B O 1
ATOM 4190 N N . HIS B 1 230 ? 9.477 7.895 -17.375 1 98.56 230 HIS B N 1
ATOM 4191 C CA . HIS B 1 230 ? 8.711 7.359 -16.25 1 98.56 230 HIS B CA 1
ATOM 4192 C C . HIS B 1 230 ? 8.773 8.297 -15.055 1 98.56 230 HIS B C 1
ATOM 4194 O O . HIS B 1 230 ? 7.758 8.547 -14.398 1 98.56 230 HIS B O 1
ATOM 4200 N N . ALA B 1 231 ? 9.938 8.805 -14.773 1 98.75 231 ALA B N 1
ATOM 4201 C CA . ALA B 1 231 ? 10.125 9.727 -13.656 1 98.75 231 ALA B CA 1
ATOM 4202 C C . ALA B 1 231 ? 9.305 11 -13.852 1 98.75 231 ALA B C 1
ATOM 4204 O O . ALA B 1 231 ? 8.656 11.469 -12.914 1 98.75 231 ALA B O 1
ATOM 4205 N N . ILE B 1 232 ? 9.344 11.523 -15.008 1 98.81 232 ILE B N 1
ATOM 4206 C CA . ILE B 1 232 ? 8.617 12.742 -15.336 1 98.81 232 ILE B CA 1
ATOM 4207 C C . ILE B 1 232 ? 7.117 12.516 -15.141 1 98.81 232 ILE B C 1
ATOM 4209 O O . ILE B 1 232 ? 6.426 13.344 -14.555 1 98.81 232 ILE B O 1
ATOM 4213 N N . THR B 1 233 ? 6.648 11.398 -15.602 1 98.75 233 THR B N 1
ATOM 4214 C CA . THR B 1 233 ? 5.234 11.055 -15.469 1 98.75 233 THR B CA 1
ATOM 4215 C C . THR B 1 233 ? 4.848 10.945 -13.992 1 98.75 233 THR B C 1
ATOM 4217 O O . THR B 1 233 ? 3.803 11.445 -13.578 1 98.75 233 THR B O 1
ATOM 4220 N N . ILE B 1 234 ? 5.684 10.297 -13.203 1 98.81 234 ILE B N 1
ATOM 4221 C CA . ILE B 1 234 ? 5.43 10.156 -11.773 1 98.81 234 ILE B CA 1
ATOM 4222 C C . ILE B 1 234 ? 5.363 11.531 -11.117 1 98.81 234 ILE B C 1
ATOM 4224 O O . ILE B 1 234 ? 4.453 11.812 -10.328 1 98.81 234 ILE B O 1
ATOM 4228 N N . ALA B 1 235 ? 6.277 12.422 -11.484 1 98.88 235 ALA B N 1
ATOM 4229 C CA . ALA B 1 235 ? 6.324 13.766 -10.914 1 98.88 235 ALA B CA 1
ATOM 4230 C C . ALA B 1 235 ? 5.078 14.562 -11.289 1 98.88 235 ALA B C 1
ATOM 4232 O O . ALA B 1 235 ? 4.484 15.227 -10.438 1 98.88 235 ALA B O 1
ATOM 4233 N N . GLN B 1 236 ? 4.695 14.469 -12.523 1 98.81 236 GLN B N 1
ATOM 4234 C CA . GLN B 1 236 ? 3.514 15.18 -12.992 1 98.81 236 GLN B CA 1
ATOM 4235 C C . GLN B 1 236 ? 2.254 14.695 -12.281 1 98.81 236 GLN B C 1
ATOM 4237 O O . GLN B 1 236 ? 1.407 15.5 -11.891 1 98.81 236 GLN B O 1
ATOM 4242 N N . ASN B 1 237 ? 2.189 13.43 -12.164 1 98.81 237 ASN B N 1
ATOM 4243 C CA . ASN B 1 237 ? 1.03 12.859 -11.484 1 98.81 237 ASN B CA 1
ATOM 4244 C C . ASN B 1 237 ? 1.007 13.242 -10.008 1 98.81 237 ASN B C 1
ATOM 4246 O O . ASN B 1 237 ? -0.06 13.5 -9.445 1 98.81 237 ASN B O 1
ATOM 4250 N N . ALA B 1 238 ? 2.146 13.242 -9.359 1 98.88 238 ALA B N 1
ATOM 4251 C CA . ALA B 1 238 ? 2.232 13.648 -7.961 1 98.88 238 ALA B CA 1
ATOM 4252 C C . ALA B 1 238 ? 1.746 15.086 -7.781 1 98.88 238 ALA B C 1
ATOM 4254 O O . ALA B 1 238 ? 0.948 15.367 -6.883 1 98.88 238 ALA B O 1
ATOM 4255 N N . ALA B 1 239 ? 2.201 15.945 -8.656 1 98.88 239 ALA B N 1
ATOM 4256 C CA . ALA B 1 239 ? 1.781 17.344 -8.609 1 98.88 239 ALA B CA 1
ATOM 4257 C C . ALA B 1 239 ? 0.27 17.469 -8.781 1 98.88 239 ALA B C 1
ATOM 4259 O O . ALA B 1 239 ? -0.376 18.25 -8.07 1 98.88 239 ALA B O 1
ATOM 4260 N N . TYR B 1 240 ? -0.215 16.719 -9.695 1 98.88 240 TYR B N 1
ATOM 4261 C CA . TYR B 1 240 ? -1.647 16.781 -9.969 1 98.88 240 TYR B CA 1
ATOM 4262 C C . TYR B 1 240 ? -2.449 16.312 -8.758 1 98.88 240 TYR B C 1
ATOM 4264 O O . TYR B 1 240 ? -3.473 16.906 -8.414 1 98.88 240 TYR B O 1
ATOM 4272 N N . GLU B 1 241 ? -2.014 15.234 -8.148 1 98.75 241 GLU B N 1
ATOM 4273 C CA . GLU B 1 241 ? -2.695 14.711 -6.965 1 98.75 241 GLU B CA 1
ATOM 4274 C C . GLU B 1 241 ? -2.66 15.727 -5.82 1 98.75 241 GLU B C 1
ATOM 4276 O O . GLU B 1 241 ? -3.65 15.891 -5.105 1 98.75 241 GLU B O 1
ATOM 4281 N N . LEU B 1 242 ? -1.554 16.359 -5.609 1 98.75 242 LEU B N 1
ATOM 4282 C CA . LEU B 1 242 ? -1.446 17.375 -4.582 1 98.75 242 LEU B CA 1
ATOM 4283 C C . LEU B 1 242 ? -2.35 18.562 -4.898 1 98.75 242 LEU B C 1
ATOM 4285 O O . LEU B 1 242 ? -2.932 19.172 -3.996 1 98.75 242 LEU B O 1
ATOM 4289 N N . TYR B 1 243 ? -2.455 18.938 -6.223 1 98.69 243 TYR B N 1
ATOM 4290 C CA . TYR B 1 243 ? -3.379 19.969 -6.66 1 98.69 243 TYR B CA 1
ATOM 4291 C C . TYR B 1 243 ? -4.816 19.609 -6.301 1 98.69 243 TYR B C 1
ATOM 4293 O O . TYR B 1 243 ? -5.566 20.453 -5.793 1 98.69 243 TYR B O 1
ATOM 4301 N N . LEU B 1 244 ? -5.156 18.375 -6.555 1 98.44 244 LEU B N 1
ATOM 4302 C CA . LEU B 1 244 ? -6.508 17.938 -6.234 1 98.44 244 LEU B CA 1
ATOM 4303 C C . LEU B 1 244 ? -6.785 18.078 -4.742 1 98.44 244 LEU B C 1
ATOM 4305 O O . LEU B 1 244 ? -7.879 18.484 -4.344 1 98.44 244 LEU B O 1
ATOM 4309 N N . LEU B 1 245 ? -5.844 17.719 -3.928 1 98.12 245 LEU B N 1
ATOM 4310 C CA . LEU B 1 245 ? -5.961 17.844 -2.479 1 98.12 245 LEU B CA 1
ATOM 4311 C C . LEU B 1 245 ? -6.168 19.297 -2.066 1 98.12 245 LEU B C 1
ATOM 4313 O O . LEU B 1 245 ? -7.051 19.594 -1.262 1 98.12 245 LEU B O 1
ATOM 4317 N N . ALA B 1 246 ? -5.367 20.141 -2.619 1 97.88 246 ALA B N 1
ATOM 4318 C CA . ALA B 1 246 ? -5.457 21.562 -2.34 1 97.88 246 ALA B CA 1
ATOM 4319 C C . ALA B 1 246 ? -6.809 22.125 -2.783 1 97.88 246 ALA B C 1
ATOM 4321 O O . ALA B 1 246 ? -7.461 22.844 -2.031 1 97.88 246 ALA B O 1
ATOM 4322 N N . LYS B 1 247 ? -7.184 21.781 -3.975 1 97.38 247 LYS B N 1
ATOM 4323 C CA . LYS B 1 247 ? -8.438 22.266 -4.531 1 97.38 247 LYS B CA 1
ATOM 4324 C C . LYS B 1 247 ? -9.625 21.859 -3.664 1 97.38 247 LYS B C 1
ATOM 4326 O O . LYS B 1 247 ? -10.5 22.672 -3.361 1 97.38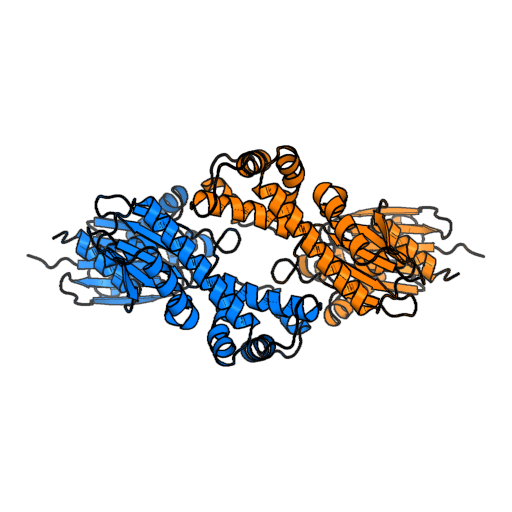 247 LYS B O 1
ATOM 4331 N N . ALA B 1 248 ? -9.641 20.625 -3.271 1 97.62 248 ALA B N 1
ATOM 4332 C CA . ALA B 1 248 ? -10.719 20.125 -2.42 1 97.62 248 ALA B CA 1
ATOM 4333 C C . ALA B 1 248 ? -10.758 20.875 -1.093 1 97.62 248 ALA B C 1
ATOM 4335 O O . ALA B 1 248 ? -11.836 21.203 -0.59 1 97.62 248 ALA B O 1
ATOM 4336 N N . THR B 1 249 ? -9.617 21.125 -0.547 1 96.94 249 THR B N 1
ATOM 4337 C CA . THR B 1 249 ? -9.508 21.828 0.723 1 96.94 249 THR B CA 1
ATOM 4338 C C . THR B 1 249 ? -10.062 23.25 0.598 1 96.94 249 THR B C 1
ATOM 4340 O O . THR B 1 249 ? -10.805 23.719 1.465 1 96.94 249 THR B O 1
ATOM 4343 N N . LEU B 1 250 ? -9.719 23.906 -0.445 1 95.81 250 LEU B N 1
ATOM 4344 C CA . LEU B 1 250 ? -10.18 25.266 -0.692 1 95.81 250 LEU B CA 1
ATOM 4345 C C . LEU B 1 250 ? -11.688 25.297 -0.93 1 95.81 250 LEU B C 1
ATOM 4347 O O . LEU B 1 250 ? -12.375 26.219 -0.474 1 95.81 250 LEU B O 1
ATOM 4351 N N . CYS B 1 251 ? -12.172 24.312 -1.584 1 94.88 251 CYS B N 1
ATOM 4352 C CA . CYS B 1 251 ? -13.609 24.234 -1.819 1 94.88 251 CYS B CA 1
ATOM 4353 C C . CYS B 1 251 ? -14.367 24.047 -0.509 1 94.88 251 CYS B C 1
ATOM 4355 O O . CYS B 1 251 ? -15.445 24.625 -0.322 1 94.88 251 CYS B O 1
ATOM 4357 N N . LYS B 1 252 ? -13.82 23.344 0.387 1 95.06 252 LYS B N 1
ATOM 4358 C CA . LYS B 1 252 ? -14.469 23.047 1.663 1 95.06 252 LYS B CA 1
ATOM 4359 C C . LYS B 1 252 ? -14.664 24.328 2.484 1 95.06 252 LYS B C 1
ATOM 4361 O O . LYS B 1 252 ? -15.625 24.438 3.25 1 95.06 252 LYS B O 1
ATOM 4366 N N . ILE B 1 253 ? -13.773 25.281 2.322 1 93.12 253 ILE B N 1
ATOM 4367 C CA . ILE B 1 253 ? -13.906 26.516 3.1 1 93.12 253 ILE B CA 1
ATOM 4368 C C . ILE B 1 253 ? -14.625 27.562 2.271 1 93.12 253 ILE B C 1
ATOM 4370 O O . ILE B 1 253 ? -14.734 28.719 2.689 1 93.12 253 ILE B O 1
ATOM 4374 N N . HIS B 1 254 ? -15.086 27.188 1.058 1 90.06 254 HIS B N 1
ATOM 4375 C CA . HIS B 1 254 ? -15.781 28.094 0.148 1 90.06 254 HIS B CA 1
ATOM 4376 C C . HIS B 1 254 ? -14.922 29.312 -0.187 1 90.06 254 HIS B C 1
ATOM 4378 O O . HIS B 1 254 ? -15.375 30.438 -0.06 1 90.06 254 HIS B O 1
ATOM 4384 N N . TYR B 1 255 ? -13.758 29.062 -0.539 1 83.81 255 TYR B N 1
ATOM 4385 C CA . TYR B 1 255 ? -12.828 30.125 -0.898 1 83.81 255 TYR B CA 1
ATOM 4386 C C . TYR B 1 255 ? -13.398 31 -2.006 1 83.81 255 TYR B C 1
ATOM 4388 O O . TYR B 1 255 ? -13.969 30.5 -2.975 1 83.81 255 TYR B O 1
ATOM 4396 N N . GLU B 1 256 ? -13.352 32.344 -1.848 1 79.25 256 GLU B N 1
ATOM 4397 C CA . GLU B 1 256 ? -14 33.344 -2.721 1 79.25 256 GLU B CA 1
ATOM 4398 C C . GLU B 1 256 ? -12.969 34.156 -3.479 1 79.25 256 GLU B C 1
ATOM 4400 O O . GLU B 1 256 ? -13.156 35.375 -3.67 1 79.25 256 GLU B O 1
ATOM 4405 N N . ASN B 1 257 ? -12.008 33.719 -3.908 1 73.62 257 ASN B N 1
ATOM 4406 C CA . ASN B 1 257 ? -11.07 34.312 -4.844 1 73.62 257 ASN B CA 1
ATOM 4407 C C . ASN B 1 257 ? -10.438 35.562 -4.273 1 73.62 257 ASN B C 1
ATOM 4409 O O . ASN B 1 257 ? -10.305 36.594 -4.977 1 73.62 257 ASN B O 1
ATOM 4413 N N . GLU B 1 258 ? -10.25 35.594 -3 1 82.12 258 GLU B N 1
ATOM 4414 C CA . GLU B 1 258 ? -9.484 36.656 -2.373 1 82.12 258 GLU B CA 1
ATOM 4415 C C . GLU B 1 258 ? -8.039 36.25 -2.117 1 82.12 258 GLU B C 1
ATOM 4417 O O . GLU B 1 258 ? -7.715 35.062 -2.225 1 82.12 258 GLU B O 1
ATOM 4422 N N . THR B 1 259 ? -7.32 37.344 -1.927 1 82.56 259 THR B N 1
ATOM 4423 C CA . THR B 1 259 ? -5.949 37 -1.577 1 82.56 259 THR B CA 1
ATOM 4424 C C . THR B 1 259 ? -5.918 36.062 -0.358 1 82.56 259 THR B C 1
ATOM 4426 O O . THR B 1 259 ? -6.551 36.375 0.659 1 82.56 259 THR B O 1
ATOM 4429 N N . PHE B 1 260 ? -5.238 35.062 -0.446 1 86.75 260 PHE B N 1
ATOM 4430 C CA . PHE B 1 260 ? -5.293 33.938 0.475 1 86.75 260 PHE B CA 1
ATOM 4431 C C . PHE B 1 260 ? -3.936 33.25 0.57 1 86.75 260 PHE B C 1
ATOM 4433 O O . PHE B 1 260 ? -3.416 32.75 -0.43 1 86.75 260 PHE B O 1
ATOM 4440 N N . PRO B 1 261 ? -3.27 33.406 1.701 1 94.62 261 PRO B N 1
ATOM 4441 C CA . PRO B 1 261 ? -1.986 32.688 1.82 1 94.62 261 PRO B CA 1
ATOM 4442 C C . PRO B 1 261 ? -2.139 31.188 1.803 1 94.62 261 PRO B C 1
ATOM 4444 O O . PRO B 1 261 ? -2.998 30.641 2.5 1 94.62 261 PRO B O 1
ATOM 4447 N N . PHE B 1 262 ? -1.377 30.578 0.978 1 97 262 PHE B N 1
ATOM 4448 C CA . PHE B 1 262 ? -1.311 29.125 0.874 1 97 262 PHE B CA 1
ATOM 4449 C C . PHE B 1 262 ? 0.111 28.625 1.107 1 97 262 PHE B C 1
ATOM 4451 O O . PHE B 1 262 ? 0.97 28.75 0.232 1 97 262 PHE B O 1
ATOM 4458 N N . TYR B 1 263 ? 0.287 28.016 2.277 1 97.62 263 TYR B N 1
ATOM 4459 C CA . TYR B 1 263 ? 1.62 27.594 2.684 1 97.62 263 TYR B CA 1
ATOM 4460 C C . TYR B 1 263 ? 1.887 26.156 2.25 1 97.62 263 TYR B C 1
ATOM 4462 O O . TYR B 1 263 ? 0.979 25.312 2.252 1 97.62 263 TYR B O 1
ATOM 4470 N N . LEU B 1 264 ? 3.127 25.938 1.842 1 97.88 264 LEU B N 1
ATOM 4471 C CA . LEU B 1 264 ? 3.594 24.609 1.445 1 97.88 264 LEU B CA 1
ATOM 4472 C C . LEU B 1 264 ? 4.715 24.125 2.361 1 97.88 264 LEU B C 1
ATOM 4474 O O . LEU B 1 264 ? 5.605 24.906 2.715 1 97.88 264 LEU B O 1
ATOM 4478 N N . ASN B 1 265 ? 4.57 22.891 2.779 1 95 265 ASN B N 1
ATOM 4479 C CA . ASN B 1 265 ? 5.602 22.281 3.602 1 95 265 ASN B CA 1
ATOM 4480 C C . ASN B 1 265 ? 5.781 20.797 3.254 1 95 265 ASN B C 1
ATOM 4482 O O . ASN B 1 265 ? 4.961 20.219 2.537 1 95 265 ASN B O 1
ATOM 4486 N N . GLY B 1 266 ? 6.98 20.25 3.752 1 93.69 266 GLY B N 1
ATOM 4487 C CA . GLY B 1 266 ? 7.254 18.828 3.514 1 93.69 266 GLY B CA 1
ATOM 4488 C C . GLY B 1 266 ? 8.352 18.609 2.49 1 93.69 266 GLY B C 1
ATOM 4489 O O . GLY B 1 266 ? 8.508 19.391 1.558 1 93.69 266 GLY B O 1
ATOM 4490 N N . GLY B 1 267 ? 8.961 17.531 2.594 1 93.88 267 GLY B N 1
ATOM 4491 C CA . GLY B 1 267 ? 10.141 17.219 1.802 1 93.88 267 GLY B CA 1
ATOM 4492 C C . GLY B 1 267 ? 9.852 17.141 0.313 1 93.88 267 GLY B C 1
ATOM 4493 O O . GLY B 1 267 ? 10.68 17.562 -0.502 1 93.88 267 GLY B O 1
ATOM 4494 N N . VAL B 1 268 ? 8.688 16.656 -0.086 1 97.19 268 VAL B N 1
ATOM 4495 C CA . VAL B 1 268 ? 8.359 16.531 -1.5 1 97.19 268 VAL B CA 1
ATOM 4496 C C . VAL B 1 268 ? 8.273 17.906 -2.146 1 97.19 268 VAL B C 1
ATOM 4498 O O . VAL B 1 268 ? 8.859 18.141 -3.203 1 97.19 268 VAL B O 1
ATOM 4501 N N . LEU B 1 269 ? 7.609 18.781 -1.487 1 97.31 269 LEU B N 1
ATOM 4502 C CA . LEU B 1 269 ? 7.402 20.125 -2.029 1 97.31 269 LEU B CA 1
ATOM 4503 C C . LEU B 1 269 ? 8.688 20.938 -1.964 1 97.31 269 LEU B C 1
ATOM 4505 O O . LEU B 1 269 ? 8.938 21.781 -2.828 1 97.31 269 LEU B O 1
ATOM 4509 N N . LYS B 1 270 ? 9.539 20.672 -1.077 1 95.88 270 LYS B N 1
ATOM 4510 C CA . LYS B 1 270 ? 10.766 21.438 -0.892 1 95.88 270 LYS B CA 1
ATOM 4511 C C . LYS B 1 270 ? 11.883 20.922 -1.802 1 95.88 270 LYS B C 1
ATOM 4513 O O . LYS B 1 270 ? 12.727 21.688 -2.254 1 95.88 270 LYS B O 1
ATOM 4518 N N . HIS B 1 271 ? 11.844 19.625 -2.121 1 96.38 271 HIS B N 1
ATOM 4519 C CA . HIS B 1 271 ? 13.039 19.047 -2.736 1 96.38 271 HIS B CA 1
ATOM 4520 C C . HIS B 1 271 ? 12.727 18.484 -4.121 1 96.38 271 HIS B C 1
ATOM 4522 O O . HIS B 1 271 ? 13.594 17.891 -4.766 1 96.38 271 HIS B O 1
ATOM 4528 N N . HIS B 1 272 ? 11.594 18.672 -4.629 1 97.81 272 HIS B N 1
ATOM 4529 C CA . HIS B 1 272 ? 11.227 18.219 -5.969 1 97.81 272 HIS B CA 1
ATOM 4530 C C . HIS B 1 272 ? 10.758 19.391 -6.824 1 97.81 272 HIS B C 1
ATOM 4532 O O . HIS B 1 272 ? 9.555 19.656 -6.918 1 97.81 272 HIS B O 1
ATOM 4538 N N . PRO B 1 273 ? 11.641 19.984 -7.539 1 97.94 273 PRO B N 1
ATOM 4539 C CA . PRO B 1 273 ? 11.328 21.219 -8.25 1 97.94 273 PRO B CA 1
ATOM 4540 C C . PRO B 1 273 ? 10.234 21.047 -9.297 1 97.94 273 PRO B C 1
ATOM 4542 O O . PRO B 1 273 ? 9.391 21.938 -9.469 1 97.94 273 PRO B O 1
ATOM 4545 N N . MET B 1 274 ? 10.25 20 -9.992 1 98.38 274 MET B N 1
ATOM 4546 C CA . MET B 1 274 ? 9.234 19.797 -11.023 1 98.38 274 MET B CA 1
ATOM 4547 C C . MET B 1 274 ? 7.848 19.688 -10.406 1 98.38 274 MET B C 1
ATOM 4549 O O . MET B 1 274 ? 6.879 20.219 -10.953 1 98.38 274 MET B O 1
ATOM 4553 N N . ILE B 1 275 ? 7.727 18.969 -9.32 1 98.81 275 ILE B N 1
ATOM 4554 C CA . ILE B 1 275 ? 6.441 18.812 -8.641 1 98.81 275 ILE B CA 1
ATOM 4555 C C . ILE B 1 275 ? 5.941 20.188 -8.164 1 98.81 275 ILE B C 1
ATOM 4557 O O . ILE B 1 275 ? 4.785 20.547 -8.383 1 98.81 275 ILE B O 1
ATOM 4561 N N . LEU B 1 276 ? 6.852 20.938 -7.527 1 98.56 276 LEU B N 1
ATOM 4562 C CA . LEU B 1 276 ? 6.488 22.266 -7.023 1 98.56 276 LEU B CA 1
ATOM 4563 C C . LEU B 1 276 ? 6.039 23.172 -8.164 1 98.56 276 LEU B C 1
ATOM 4565 O O . LEU B 1 276 ? 5.012 23.844 -8.062 1 98.56 276 LEU B O 1
ATOM 4569 N N . LYS B 1 277 ? 6.793 23.188 -9.219 1 98.5 277 LYS B N 1
ATOM 4570 C CA . LYS B 1 277 ? 6.488 24.031 -10.367 1 98.5 277 LYS B CA 1
ATOM 4571 C C . LYS B 1 277 ? 5.129 23.688 -10.969 1 98.5 277 LYS B C 1
ATOM 4573 O O . LYS B 1 277 ? 4.305 24.562 -11.211 1 98.5 277 LYS B O 1
ATOM 4578 N N . ARG B 1 278 ? 4.949 22.422 -11.211 1 98.75 278 ARG B N 1
ATOM 4579 C CA . ARG B 1 278 ? 3.691 21.969 -11.805 1 98.75 278 ARG B CA 1
ATOM 4580 C C . ARG B 1 278 ? 2.52 22.219 -10.859 1 98.75 278 ARG B C 1
ATOM 4582 O O . ARG B 1 278 ? 1.434 22.594 -11.297 1 98.75 278 ARG B O 1
ATOM 4589 N N . PHE B 1 279 ? 2.727 22.016 -9.625 1 98.69 279 PHE B N 1
ATOM 4590 C CA . PHE B 1 279 ? 1.698 22.281 -8.633 1 98.69 279 PHE B CA 1
ATOM 4591 C C . PHE B 1 279 ? 1.277 23.75 -8.672 1 98.69 279 PHE B C 1
ATOM 4593 O O . PHE B 1 279 ? 0.085 24.062 -8.711 1 98.69 279 PHE B O 1
ATOM 4600 N N . LYS B 1 280 ? 2.227 24.594 -8.633 1 98.25 280 LYS B N 1
ATOM 4601 C CA . LYS B 1 280 ? 1.953 26.031 -8.664 1 98.25 280 LYS B CA 1
ATOM 4602 C C . LYS B 1 280 ? 1.186 26.406 -9.93 1 98.25 280 LYS B C 1
ATOM 4604 O O . LYS B 1 280 ? 0.233 27.188 -9.875 1 98.25 280 LYS B O 1
ATOM 4609 N N . GLN B 1 281 ? 1.585 25.844 -11.016 1 98.44 281 GLN B N 1
ATOM 4610 C CA . GLN B 1 281 ? 0.912 26.125 -12.281 1 98.44 281 GLN B CA 1
ATOM 4611 C C . GLN B 1 281 ? -0.568 25.75 -12.203 1 98.44 281 GLN B C 1
ATOM 4613 O O . GLN B 1 281 ? -1.428 26.531 -12.609 1 98.44 281 GLN B O 1
ATOM 4618 N N . LEU B 1 282 ? -0.824 24.641 -11.703 1 98.38 282 LEU B N 1
ATOM 4619 C CA . LEU B 1 282 ? -2.195 24.156 -11.617 1 98.38 282 LEU B CA 1
ATOM 4620 C C . LEU B 1 282 ? -3.02 25.016 -10.664 1 98.38 282 LEU B C 1
ATOM 4622 O O . LEU B 1 282 ? -4.156 25.375 -10.977 1 98.38 282 LEU B O 1
ATOM 4626 N N . ILE B 1 283 ? -2.434 25.375 -9.531 1 97.12 283 ILE B N 1
ATOM 4627 C CA . ILE B 1 283 ? -3.143 26.156 -8.523 1 97.12 283 ILE B CA 1
ATOM 4628 C C . ILE B 1 283 ? -3.445 27.547 -9.078 1 97.12 283 ILE B C 1
ATOM 4630 O O . ILE B 1 283 ? -4.566 28.047 -8.945 1 97.12 283 ILE B O 1
ATOM 4634 N N . TYR B 1 284 ? -2.529 28.188 -9.711 1 96.12 284 TYR B N 1
ATOM 4635 C CA . TYR B 1 284 ? -2.705 29.531 -10.227 1 96.12 284 TYR B CA 1
ATOM 4636 C C . TYR B 1 284 ? -3.723 29.562 -11.359 1 96.12 284 TYR B C 1
ATOM 4638 O O . TYR B 1 284 ? -4.43 30.547 -11.547 1 96.12 284 TYR B O 1
ATOM 4646 N N . GLN B 1 285 ? -3.746 28.5 -12.094 1 96.75 285 GLN B N 1
ATOM 4647 C CA . GLN B 1 285 ? -4.742 28.391 -13.156 1 96.75 285 GLN B CA 1
ATOM 4648 C C . GLN B 1 285 ? -6.156 28.344 -12.586 1 96.75 285 GLN B C 1
ATOM 4650 O O . GLN B 1 285 ? -7.074 28.969 -13.133 1 96.75 285 GLN B O 1
ATOM 4655 N N . SER B 1 286 ? -6.328 27.703 -11.508 1 95.19 286 SER B N 1
ATOM 4656 C CA . SER B 1 286 ? -7.645 27.531 -10.906 1 95.19 286 SER B CA 1
ATOM 4657 C C . SER B 1 286 ? -7.957 28.656 -9.93 1 95.19 286 SER B C 1
ATOM 4659 O O . SER B 1 286 ? -9.117 29.031 -9.758 1 95.19 286 SER B O 1
ATOM 4661 N N . PHE B 1 287 ? -6.895 29.109 -9.258 1 94.81 287 PHE B N 1
ATOM 4662 C CA . PHE B 1 287 ? -7.031 30.109 -8.211 1 94.81 287 PHE B CA 1
ATOM 4663 C C . PHE B 1 287 ? -5.957 31.188 -8.352 1 94.81 287 PHE B C 1
ATOM 4665 O O . PHE B 1 287 ? -5.02 31.25 -7.559 1 94.81 287 PHE B O 1
ATOM 4672 N N . PRO B 1 288 ? -6.211 32.125 -9.133 1 93 288 PRO B N 1
ATOM 4673 C CA . PRO B 1 288 ? -5.164 33.094 -9.492 1 93 288 PRO B CA 1
ATOM 4674 C C . PRO B 1 288 ? -4.801 34.031 -8.336 1 93 288 PRO B C 1
ATOM 4676 O O . PRO B 1 288 ? -3.709 34.594 -8.32 1 93 288 PRO B O 1
ATOM 4679 N N . SER B 1 289 ? -5.641 34.156 -7.379 1 92.12 289 SER B N 1
ATOM 4680 C CA . SER B 1 289 ? -5.422 35.125 -6.324 1 92.12 289 SER B CA 1
ATOM 4681 C C . SER B 1 289 ? -4.711 34.5 -5.125 1 92.12 289 SER B C 1
ATOM 4683 O O . SER B 1 289 ? -4.391 35.219 -4.16 1 92.12 289 SER B O 1
ATOM 4685 N N . ILE B 1 290 ? -4.395 33.25 -5.223 1 94.25 290 ILE B N 1
ATOM 4686 C CA . ILE B 1 290 ? -3.725 32.562 -4.125 1 94.25 290 ILE B CA 1
ATOM 4687 C C . ILE B 1 290 ? -2.256 32.969 -4.074 1 94.25 290 ILE B C 1
ATOM 4689 O O . ILE B 1 290 ? -1.618 33.156 -5.117 1 94.25 290 ILE B O 1
ATOM 4693 N N . SER B 1 291 ? -1.821 33.219 -2.912 1 95.5 291 SER B N 1
ATOM 4694 C CA . SER B 1 291 ? -0.404 33.469 -2.693 1 95.5 291 SER B CA 1
ATOM 4695 C C . SER B 1 291 ? 0.298 32.281 -2.084 1 95.5 291 SER B C 1
ATOM 4697 O O . SER B 1 291 ? 0.061 31.938 -0.924 1 95.5 291 SER B O 1
ATOM 4699 N N . ILE B 1 292 ? 1.206 31.688 -2.816 1 96.81 292 ILE B N 1
ATOM 4700 C CA . ILE B 1 292 ? 1.876 30.469 -2.375 1 96.81 292 ILE B CA 1
ATOM 4701 C C . ILE B 1 292 ? 3.188 30.828 -1.679 1 96.81 292 ILE B C 1
ATOM 4703 O O . ILE B 1 292 ? 3.969 31.641 -2.188 1 96.81 292 ILE B O 1
ATOM 4707 N N . GLU B 1 293 ? 3.402 30.234 -0.527 1 95.44 293 GLU B N 1
ATOM 4708 C CA . GLU B 1 293 ? 4.633 30.438 0.231 1 95.44 293 GLU B CA 1
ATOM 4709 C C . GLU B 1 293 ? 5.172 29.109 0.762 1 95.44 293 GLU B C 1
ATOM 4711 O O . GLU B 1 293 ? 4.426 28.328 1.346 1 95.44 293 GLU B O 1
ATOM 4716 N N . LEU B 1 294 ? 6.441 28.875 0.619 1 96.06 294 LEU B N 1
ATOM 4717 C CA . LEU B 1 294 ? 7.102 27.703 1.196 1 96.06 294 LEU B CA 1
ATOM 4718 C C . LEU B 1 294 ? 7.496 27.969 2.645 1 96.06 294 LEU B C 1
ATOM 4720 O O . LEU B 1 294 ? 8.094 29 2.953 1 96.06 294 LEU B O 1
ATOM 4724 N N . CYS B 1 295 ? 7.16 27 3.482 1 95.12 295 CYS B N 1
ATOM 4725 C CA . CYS B 1 295 ? 7.57 27.109 4.879 1 95.12 295 CYS B CA 1
ATOM 4726 C C . CYS B 1 295 ? 9.07 26.922 5.023 1 95.12 295 CYS B C 1
ATOM 4728 O O . CYS B 1 295 ? 9.641 26 4.434 1 95.12 295 CYS B O 1
ATOM 4730 N N . THR B 1 296 ? 9.664 27.766 5.844 1 92.06 296 THR B N 1
ATOM 4731 C CA . THR B 1 296 ? 11.117 27.688 5.945 1 92.06 296 THR B CA 1
ATOM 4732 C C . THR B 1 296 ? 11.547 27.453 7.391 1 92.06 296 THR B C 1
ATOM 4734 O O . THR B 1 296 ? 12.703 27.109 7.648 1 92.06 296 THR B O 1
ATOM 4737 N N . GLU B 1 297 ? 10.688 27.594 8.305 1 92 297 GLU B N 1
ATOM 4738 C CA . GLU B 1 297 ? 11.062 27.453 9.711 1 92 297 GLU B CA 1
ATOM 4739 C C . GLU B 1 297 ? 10.945 26 10.164 1 92 297 GLU B C 1
ATOM 4741 O O . GLU B 1 297 ? 10.312 25.172 9.492 1 92 297 GLU B O 1
ATOM 4746 N N . GLU B 1 298 ? 11.57 25.734 11.273 1 90.56 298 GLU B N 1
ATOM 4747 C CA . GLU B 1 298 ? 11.422 24.422 11.883 1 90.56 298 GLU B CA 1
ATOM 4748 C C . GLU B 1 298 ? 10.008 24.219 12.43 1 90.56 298 GLU B C 1
ATOM 4750 O O . GLU B 1 298 ? 9.383 25.172 12.898 1 90.56 298 GLU B O 1
ATOM 4755 N N . PRO B 1 299 ? 9.57 23.031 12.367 1 90.44 299 PRO B N 1
ATOM 4756 C CA . PRO B 1 299 ? 8.195 22.75 12.781 1 90.44 299 PRO B CA 1
ATOM 4757 C C . PRO B 1 299 ? 7.871 23.312 14.164 1 90.44 299 PRO B C 1
ATOM 4759 O O . PRO B 1 299 ? 6.785 23.875 14.359 1 90.44 299 PRO B O 1
ATOM 4762 N N . ILE B 1 300 ? 8.812 23.281 15.062 1 95 300 ILE B N 1
ATOM 4763 C CA . ILE B 1 300 ? 8.57 23.734 16.422 1 95 300 ILE B CA 1
ATOM 4764 C C . ILE B 1 300 ? 8.242 25.234 16.422 1 95 300 ILE B C 1
ATOM 4766 O O . ILE B 1 300 ? 7.484 25.703 17.281 1 95 300 ILE B O 1
ATOM 4770 N N . GLU B 1 301 ? 8.75 25.938 15.469 1 95.44 301 GLU B N 1
ATOM 4771 C CA . GLU B 1 301 ? 8.516 27.375 15.406 1 95.44 301 GLU B CA 1
ATOM 4772 C C . GLU B 1 301 ? 7.047 27.688 15.164 1 95.44 301 GLU B C 1
ATOM 4774 O O . GLU B 1 301 ? 6.527 28.688 15.664 1 95.44 301 GLU B O 1
ATOM 4779 N N . TYR B 1 302 ? 6.41 26.875 14.438 1 95.06 302 TYR B N 1
ATOM 4780 C CA . TYR B 1 302 ? 4.996 27.094 14.164 1 95.06 302 TYR B CA 1
ATOM 4781 C C . TYR B 1 302 ? 4.145 26.828 15.398 1 95.06 302 TYR B C 1
ATOM 4783 O O . TYR B 1 302 ? 3.113 27.469 15.602 1 95.06 302 TYR B O 1
ATOM 4791 N N . VAL B 1 303 ? 4.57 25.906 16.203 1 95.94 303 VAL B N 1
ATOM 4792 C CA . VAL B 1 303 ? 3.879 25.625 17.453 1 95.94 303 VAL B CA 1
ATOM 4793 C C . VAL B 1 303 ? 4.074 26.797 18.422 1 95.94 303 VAL B C 1
ATOM 4795 O O . VAL B 1 303 ? 3.141 27.188 19.125 1 95.94 303 VAL B O 1
ATOM 4798 N N . VAL B 1 304 ? 5.281 27.328 18.406 1 96.31 304 VAL B N 1
ATOM 4799 C CA . VAL B 1 304 ? 5.574 28.5 19.234 1 96.31 304 VAL B CA 1
ATOM 4800 C C . VAL B 1 304 ? 4.699 29.672 18.812 1 96.31 304 VAL B C 1
ATOM 4802 O O . VAL B 1 304 ? 4.094 30.344 19.656 1 96.31 304 VAL B O 1
ATOM 4805 N N . LYS B 1 305 ? 4.625 29.891 17.578 1 95.25 305 LYS B N 1
ATOM 4806 C CA . LYS B 1 305 ? 3.789 30.969 17.062 1 95.25 305 LYS B CA 1
ATOM 4807 C C . LYS B 1 305 ? 2.326 30.766 17.453 1 95.25 305 LYS B C 1
ATOM 4809 O O . LYS B 1 305 ? 1.629 31.719 17.797 1 95.25 305 LYS B O 1
ATOM 4814 N N . ARG B 1 306 ? 1.842 29.547 17.344 1 95.31 306 ARG B N 1
ATOM 4815 C CA . ARG B 1 306 ? 0.485 29.203 17.766 1 95.31 306 ARG B CA 1
ATOM 4816 C C . ARG B 1 306 ? 0.252 29.594 19.219 1 95.31 306 ARG B C 1
ATOM 4818 O O . ARG B 1 306 ? -0.778 30.172 19.562 1 95.31 306 ARG B O 1
ATOM 4825 N N . ALA B 1 307 ? 1.184 29.219 20.047 1 94.69 307 ALA B N 1
ATOM 4826 C CA . ALA B 1 307 ? 1.105 29.547 21.469 1 94.69 307 ALA B CA 1
ATOM 4827 C C . ALA B 1 307 ? 1.071 31.062 21.672 1 94.69 307 ALA B C 1
ATOM 4829 O O . ALA B 1 307 ? 0.281 31.578 22.469 1 94.69 307 ALA B O 1
ATOM 4830 N N . LEU B 1 308 ? 1.894 31.75 20.969 1 93.31 308 LEU B N 1
ATOM 4831 C CA . LEU B 1 308 ? 1.989 33.219 21.109 1 93.31 308 LEU B CA 1
ATOM 4832 C C . LEU B 1 308 ? 0.703 33.875 20.641 1 93.31 308 LEU B C 1
ATOM 4834 O O . LEU B 1 308 ? 0.251 34.844 21.25 1 93.31 308 LEU B O 1
ATOM 4838 N N . HIS B 1 309 ? 0.16 33.375 19.578 1 91.5 309 HIS B N 1
ATOM 4839 C CA . HIS B 1 309 ? -1.115 33.906 19.094 1 91.5 309 HIS B CA 1
ATOM 4840 C C . HIS B 1 309 ? -2.207 33.719 20.156 1 91.5 309 HIS B C 1
ATOM 4842 O O . HIS B 1 309 ? -3.107 34.531 20.266 1 91.5 309 HIS B O 1
ATOM 4848 N N . TYR B 1 310 ? -2.146 32.594 20.812 1 88.81 310 TYR B N 1
ATOM 4849 C CA . TYR B 1 310 ? -3.127 32.312 21.844 1 88.81 310 TYR B CA 1
ATOM 4850 C C . TYR B 1 310 ? -3.006 33.312 23 1 88.81 310 TYR B C 1
ATOM 4852 O O . TYR B 1 310 ? -4.016 33.75 23.547 1 88.81 310 TYR B O 1
ATOM 4860 N N . VAL B 1 311 ? -1.793 33.594 23.359 1 88.06 311 VAL B N 1
ATOM 4861 C CA . VAL B 1 311 ? -1.531 34.5 24.5 1 88.06 311 VAL B CA 1
ATOM 4862 C C . VAL B 1 311 ? -1.821 35.938 24.109 1 88.06 311 VAL B C 1
ATOM 4864 O O . VAL B 1 311 ? -2.299 36.719 24.922 1 88.06 311 VAL B O 1
ATOM 4867 N N . ASN B 1 312 ? -1.4 36.25 22.844 1 85 312 ASN B N 1
ATOM 4868 C CA . ASN B 1 312 ? -1.632 37.562 22.328 1 85 312 ASN B CA 1
ATOM 4869 C C . ASN B 1 312 ? -2.434 37.531 21.016 1 85 312 ASN B C 1
ATOM 4871 O O . ASN B 1 312 ? -1.867 37.688 19.938 1 85 312 ASN B O 1
ATOM 4875 N N . PRO B 1 313 ? -3.783 37.375 21.188 1 74.06 313 PRO B N 1
ATOM 4876 C CA . PRO B 1 313 ? -4.578 37.219 19.953 1 74.06 313 PRO B CA 1
ATOM 4877 C C . PRO B 1 313 ? -4.539 38.469 19.062 1 74.06 313 PRO B C 1
ATOM 4879 O O . PRO B 1 313 ? -5.027 38.438 17.938 1 74.06 313 PRO B O 1
ATOM 4882 N N . GLU B 1 314 ? -3.9 39.688 19.406 1 63.31 314 GLU B N 1
ATOM 4883 C CA . GLU B 1 314 ? -3.967 40.875 18.562 1 63.31 314 GLU B CA 1
ATOM 4884 C C . GLU B 1 314 ? -3.252 40.656 17.234 1 63.31 314 GLU B C 1
ATOM 4886 O O . GLU B 1 314 ? -2.262 39.906 17.172 1 63.31 314 GLU B O 1
#

Foldseek 3Di:
DPWAKEWEWDAEQAKIKIWIATLVGHTQDIDMDGHQACVRVHLVSNLVVLLVVLQVSCVSRVDAEHAEYEYAYAPCDDPVSVVSVVVSNVSSVVSHRHDYNYYHYYHLLVLLFCLVAPLDWAKEWEAALFTKIWTDHSPPDIDIFGPPDDVPDGFLHLLNLLVLLLVQVVCVVVVNDDDDACSVVQLCVVVVHDDVVVVVCQCPPPPDDSNVSSVSNLCLQVRVVVPGPSSLVSLLRSLVSSLVRVVVNCVVNPPDLAEHEYEYYYDSCVRRVSSVVNNVVSCCVVRVNYDYYYDDDDSSSSNVSSRSCVVPVD/DPWAKEWEWAAEQAKIKIWIATLVGHTQDIDMDGHQACVRVNLVSNLVVLLVVLQVSCVSRVDAEHAEYEYAYAPCDDPVSVVSVVVSNVSSVVSHRHDYNYYHYYHLLVLLFCLVAPLDWAKEWEAALFTKIWTDHSPPDIDIFGPPDDVPDGFLHLLNLLVLLLVQVVCVVVVNDDDDACSVVQLCVVVVHDDVVVVVCVCPPPPDDSNVSSVSNLCLQVSVVVPGPSSLVSLLRSLVSSLVRVVVNCVVNPPDLAEHEYEYYYDSCVRRVSSVVNNVVSCCVVRVNYDYYYDDDDSSSSNVSSRSCVVPVD

pLDDT: mean 93.77, std 6.11, range [45.41, 98.88]

InterPro domains:
  IPR002731 ATPase, BadF/BadG/BcrA/BcrD type [PF01869] (9-286)
  IPR043129 ATPase, nucleotide binding domain [SSF53067] (4-115)
  IPR043129 ATPase, nucleotide binding domain [SSF53067] (121-301)
  IPR052519 Eukaryotic-type N-acetylglucosamine Kinase [PTHR43190] (3-291)

Sequence (628 aa):
MKESIILAVDGGATKTTLTIRSEKGENFFEQTTTGSNYQTIGENGAIQVLSELLSKAYHSTNLKQIHLAAFAIAGMDTELDFKIINRIIQHSIEKSSFNVANMIVENDVHAALLGLVGNHPGALLISGTGSIAFATNGNGKIVRTGGWGHRASDEGSGYWIGQKILNTLFRIEDGLLAGPTILQHLVFEKLQITTMEELMAWLYHPHYTNAQTASISSILPKAVSLGDEHAITIAQNAAYELYLLAKATLCKIHYENETFPFYLNGGVLKHHPMILKRFKQLIYQSFPSISIELCTEEPIEYVVKRALHYVNPEMKESIILAVDGGATKTTLTIRSEKGENFFEQTTTGSNYQTIGENGAIQVLSELLSKAYHSTNLKQIHLAAFAIAGMDTELDFKIINRIIQHSIEKSSFNVANMIVENDVHAALLGLVGNHPGALLISGTGSIAFATNGNGKIVRTGGWGHRASDEGSGYWIGQKILNTLFRIEDGLLAGPTILQHLVFEKLQITTMEELMAWLYHPHYTNAQTASISSILPKAVSLGDEHAITIAQNAAYELYLLAKATLCKIHYENETFPFYLNGGVLKHHPMILKRFKQLIYQSFPSISIELCTEEPIEYVVKRALHYVNPE

Secondary structure (DSSP, 8-state):
-PPPEEEEEEE-SSEEEEEEEETT--EEEEEEEE---HHHH-HHHHHHHHHHHHHHHHHHH---EEEEEEEEETT--SHHHHHHHHHHHHHHHHHS--EEEEEEEEEHHHHHHHHHHTTS-EEEEEESSSEEEEEE-SSS-EEEEE--BTTTB-TTSHHHHHHHHHHHHHHHHTTSS----HHHHHHHHHHT--SHHHHHHHHT-TT--HHHHHHGGGGHHHHHHTT-HHHHHHHHHHHHHHHHHHHHHHHHTT--SS-EEEEEESHHHHH-HHHHHHHHHHHHHH-TTEEEEE--S-HHHHHHHHHHHHH---/-PPPEEEEEEE-SSEEEEEEEETT--EEEEEEEE---HHHH-HHHHHHHHHHHHHHHHHHH---EEEEEEEEETT--SHHHHHHHHHHHHHHHHHS--EEEEEEEEEHHHHHHHHHHTTS-EEEEEESSSEEEEEE-SSS-EEEEE--BTTTB-TTSHHHHHHHHHHHHHHHHTTSS----HHHHHHHHHHT--SHHHHHHHHT-TT--HHHHHHGGGGHHHHHHTT-HHHHHHHHHHHHHHHHHHHHHHHHTT--SS-EEEEEESHHHHH-HHHHHHHHHHHHHH-TTEEEEE--S-HHHHHHHHHHHHH---

Organism: NCBI:txid1368476